Protein 6GY8 (pdb70)

Foldseek 3Di:
DLQFLVLVLLQLVLLVVLCVQDQDLVSQCVQLQHQQDPDPLPHSVNSNVLSNLSNVLSVLVVVLVVLLLVLLVVLLVLLVQLQVLLVVQLVLLVVDDVVLLFPAWQLVQQAAFRPQRWGAAPVRDIDGGNVVRLVRNLVRLVVSLVSLVVSLLSLVQSLCCAPWDQHPVRDGHHHSLVSLVVLLVVLVDDCLVVLLVVLVVLLVVLVVLLVVLVVPPCPPVVVVNVVSVVVSVVSVVVNVVSVSSNVSSVVVSVVSVVSNVSSVSNNVSSVSVSVLSVLLSVLSVQLSVLSVVDDRRHRNVVNSVSSCSNSVSSVVNSVSSVVVNVSVVVSVVVSVD/DALQFLVLVLLQVVLLVLLQVQDQDLVSQCVQLQHQQDPFPPPHSVNSSVLSNLSNVLSVLVVVLVVLLLVLLVVLLVLLVQLVVLLVVVLVQLVPDDPVQLFPPWQLVQQAAFTPQRWGAAPVRDIDGGNVVRLVRNLVRLVVSLVSLVVSLLSLVQSLCCQCWAQHPVRDGHHHSLVSLVVLLVSLVDDCLVVVLVVLVVLLVVLVVVLVVLVVPCVNVVSVVVSVVSVVVSVVSVVVSVVSVSSNVSSVVSSVSSVVSNVSSVSNSVSSVSVSVLSVVLSVLSVQLSVLSVPDDRGHRNVVNSVSSCSNSVSSVVNSVSSVVVNVSVVVSVVVSVVD

Organism: Xenorhabdus nematophila (strain ATCC 19061 / DSM 3370 / CCUG 14189 / LMG 1036 / NCIMB 9965 / AN6) (NCBI:txid406817)

Secondary structure (DSSP, 8-state):
--S-HHHHHHHHHHHHHHHTS--SHHHHHHHHT-S--S-STT-HHHHHHHHHHHHHHHHHHHHHHHHHHHHHHHHHHHHHHHHHHHHHHHHHHHHS-HHHHHH-BGGGTTTSBSTT--EE-TTS-EE-BHHHHHHHHHHHHHHHHHHHHHHHHHHHHHHHHHHEEE-TTS-EEE-HHHHHHHHHHHHHS-SHHHHHHHHHHHHHHHHHHHHHHHHHT--HHHHHHHHHHHHHHHHHHHHHHHHHHHHHHHHHHHHHHHHHHHHHHHHHHHHHHHHHHHHHHHHHHHHHHHHTT--TTSBHHHHHHHHHHHHHHHHHHHHHHHHHHHHHHHHHHHHH-/--SS-HHHHHHHHHHHHHHHTS--SHHHHHHHHT-S--SSTT-SHHHHHHHHHHHHHHHHHHHHHHHHHHHHHHHHHHHHHHHHHHHHHHHHHHHHS-HHHHHH-BTHHHHTSB-SS--EE-TTS-EE-BHHHHHHHHHHHHHHHHHHHHHHHHHHHHHHHHHH-EE-TTS-EE--HHHHHHHHHHHHHS-SHHHHHHHHHHHHHHHHHHHHHHHHH--HHHHHHHHHHHHHHHHHHHHHHHHHHHHHHHHHHHHHHHHHHHHHHHHHHHHHHHHHHHHHHHHHHHHHHHHHHTT--TTSBHHHHHHHHHHHHHHHHHHHHHHHHHHHHHHHHHHHHHT-

Radius of gyration: 40.69 Å; Cα contacts (8 Å, |Δi|>4): 780; chains: 2; bounding box: 134×82×92 Å

Solvent-accessible surface area: 36421 Å² total; per-residue (Å²): 53,83,1,65,81,31,15,1,32,53,0,36,68,1,16,93,89,4,75,115,20,32,86,74,91,131,18,0,50,146,83,3,40,14,109,92,6,106,33,95,15,0,63,10,66,105,1,14,77,6,1,91,70,0,26,62,7,2,84,44,3,73,36,14,18,63,114,1,50,124,10,0,76,51,0,29,90,17,0,94,58,1,14,112,6,0,53,85,0,13,55,38,0,58,153,38,77,110,106,77,40,78,150,44,97,1,17,70,16,17,116,110,68,12,50,150,10,58,2,50,29,65,84,186,103,118,14,70,67,0,17,83,0,11,93,14,0,74,142,14,0,97,83,4,25,91,38,0,78,141,10,40,46,17,0,20,30,5,32,37,86,0,60,20,31,112,22,72,110,34,72,146,20,112,1,12,20,47,41,0,46,54,29,60,122,58,7,82,98,49,94,10,64,74,47,18,145,74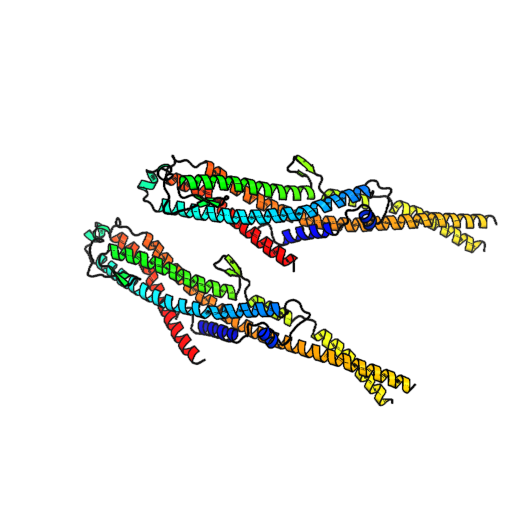,19,76,68,97,7,91,96,46,55,148,58,18,88,88,60,96,160,90,154,144,148,172,24,148,134,74,37,76,119,4,72,86,52,23,154,82,27,86,56,84,8,143,93,74,36,64,41,42,72,25,4,105,80,6,11,123,45,0,36,42,18,53,79,22,0,66,63,0,23,94,0,0,55,42,0,13,119,14,0,60,49,1,24,72,37,0,40,58,0,70,76,75,8,80,85,32,70,76,73,45,103,0,55,50,0,8,95,16,0,92,76,0,0,86,15,0,83,82,0,41,35,26,0,38,81,2,29,64,21,2,79,61,0,45,47,87,63,176,199,114,15,80,2,68,84,31,18,0,33,54,0,33,74,1,15,72,92,2,69,114,19,37,87,76,91,133,15,0,53,147,78,3,42,17,106,92,6,110,35,115,12,0,61,17,65,110,0,16,78,5,3,98,70,1,19,62,7,2,95,47,4,76,35,15,19,67,118,0,46,106,9,1,69,42,0,33,89,17,0,94,61,0,15,103,7,0,49,86,0,15,54,33,0,64,156,35,77,105,108,68,54,77,137,44,94,3,15,70,16,14,114,112,76,28,55,147,4,68,2,52,26,64,91,186,104,126,10,71,68,0,18,82,2,13,88,18,0,80,140,12,1,97,75,3,20,85,39,0,79,143,8,47,43,20,0,15,29,5,26,35,86,0,63,19,30,106,20,75,109,37,75,99,20,117,1,12,18,54,41,0,46,54,28,58,126,40,8,82,106,46,91,12,63,76,47,18,146,76,30,74,69,117,7,90,96,41,56,148,64,17,90,97,75,99,176,103,215,190,82,88,146,45,120,125,79,27,65,121,7,71,86,51,21,153,81,30,87,55,84,8,142,92,75,38,64,35,46,72,22,5,102,80,4,12,122,41,0,38,43,17,54,82,15,0,63,57,0,18,97,1,0,63,53,0,18,120,12,0,65,51,0,18,78,38,0,45,56,0,78,76,77,6,84,90,28,73,77,74,42,97,0,62,59,0,9,97,17,0,94,80,0,1,87,17,0,87,84,0,41,34,24,0,39,66,1,27,111,19,3,77,68,0,41,64,84,40,166,177,158

Nearest PDB structures (foldseek):
  6gy8-assembly1_A  TM=1.003E+00  e=2.494E-45  Xenorhabdus nematophila ATCC 19061
  6gy8-assembly2_B  TM=9.906E-01  e=3.408E-43  Xenorhabdus nematophila ATCC 19061
  6gy6-assembly1_A  TM=9.284E-01  e=2.337E-39  Xenorhabdus nematophila ATCC 19061
  6ek7-assembly1_A  TM=8.912E-01  e=1.379E-24  Yersinia enterocolitica
  6el1-assembly1_E  TM=8.356E-01  e=3.171E-21  Yersinia enterocolitica

Structure (mmCIF, N/CA/C/O backbone):
data_6GY8
#
_entry.id   6GY8
#
_cell.length_a   67.270
_cell.length_b   90.830
_cell.length_c   153.040
_cell.angle_alpha   90.00
_cell.angle_beta   90.00
_cell.angle_gamma   90.00
#
_symmetry.space_group_name_H-M   'P 21 21 21'
#
loop_
_entity.id
_entity.type
_entity.pdbx_description
1 polymer XaxA
2 water water
#
loop_
_atom_site.group_PDB
_atom_site.id
_atom_site.type_symbol
_atom_site.label_atom_id
_atom_site.label_alt_id
_atom_site.label_comp_id
_atom_site.label_asym_id
_atom_site.label_entity_id
_atom_site.label_seq_id
_atom_site.pdbx_PDB_ins_code
_atom_site.Cartn_x
_atom_site.Cartn_y
_atom_site.Cartn_z
_atom_site.occupancy
_atom_site.B_iso_or_equiv
_atom_site.auth_seq_id
_atom_site.auth_comp_id
_atom_site.auth_asym_id
_atom_site.auth_atom_id
_atom_site.pdbx_PDB_model_num
ATOM 1 N N . GLY A 1 41 ? -5.368 94.917 89.875 1.00 72.75 41 GLY A N 1
ATOM 2 C CA . GLY A 1 41 ? -5.594 96.104 89.070 1.00 76.98 41 GLY A CA 1
ATOM 3 C C . GLY A 1 41 ? -6.339 97.202 89.805 1.00 88.53 41 GLY A C 1
ATOM 4 O O . GLY A 1 41 ? -6.798 97.002 90.930 1.00 95.11 41 GLY A O 1
ATOM 5 N N . ILE A 1 42 ? -6.457 98.370 89.167 1.00 89.04 42 ILE A N 1
ATOM 6 C CA . ILE A 1 42 ? -7.161 99.490 89.784 1.00 89.40 42 ILE A CA 1
ATOM 7 C C . ILE A 1 42 ? -8.666 99.238 89.831 1.00 82.88 42 ILE A C 1
ATOM 8 O O . ILE A 1 42 ? -9.366 99.817 90.670 1.00 88.39 42 ILE A O 1
ATOM 13 N N . PHE A 1 43 ? -9.181 98.366 88.966 1.00 76.36 43 PHE A N 1
ATOM 14 C CA . PHE A 1 43 ? -10.583 97.961 88.998 1.00 72.07 43 PHE A CA 1
ATOM 15 C C . PHE A 1 43 ? -10.707 96.774 89.944 1.00 61.74 43 PHE A C 1
ATOM 16 O O . PHE A 1 43 ? -10.258 95.668 89.629 1.00 72.87 43 PHE A O 1
ATOM 24 N N . THR A 1 44 ? -11.320 97.006 91.099 1.00 63.32 44 THR A N 1
ATOM 25 C CA . THR A 1 44 ? -11.405 96.020 92.166 1.00 73.63 44 THR A CA 1
ATOM 26 C C . THR A 1 44 ? -12.721 95.255 92.108 1.00 66.84 44 THR A C 1
ATOM 27 O O . THR A 1 44 ? -13.630 95.577 91.339 1.00 64.34 44 THR A O 1
ATOM 31 N N . LYS A 1 45 ? -12.810 94.218 92.946 1.00 62.50 45 LYS A N 1
ATOM 32 C CA . LYS A 1 45 ? -14.047 93.452 93.031 1.00 67.84 45 LYS A CA 1
ATOM 33 C C . LYS A 1 45 ? -15.176 94.300 93.599 1.00 64.22 45 LYS A C 1
ATOM 34 O O . LYS A 1 45 ? -16.334 94.142 93.192 1.00 67.51 45 LYS A O 1
ATOM 40 N N . GLY A 1 46 ? -14.856 95.215 94.520 1.00 57.88 46 GLY A N 1
ATOM 41 C CA . GLY A 1 46 ? -15.869 96.108 95.055 1.00 67.51 46 GLY A CA 1
ATOM 42 C C . GLY A 1 46 ? -16.468 97.010 93.997 1.00 68.23 46 GLY A C 1
ATOM 43 O O . GLY A 1 46 ? -17.643 97.377 94.078 1.00 69.01 46 GLY A O 1
ATOM 44 N N . ASP A 1 47 ? -15.679 97.368 92.984 1.00 60.23 47 ASP A 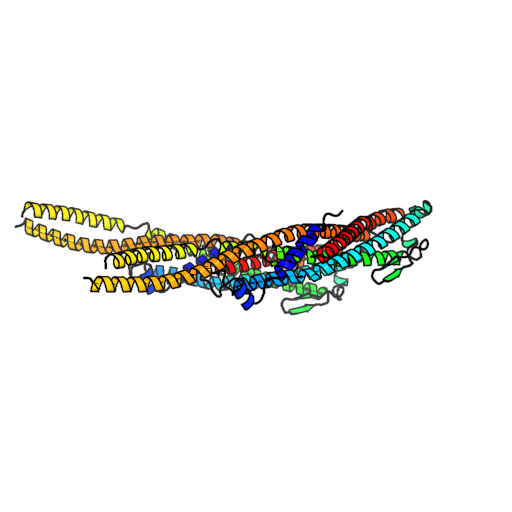N 1
ATOM 45 C CA . ASP A 1 47 ? -16.195 98.183 91.891 1.00 55.88 47 ASP A CA 1
ATOM 46 C C . ASP A 1 47 ? -17.272 97.437 91.110 1.00 59.33 47 ASP A C 1
ATOM 47 O O . ASP A 1 47 ? -18.376 97.959 90.890 1.00 64.84 47 ASP A O 1
ATOM 52 N N . LEU A 1 48 ? -16.969 96.209 90.681 1.00 58.78 48 LEU A N 1
ATOM 53 C CA . LEU A 1 48 ? -17.973 95.409 89.991 1.00 57.52 48 LEU A CA 1
ATOM 54 C C . LEU A 1 48 ? -19.174 95.141 90.884 1.00 53.95 48 LEU A C 1
ATOM 55 O O . LEU A 1 48 ? -20.309 95.092 90.398 1.00 61.73 48 LEU A O 1
ATOM 60 N N . ILE A 1 49 ? -18.948 94.983 92.190 1.00 58.92 49 ILE A N 1
ATOM 61 C CA . ILE A 1 49 ? -20.061 94.775 93.109 1.00 59.49 49 ILE A CA 1
ATOM 62 C C . ILE A 1 49 ? -20.966 96.000 93.138 1.00 61.07 49 ILE A C 1
ATOM 63 O O . ILE A 1 49 ? -22.195 95.879 93.112 1.00 57.71 49 ILE A O 1
ATOM 68 N N . ASN A 1 50 ? -20.377 97.197 93.179 1.00 58.68 50 ASN A N 1
ATOM 69 C CA . ASN A 1 50 ? -21.180 98.417 93.150 1.00 62.19 50 ASN A CA 1
ATOM 70 C C . ASN A 1 50 ? -21.963 98.537 91.848 1.00 66.70 50 ASN A C 1
ATOM 71 O O . ASN A 1 50 ? -23.139 98.927 91.856 1.00 67.00 50 ASN A O 1
ATOM 76 N N . ILE A 1 51 ? -21.334 98.202 90.718 1.00 56.72 51 ILE A N 1
ATOM 77 C CA . ILE A 1 51 ? -22.042 98.268 89.439 1.00 50.29 51 ILE A CA 1
ATOM 78 C C . ILE A 1 51 ? -23.220 97.300 89.430 1.00 64.24 51 ILE A C 1
ATOM 79 O O . ILE A 1 51 ? -24.334 97.651 89.021 1.00 61.81 51 ILE A O 1
ATOM 84 N N . LYS A 1 52 ? -22.991 96.063 89.882 1.00 60.47 52 LYS A N 1
ATOM 85 C CA . LYS A 1 52 ? -24.059 95.068 89.877 1.00 58.85 52 LYS A CA 1
ATOM 86 C C . LYS A 1 52 ? -25.163 95.423 90.866 1.00 64.47 52 LYS A C 1
ATOM 87 O O . LYS A 1 52 ? -26.337 95.146 90.602 1.00 63.01 52 LYS A O 1
ATOM 93 N N . LEU A 1 53 ? -24.814 96.040 91.998 1.00 63.51 53 LEU A N 1
ATOM 94 C CA . LEU A 1 53 ? -25.835 96.489 92.937 1.00 65.88 53 LEU A CA 1
ATOM 95 C C . LEU A 1 53 ? -26.675 97.604 92.335 1.00 70.12 53 LEU A C 1
ATOM 96 O O . LEU A 1 53 ? -27.901 97.623 92.502 1.00 67.82 53 LEU A O 1
ATOM 101 N N . TYR A 1 54 ? -26.036 98.541 91.631 1.00 67.18 54 TYR A N 1
ATOM 102 C CA . TYR A 1 54 ? -26.797 99.565 90.925 1.00 63.97 54 TYR A CA 1
ATOM 103 C C . TYR A 1 54 ? -27.738 98.938 89.904 1.00 59.82 54 TYR A C 1
ATOM 104 O O . TYR A 1 54 ? -28.902 99.340 89.795 1.00 71.32 54 TYR A O 1
ATOM 113 N N . VAL A 1 55 ? -27.251 97.949 89.149 1.00 63.48 55 VAL A N 1
ATOM 114 C CA . VAL A 1 55 ? -28.087 97.290 88.145 1.00 63.47 55 VAL A CA 1
ATOM 115 C C . VAL A 1 55 ? -29.275 96.591 88.801 1.00 68.56 55 VAL A C 1
ATOM 116 O O . VAL A 1 55 ? -30.413 96.688 88.323 1.00 74.66 55 VAL A O 1
ATOM 120 N N . LYS A 1 56 ? -29.034 95.881 89.905 1.00 66.56 56 LYS A N 1
ATOM 121 C CA . LYS A 1 56 ? -30.114 95.168 90.582 1.00 68.91 56 LYS A CA 1
ATOM 122 C C . LYS A 1 56 ? -31.152 96.141 91.131 1.00 75.33 56 LYS A C 1
ATOM 123 O O . LYS A 1 56 ? -32.361 95.952 90.944 1.00 71.04 56 LYS A O 1
ATOM 129 N N . HIS A 1 57 ? -30.693 97.197 91.811 1.00 69.29 57 HIS A N 1
ATOM 130 C CA . HIS A 1 57 ? -31.617 98.182 92.363 1.00 63.70 57 HIS A CA 1
ATOM 131 C C . HIS A 1 57 ? -32.382 98.906 91.265 1.00 71.39 57 HIS A C 1
ATOM 132 O O . HIS A 1 57 ? -33.538 99.295 91.471 1.00 84.00 57 HIS A O 1
ATOM 139 N N . SER A 1 58 ? -31.772 99.078 90.090 1.00 66.62 58 SER A N 1
ATOM 140 C CA . SER A 1 58 ? -32.481 99.714 88.987 1.00 64.94 58 SER A CA 1
ATOM 141 C C . SER A 1 58 ? -33.492 98.770 88.357 1.00 64.32 58 SER A C 1
ATOM 142 O O . SER A 1 58 ? -34.523 99.222 87.846 1.00 66.83 58 SER A O 1
ATOM 145 N N . LEU A 1 59 ? -33.223 97.465 88.392 1.00 67.02 59 LEU A N 1
ATOM 146 C CA . LEU A 1 59 ? -34.196 96.501 87.897 1.00 68.98 59 LEU A CA 1
ATOM 147 C C . LEU A 1 59 ? -35.356 96.328 88.866 1.00 63.93 59 LEU A C 1
ATOM 148 O O . LEU A 1 59 ? -36.462 95.972 88.445 1.00 62.06 59 LEU A O 1
ATOM 153 N N . GLU A 1 60 ? -35.127 96.578 90.157 1.00 63.40 60 GLU A N 1
ATOM 154 C CA . GLU A 1 60 ? -36.220 96.546 91.123 1.00 65.52 60 GLU A CA 1
ATOM 155 C C . GLU A 1 60 ? -37.209 97.693 90.926 1.00 69.79 60 GLU A C 1
ATOM 156 O O . GLU A 1 60 ? -38.332 97.619 91.436 1.00 75.04 60 GLU A O 1
ATOM 162 N N . LEU A 1 61 ? -36.820 98.749 90.200 1.00 68.76 61 LEU A N 1
ATOM 163 C CA . LEU A 1 61 ? -37.687 99.883 89.916 1.00 71.93 61 LEU A CA 1
ATOM 164 C C . LEU A 1 61 ? -38.703 99.530 88.829 1.00 69.51 61 LEU A C 1
ATOM 165 O O . LEU A 1 61 ? -38.416 98.723 87.941 1.00 67.46 61 LEU A O 1
ATOM 170 N N . PRO A 1 62 ? -39.892 100.128 88.871 1.00 64.75 62 PRO A N 1
ATOM 171 C CA . PRO A 1 62 ? -40.884 99.875 87.824 1.00 65.10 62 PRO A CA 1
ATOM 172 C C . PRO A 1 62 ? -40.639 100.729 86.590 1.00 64.14 62 PRO A C 1
ATOM 173 O O . PRO A 1 62 ? -40.001 101.783 86.639 1.00 65.76 62 PRO A O 1
ATOM 177 N N . PHE A 1 63 ? -41.185 100.257 85.469 1.00 62.43 63 PHE A N 1
ATOM 178 C CA . PHE A 1 63 ? -40.972 100.897 84.179 1.00 68.49 63 PHE A CA 1
ATOM 179 C C . PHE A 1 63 ? -42.251 101.082 83.376 1.00 70.43 63 PHE A C 1
ATOM 180 O O . PHE A 1 63 ? -42.187 101.597 82.254 1.00 78.50 63 PHE A O 1
ATOM 188 N N . THR A 1 64 ? -43.398 100.669 83.902 1.00 74.14 64 THR A N 1
ATOM 189 C CA . THR A 1 64 ? -44.686 100.887 83.264 1.00 81.61 64 THR A CA 1
ATOM 190 C C . THR A 1 64 ? -45.382 102.090 83.890 1.00 79.07 64 THR A C 1
ATOM 191 O O . THR A 1 64 ? -45.118 102.460 85.036 1.00 77.57 64 THR A O 1
ATOM 195 N N . LEU A 1 65 ? -46.285 102.700 83.118 1.00 75.18 65 LEU A N 1
ATOM 196 C CA . LEU A 1 65 ? -46.959 103.907 83.589 1.00 74.42 65 LEU A CA 1
ATOM 197 C C . LEU A 1 65 ? -47.746 103.644 84.868 1.00 78.56 65 LEU A C 1
ATOM 198 O O . LEU A 1 65 ? -47.695 104.441 85.812 1.00 69.11 65 LEU A O 1
ATOM 203 N N . GLU A 1 66 ? -48.469 102.523 84.924 1.00 79.45 66 GLU A N 1
ATOM 204 C CA . GLU A 1 66 ? -49.215 102.192 86.133 1.00 81.33 66 GLU A CA 1
ATOM 205 C C . GLU A 1 66 ? -48.276 101.870 87.289 1.00 84.25 66 GLU A C 1
ATOM 206 O O . GLU A 1 66 ? -48.503 102.313 88.423 1.00 77.79 66 GLU A O 1
ATOM 212 N N . GLY A 1 67 ? -47.213 101.108 87.021 1.00 71.56 67 GLY A N 1
ATOM 213 C CA . GLY A 1 67 ? -46.239 100.832 88.064 1.00 70.99 67 GLY A CA 1
ATOM 214 C C . GLY A 1 67 ? -45.547 102.086 88.558 1.00 69.54 67 GLY A C 1
ATOM 215 O O . GLY A 1 67 ? -45.306 102.243 89.757 1.00 64.05 67 GLY A O 1
ATOM 216 N N . VAL A 1 68 ? -45.232 103.007 87.643 1.00 65.21 68 VAL A N 1
ATOM 217 C CA . VAL A 1 68 ? -44.625 104.274 88.042 1.00 75.24 68 VAL A CA 1
ATOM 218 C C . VAL A 1 68 ? -45.590 105.085 88.901 1.00 69.98 68 VAL A C 1
ATOM 219 O O . VAL A 1 68 ? -45.196 105.665 89.919 1.00 56.15 68 VAL A O 1
ATOM 223 N N . LYS A 1 69 ? -46.863 105.158 88.497 1.00 64.57 69 LYS A N 1
ATOM 224 C CA . LYS A 1 69 ? -47.846 105.892 89.291 1.00 70.27 69 LYS A CA 1
ATOM 225 C C . LYS A 1 69 ? -48.004 105.277 90.675 1.00 67.57 69 LYS A C 1
ATOM 226 O O . LYS A 1 69 ? -48.202 105.992 91.664 1.00 65.43 69 LYS A O 1
ATOM 232 N N . GLU A 1 70 ? -47.907 103.950 90.769 1.00 74.46 70 GLU A N 1
ATOM 233 C CA . GLU A 1 70 ? -48.009 103.308 92.075 1.00 77.29 70 GLU A CA 1
ATOM 234 C C . GLU A 1 70 ? -46.767 103.578 92.916 1.00 72.27 70 GLU A C 1
ATOM 235 O O . GLU A 1 70 ? -46.861 103.756 94.137 1.00 76.46 70 GLU A O 1
ATOM 241 N N . TYR A 1 71 ? -45.596 103.608 92.279 1.00 72.57 71 TYR A N 1
ATOM 242 C CA . TYR A 1 71 ? -44.348 103.829 93.002 1.00 70.22 71 TYR A CA 1
ATOM 243 C C . TYR A 1 71 ? -44.242 105.263 93.515 1.00 70.82 71 TYR A C 1
ATOM 244 O O . TYR A 1 71 ? -43.887 105.492 94.677 1.00 70.34 71 TYR A O 1
ATOM 253 N N . ILE A 1 72 ? -44.541 106.245 92.660 1.00 55.61 72 ILE A N 1
ATOM 254 C CA . ILE A 1 72 ? -44.399 107.643 93.061 1.00 70.92 72 ILE A CA 1
ATOM 255 C C . ILE A 1 72 ? -45.454 108.031 94.089 1.00 78.79 72 ILE A C 1
ATOM 256 O O . ILE A 1 72 ? -45.238 108.950 94.890 1.00 59.98 72 ILE A O 1
ATOM 261 N N . GLY A 1 73 ? -46.607 107.367 94.080 1.00 76.09 73 GLY A N 1
ATOM 262 C CA . GLY A 1 73 ? -47.631 107.619 95.070 1.00 76.36 73 GLY A CA 1
ATOM 263 C C . GLY A 1 73 ? -48.726 108.580 94.663 1.00 66.87 73 GLY A C 1
ATOM 264 O O . GLY A 1 73 ? -49.450 109.066 95.539 1.00 62.07 73 GLY A O 1
ATOM 265 N N . TYR A 1 74 ? -48.856 108.890 93.375 1.00 62.51 74 TYR A N 1
ATOM 266 C CA . TYR A 1 74 ? -49.898 109.796 92.916 1.00 60.87 74 TYR A CA 1
ATOM 267 C C . TYR A 1 74 ? -50.154 109.561 91.436 1.00 62.86 74 TYR A C 1
ATOM 268 O O . TYR A 1 74 ? -49.273 109.102 90.704 1.00 66.42 74 TYR A O 1
ATOM 277 N N . ASN A 1 75 ? -51.370 109.897 91.004 1.00 69.33 75 ASN A N 1
ATOM 278 C CA . ASN A 1 75 ? -51.751 109.797 89.602 1.00 68.07 75 ASN A CA 1
ATOM 279 C C . ASN A 1 75 ? -51.577 111.106 88.849 1.00 67.48 75 ASN A C 1
ATOM 280 O O . ASN A 1 75 ? -51.539 111.093 87.614 1.00 60.20 75 ASN A O 1
ATOM 285 N N . ASP A 1 76 ? -51.479 112.226 89.562 1.00 63.69 76 ASP A N 1
ATOM 286 C CA . ASP A 1 76 ? -51.305 113.529 88.943 1.00 58.40 76 ASP A CA 1
ATOM 287 C C . ASP A 1 76 ? -50.750 114.492 89.983 1.00 64.83 76 ASP A C 1
ATOM 288 O O . ASP A 1 76 ? -50.915 114.289 91.189 1.00 59.29 76 ASP A O 1
ATOM 293 N N . ILE A 1 77 ? -50.072 115.529 89.497 1.00 58.46 77 ILE A N 1
ATOM 294 C CA . ILE A 1 77 ? -49.519 116.577 90.343 1.00 71.86 77 ILE A CA 1
ATOM 295 C C . ILE A 1 77 ? -49.489 117.863 89.529 1.00 65.88 77 ILE A C 1
ATOM 296 O O . ILE A 1 77 ? -49.380 117.835 88.301 1.00 55.04 77 ILE A O 1
ATOM 301 N N . ASP A 1 78 ? -49.601 118.998 90.221 1.00 72.16 78 ASP A N 1
ATOM 302 C CA . ASP A 1 78 ? -49.573 120.290 89.545 1.00 78.53 78 ASP A CA 1
ATOM 303 C C . ASP A 1 78 ? -48.188 120.656 89.019 1.00 77.08 78 ASP A C 1
ATOM 304 O O . ASP A 1 78 ? -48.072 121.624 88.261 1.00 79.27 78 ASP A O 1
ATOM 309 N N . ILE A 1 79 ? -47.147 119.921 89.402 1.00 71.08 79 ILE A N 1
ATOM 310 C CA . ILE A 1 79 ? -45.781 120.191 88.963 1.00 67.72 79 ILE A CA 1
ATOM 311 C C . ILE A 1 79 ? -45.547 119.448 87.653 1.00 71.11 79 ILE A C 1
ATOM 312 O O . ILE A 1 79 ? -45.686 118.222 87.590 1.00 69.63 79 ILE A O 1
ATOM 317 N N . ASP A 1 80 ? -45.201 120.189 86.598 1.00 67.77 80 ASP A N 1
ATOM 318 C CA . ASP A 1 80 ? -44.998 119.551 85.299 1.00 71.32 80 ASP A CA 1
ATOM 319 C C . ASP A 1 80 ? -43.759 118.667 85.270 1.00 72.25 80 ASP A C 1
ATOM 320 O O . ASP A 1 80 ? -43.730 117.671 84.539 1.00 75.02 80 ASP A O 1
ATOM 325 N N . GLY A 1 81 ? -42.723 119.014 86.030 1.00 67.39 81 GLY A N 1
ATOM 326 C CA . GLY A 1 81 ? -41.536 118.180 86.053 1.00 60.84 81 GLY A CA 1
ATOM 327 C C . GLY A 1 81 ? -41.775 116.826 86.694 1.00 62.22 81 GLY A C 1
ATOM 328 O O . GLY A 1 81 ? -41.106 115.845 86.354 1.00 55.99 81 GLY A O 1
ATOM 329 N N . LEU A 1 82 ? -42.727 116.751 87.624 1.00 58.01 82 LEU A N 1
ATOM 330 C CA . LEU A 1 82 ? -43.056 115.519 88.324 1.00 51.23 82 LEU A CA 1
ATOM 331 C C . LEU A 1 82 ? -44.263 114.794 87.727 1.00 64.00 82 LEU A C 1
ATOM 332 O O . LEU A 1 82 ? -44.818 113.898 88.373 1.00 68.02 82 LEU A O 1
ATOM 337 N N . LYS A 1 83 ? -44.676 115.154 86.512 1.00 60.98 83 LYS A N 1
ATOM 338 C CA . LYS A 1 83 ? -45.789 114.458 85.877 1.00 69.76 83 LYS A CA 1
ATOM 339 C C . LYS A 1 83 ? -45.464 112.973 85.708 1.00 63.82 83 LYS A C 1
ATOM 340 O O . LYS A 1 83 ? -44.309 112.605 85.471 1.00 63.53 83 LYS A O 1
ATOM 346 N N . PRO A 1 84 ? -46.470 112.098 85.813 1.00 67.93 84 PRO A N 1
ATOM 347 C CA . PRO A 1 84 ? -46.196 110.652 85.724 1.00 56.90 84 PRO A CA 1
ATOM 348 C C . PRO A 1 84 ? -45.599 110.213 84.398 1.00 60.72 84 PRO A C 1
ATOM 349 O O . PRO A 1 84 ? -44.854 109.226 84.368 1.00 67.26 84 PRO A O 1
ATOM 353 N N . ALA A 1 85 ? -45.884 110.919 83.304 1.00 51.45 85 ALA A N 1
ATOM 354 C CA . ALA A 1 85 ? -45.325 110.531 82.012 1.00 55.94 85 ALA A CA 1
ATOM 355 C C . ALA A 1 85 ? -43.812 110.716 81.993 1.00 60.34 85 ALA A C 1
ATOM 356 O O . ALA A 1 85 ? -43.073 109.823 81.562 1.00 71.49 85 ALA A O 1
ATOM 358 N N . LYS A 1 86 ? -43.333 111.874 82.458 1.00 59.25 86 LYS A N 1
ATOM 359 C CA . LYS A 1 86 ? -41.894 112.121 82.494 1.00 67.85 86 LYS A CA 1
ATOM 360 C C . LYS A 1 86 ? -41.191 111.167 83.454 1.00 65.24 86 LYS A C 1
ATOM 361 O O . LYS A 1 86 ? -40.100 110.663 83.157 1.00 64.91 86 LYS A O 1
ATOM 367 N N . MET A 1 87 ? -41.803 110.910 84.611 1.00 60.42 87 MET A N 1
ATOM 368 C CA . MET A 1 87 ? -41.221 109.969 85.560 1.00 60.78 87 MET A CA 1
ATOM 369 C C . MET A 1 87 ? -41.135 108.572 84.962 1.00 64.57 87 MET A C 1
ATOM 370 O O . MET A 1 87 ? -40.122 107.879 85.124 1.00 66.62 87 MET A O 1
ATOM 375 N N . ALA A 1 88 ? -42.181 108.152 84.245 1.00 57.40 88 ALA A N 1
ATOM 376 C CA . ALA A 1 88 ? -42.165 106.848 83.595 1.00 55.95 88 ALA A CA 1
ATOM 377 C C . ALA A 1 88 ? -41.092 106.781 82.517 1.00 65.13 88 ALA A C 1
ATOM 378 O O . ALA A 1 88 ? -40.416 105.757 82.370 1.00 64.96 88 ALA A O 1
ATOM 380 N N . THR A 1 89 ? -40.923 107.860 81.748 1.00 54.55 89 THR A N 1
ATOM 381 C CA . THR A 1 89 ? -39.861 107.884 80.744 1.00 60.22 89 THR A CA 1
ATOM 382 C C . THR A 1 89 ? -38.487 107.742 81.392 1.00 63.78 89 THR A C 1
ATOM 383 O O . THR A 1 89 ? -37.642 106.969 80.919 1.00 72.93 89 THR A O 1
ATOM 387 N N . LEU A 1 90 ? -38.255 108.467 82.489 1.00 46.77 90 LEU A N 1
ATOM 388 C CA . LEU A 1 90 ? -36.969 108.378 83.176 1.00 69.54 90 LEU A CA 1
ATOM 389 C C . LEU A 1 90 ? -36.729 106.971 83.721 1.00 56.84 90 LEU A C 1
ATOM 390 O O . LEU A 1 90 ? -35.628 106.417 83.579 1.00 61.34 90 LEU A O 1
ATOM 395 N N . PHE A 1 91 ? -37.755 106.372 84.332 1.00 56.36 91 PHE A N 1
ATOM 396 C CA . PHE A 1 91 ? -37.623 105.016 84.859 1.00 64.31 91 PHE A CA 1
ATOM 397 C C . PHE A 1 91 ? -37.365 104.004 83.747 1.00 59.35 91 PHE A C 1
ATOM 398 O O . PHE A 1 91 ? -36.554 103.086 83.910 1.00 70.96 91 PHE A O 1
ATOM 406 N N . LYS A 1 92 ? -38.041 104.158 82.607 1.00 59.98 92 LYS A N 1
ATOM 407 C CA . LYS A 1 92 ? -37.819 103.261 81.477 1.00 64.08 92 LYS A CA 1
ATOM 408 C C . LYS A 1 92 ? -36.393 103.384 80.950 1.00 63.59 92 LYS A C 1
ATOM 409 O O . LYS A 1 92 ? -35.771 102.380 80.576 1.00 64.39 92 LYS A O 1
ATOM 415 N N . GLU A 1 93 ? -35.862 104.610 80.901 1.00 63.21 93 GLU A N 1
ATOM 416 C CA . GLU A 1 93 ? -34.475 104.788 80.479 1.00 65.76 93 GLU A CA 1
ATOM 417 C C . GLU A 1 93 ? -33.517 104.086 81.436 1.00 61.62 93 GLU A C 1
ATOM 418 O O . GLU A 1 93 ? -32.574 103.406 81.003 1.00 62.01 93 GLU A O 1
ATOM 424 N N . ILE A 1 94 ? -33.751 104.234 82.744 1.00 57.67 94 ILE A N 1
ATOM 425 C CA . ILE A 1 94 ? -32.904 103.559 83.728 1.00 58.65 94 ILE A CA 1
ATOM 426 C C . ILE A 1 94 ? -32.985 102.047 83.544 1.00 66.88 94 ILE A C 1
ATOM 427 O O . ILE A 1 94 ? -31.973 101.334 83.623 1.00 62.84 94 ILE A O 1
ATOM 432 N N . HIS A 1 95 ? -34.193 101.541 83.282 1.00 63.15 95 HIS A N 1
ATOM 433 C CA . HIS A 1 95 ? -34.398 100.108 83.102 1.00 61.25 95 HIS A CA 1
ATOM 434 C C . HIS A 1 95 ? -33.627 99.588 81.893 1.00 61.20 95 HIS A C 1
ATOM 435 O O . HIS A 1 95 ? -32.966 98.544 81.967 1.00 67.55 95 HIS A O 1
ATOM 442 N N . ASP A 1 96 ? -33.685 100.317 80.777 1.00 57.35 96 ASP A N 1
ATOM 443 C CA . ASP A 1 96 ? -32.957 99.895 79.584 1.00 63.81 96 ASP A CA 1
ATOM 444 C C . ASP A 1 96 ? -31.448 99.924 79.816 1.00 68.02 96 ASP A C 1
ATOM 445 O O . ASP A 1 96 ? -30.720 99.037 79.349 1.00 61.89 96 ASP A O 1
ATOM 450 N N . HIS A 1 97 ? -30.964 100.930 80.551 1.00 57.97 97 HIS A N 1
ATOM 451 C CA . HIS A 1 97 ? -29.542 100.986 80.887 1.00 59.43 97 HIS A CA 1
ATOM 452 C C . HIS A 1 97 ? -29.126 99.764 81.705 1.00 59.46 97 HIS A C 1
ATOM 453 O O . HIS A 1 97 ? -28.083 99.132 81.440 1.00 64.23 97 HIS A O 1
ATOM 460 N N . ALA A 1 98 ? -29.955 99.399 82.687 1.00 56.62 98 ALA A N 1
ATOM 461 C CA . ALA A 1 98 ? -29.662 98.231 83.508 1.00 56.89 98 ALA A CA 1
ATOM 462 C C . ALA A 1 98 ? -29.662 96.960 82.669 1.00 64.71 98 ALA A C 1
ATOM 463 O O . ALA A 1 98 ? -28.850 96.057 82.902 1.00 69.37 98 ALA A O 1
ATOM 465 N N . LEU A 1 99 ? -30.559 96.874 81.680 1.00 62.87 99 LEU A N 1
ATOM 466 C CA . LEU A 1 99 ? -30.538 95.714 80.789 1.00 66.53 99 LEU A CA 1
ATOM 467 C C . LEU A 1 99 ? -29.253 95.670 79.971 1.00 63.05 99 LEU A C 1
ATOM 468 O O . LEU A 1 99 ? -28.706 94.590 79.723 1.00 76.28 99 LEU A O 1
ATOM 473 N N . SER A 1 100 ? -28.768 96.832 79.527 1.00 57.60 100 SER A N 1
ATOM 474 C CA . SER A 1 100 ? -27.561 96.863 78.707 1.00 56.91 100 SER A CA 1
ATOM 475 C C . SER A 1 100 ? -26.316 96.445 79.484 1.00 63.28 100 SER A C 1
ATOM 476 O O . SER A 1 100 ? -25.329 95.992 78.869 1.00 61.94 100 SER A O 1
ATOM 479 N N . TRP A 1 101 ? -26.339 96.588 80.815 1.00 57.34 101 TRP A N 1
ATOM 480 C CA . TRP A 1 101 ? -25.133 96.253 81.574 1.00 61.66 101 TRP A CA 1
ATOM 481 C C . TRP A 1 101 ? -24.709 94.798 81.378 1.00 61.13 101 TRP A C 1
ATOM 482 O O . TRP A 1 101 ? -23.512 94.491 81.393 1.00 59.84 101 TRP A O 1
ATOM 493 N N . SER A 1 102 ? -25.669 93.880 81.238 1.00 70.39 102 SER A N 1
ATOM 494 C CA . SER A 1 102 ? -25.318 92.466 81.109 1.00 56.89 102 SER A CA 1
ATOM 495 C C . SER A 1 102 ? -24.491 92.219 79.854 1.00 58.73 102 SER A C 1
ATOM 496 O O . SER A 1 102 ? -23.470 91.516 79.889 1.00 50.43 102 SER A O 1
ATOM 499 N N . GLY A 1 103 ? -24.930 92.779 78.726 1.00 61.47 103 GLY A N 1
ATOM 500 C CA . GLY A 1 103 ? -24.156 92.652 77.506 1.00 60.11 103 GLY A CA 1
ATOM 501 C C . GLY A 1 103 ? -22.793 93.303 77.625 1.00 67.91 103 GLY A C 1
ATOM 502 O O . GLY A 1 103 ? -21.796 92.780 77.114 1.00 68.66 103 GLY A O 1
ATOM 503 N N . VAL A 1 104 ? -22.723 94.445 78.318 1.00 65.11 104 VAL A N 1
ATOM 504 C CA . VAL A 1 104 ? -21.424 95.096 78.494 1.00 59.30 104 VAL A CA 1
ATOM 505 C C . VAL A 1 104 ? -20.477 94.198 79.285 1.00 56.14 104 VAL A C 1
ATOM 506 O O . VAL A 1 104 ? -19.310 94.012 78.911 1.00 54.09 104 VAL A O 1
ATOM 510 N N . GLU A 1 105 ? -20.972 93.612 80.377 1.00 60.17 105 GLU A N 1
ATOM 511 C CA . GLU A 1 105 ? -20.150 92.733 81.204 1.00 61.92 105 GLU A CA 1
ATOM 512 C C . GLU A 1 105 ? -19.674 91.517 80.419 1.00 56.20 105 GLU A C 1
ATOM 513 O O . GLU A 1 105 ? -18.504 91.121 80.519 1.00 67.14 105 GLU A O 1
ATOM 519 N N . SER A 1 106 ? -20.570 90.909 79.637 1.00 57.66 106 SER A N 1
ATOM 520 C CA . SER A 1 106 ? -20.174 89.765 78.822 1.00 65.92 106 SER A CA 1
ATOM 521 C C . SER A 1 106 ? -19.088 90.144 77.821 1.00 60.99 106 SER A C 1
ATOM 522 O O . SER A 1 106 ? -18.114 89.402 77.645 1.00 58.11 106 SER A O 1
ATOM 525 N N . LYS A 1 107 ? -19.240 91.292 77.151 1.00 48.47 107 LYS A N 1
ATOM 526 C CA . LYS A 1 107 ? -18.222 91.717 76.193 1.00 45.14 107 LYS A CA 1
ATOM 527 C C . LYS A 1 107 ? -16.880 91.925 76.880 1.00 57.95 107 LYS A C 1
ATOM 528 O O . LYS A 1 107 ? -15.833 91.522 76.354 1.00 47.25 107 LYS A O 1
ATOM 534 N N . VAL A 1 108 ? -16.896 92.544 78.063 1.00 55.12 108 VAL A N 1
ATOM 535 C CA . VAL A 1 108 ? -15.655 92.780 78.797 1.00 49.02 108 VAL A CA 1
ATOM 536 C C . VAL A 1 108 ? -14.974 91.459 79.125 1.00 58.58 108 VAL A C 1
ATOM 537 O O . VAL A 1 108 ? -13.769 91.287 78.904 1.00 56.11 108 VAL A O 1
ATOM 541 N N . GLN A 1 109 ? -15.744 90.496 79.638 1.00 62.68 109 GLN A N 1
ATOM 542 C CA . GLN A 1 109 ? -15.172 89.210 80.032 1.00 58.21 109 GLN A CA 1
ATOM 543 C C . GLN A 1 109 ? -14.615 88.454 78.826 1.00 53.95 109 GLN A C 1
ATOM 544 O O . GLN A 1 109 ? -13.496 87.918 78.867 1.00 53.91 109 GLN A O 1
ATOM 550 N N . GLN A 1 110 ? -15.386 88.408 77.737 1.00 53.86 110 GLN A N 1
ATOM 551 C CA . GLN A 1 110 ? -14.959 87.673 76.552 1.00 51.85 110 GLN A CA 1
ATOM 552 C C . GLN A 1 110 ? -13.704 88.288 75.941 1.00 58.61 110 GLN A C 1
ATOM 553 O O . GLN A 1 110 ? -12.755 87.571 75.591 1.00 54.92 110 GLN A O 1
ATOM 559 N N . GLN A 1 111 ? -13.665 89.618 75.826 1.00 57.13 111 GLN A N 1
ATOM 560 C CA . GLN A 1 111 ? -12.490 90.253 75.245 1.00 51.19 111 GLN A CA 1
ATOM 561 C C . GLN A 1 111 ? -11.287 90.176 76.172 1.00 53.84 111 GLN A C 1
ATOM 562 O O . GLN A 1 111 ? -10.152 90.125 75.695 1.00 54.43 111 GLN A O 1
ATOM 568 N N . SER A 1 112 ? -11.502 90.132 77.489 1.00 47.54 112 SER A N 1
ATOM 569 C CA . SER A 1 112 ? -10.377 89.933 78.395 1.00 50.74 112 SER A CA 1
ATOM 570 C C . SER A 1 112 ? -9.769 88.543 78.216 1.00 62.15 112 SER A C 1
ATOM 571 O O . SER A 1 112 ? -8.538 88.396 78.178 1.00 53.77 112 SER A O 1
ATOM 574 N N . ILE A 1 113 ? -10.616 87.515 78.085 1.00 55.01 113 ILE A N 1
ATOM 575 C CA . ILE A 1 113 ? -10.110 86.172 77.788 1.00 44.99 113 ILE A CA 1
ATOM 576 C C . ILE A 1 113 ? -9.329 86.174 76.476 1.00 54.66 113 ILE A C 1
ATOM 577 O O . ILE A 1 113 ? -8.227 85.606 76.376 1.00 48.53 113 ILE A O 1
ATOM 582 N N . ASP A 1 114 ? -9.902 86.801 75.443 1.00 50.79 114 ASP A N 1
ATOM 583 C CA . ASP A 1 114 ? -9.247 86.829 74.138 1.00 46.30 114 ASP A CA 1
ATOM 584 C C . ASP A 1 114 ? -7.907 87.555 74.203 1.00 45.23 114 ASP A C 1
ATOM 585 O O . ASP A 1 114 ? -6.935 87.133 73.567 1.00 49.16 114 ASP A O 1
ATOM 590 N N . LEU A 1 115 ? -7.839 88.654 74.958 1.00 52.60 115 LEU A N 1
ATOM 591 C CA . LEU A 1 115 ? -6.588 89.393 75.080 1.00 55.79 115 LEU A CA 1
ATOM 592 C C . LEU A 1 115 ? -5.541 88.587 75.831 1.00 58.04 115 LEU A C 1
ATOM 593 O O . LEU A 1 115 ? -4.361 88.623 75.475 1.00 49.36 115 LEU A O 1
ATOM 598 N N . GLU A 1 116 ? -5.944 87.860 76.876 1.00 63.12 116 GLU A N 1
ATOM 599 C CA . GLU A 1 116 ? -4.976 87.020 77.577 1.00 52.00 116 GLU A CA 1
ATOM 600 C C . GLU A 1 116 ? -4.408 85.948 76.654 1.00 54.69 116 GLU A C 1
ATOM 601 O O . GLU A 1 116 ? -3.190 85.726 76.623 1.00 52.27 116 GLU A O 1
ATOM 607 N N . ASN A 1 117 ? -5.271 85.283 75.879 1.00 56.03 117 ASN A N 1
ATOM 608 C CA . ASN A 1 117 ? -4.780 84.250 74.968 1.00 49.97 117 ASN A CA 1
ATOM 609 C C . ASN A 1 117 ? -3.874 84.844 73.891 1.00 44.33 117 ASN A C 1
ATOM 610 O O . ASN A 1 117 ? -2.785 84.320 73.619 1.00 48.19 117 ASN A O 1
ATOM 615 N N . ALA A 1 118 ? -4.312 85.938 73.262 1.00 52.32 118 ALA A N 1
ATOM 616 C CA . ALA A 1 118 ? -3.515 86.562 72.211 1.00 51.82 118 ALA A CA 1
ATOM 617 C C . ALA A 1 118 ? -2.185 87.068 72.753 1.00 55.71 118 ALA A C 1
ATOM 618 O O . ALA A 1 118 ? -1.151 86.965 72.080 1.00 56.45 118 ALA A O 1
ATOM 620 N N . GLY A 1 119 ? -2.187 87.607 73.973 1.00 52.04 119 GLY A N 1
ATOM 621 C CA . GLY A 1 119 ? -0.951 88.086 74.559 1.00 50.56 119 GLY A CA 1
ATOM 622 C C . GLY A 1 119 ? 0.008 86.959 74.878 1.00 54.66 119 GLY A C 1
ATOM 623 O O . GLY A 1 119 ? 1.209 87.074 74.630 1.00 46.23 119 GLY A O 1
ATOM 624 N N . LYS A 1 120 ? -0.506 85.849 75.420 1.00 54.81 120 LYS A N 1
ATOM 625 C CA . LYS A 1 120 ? 0.354 84.694 75.660 1.00 44.82 120 LYS A CA 1
ATOM 626 C C . LYS A 1 120 ? 0.965 84.197 74.357 1.00 45.58 120 LYS A C 1
ATOM 627 O O . LYS A 1 120 ? 2.177 83.958 74.275 1.00 50.06 120 LYS A O 1
ATOM 633 N N . GLN A 1 121 ? 0.141 84.067 73.315 1.00 42.02 121 GLN A N 1
ATOM 634 C CA . GLN A 1 121 ? 0.641 83.619 72.019 1.00 46.17 121 GLN A CA 1
ATOM 635 C C . GLN A 1 121 ? 1.746 84.536 71.505 1.00 55.91 121 GLN A C 1
ATOM 636 O O . GLN A 1 121 ? 2.840 84.075 71.147 1.00 62.40 121 GLN A O 1
ATOM 642 N N . ILE A 1 122 ? 1.476 85.846 71.472 1.00 61.47 122 ILE A N 1
ATOM 643 C CA . ILE A 1 122 ? 2.436 86.801 70.925 1.00 56.90 122 ILE A CA 1
ATOM 644 C C . ILE A 1 122 ? 3.721 86.803 71.743 1.00 54.86 122 ILE A C 1
ATOM 645 O O . ILE A 1 122 ? 4.824 86.767 71.190 1.00 57.82 122 ILE A O 1
ATOM 650 N N . THR A 1 123 ? 3.597 86.837 73.073 1.00 57.33 123 THR A N 1
ATOM 651 C CA . THR A 1 123 ? 4.772 86.883 73.939 1.00 60.08 123 THR A CA 1
ATOM 652 C C . THR A 1 123 ? 5.642 85.643 73.770 1.00 70.95 123 THR A C 1
ATOM 653 O O . THR A 1 123 ? 6.861 85.751 73.592 1.00 56.40 123 THR A O 1
ATOM 657 N N . LEU A 1 124 ? 5.036 84.453 73.829 1.00 65.06 124 LEU A N 1
ATOM 658 C CA . LEU A 1 124 ? 5.814 83.221 73.729 1.00 56.55 124 LEU A CA 1
ATOM 659 C C . LEU A 1 124 ? 6.487 83.103 72.366 1.00 62.82 124 LEU A C 1
ATOM 660 O O . LEU A 1 124 ? 7.682 82.783 72.276 1.00 56.36 124 LEU A O 1
ATOM 665 N N . THR A 1 125 ? 5.740 83.371 71.288 1.00 58.29 125 THR A N 1
ATOM 666 C CA . THR A 1 125 ? 6.327 83.259 69.958 1.00 56.34 125 THR A CA 1
ATOM 667 C C . THR A 1 125 ? 7.444 84.279 69.763 1.00 57.19 125 THR A C 1
ATOM 668 O O . THR A 1 125 ? 8.512 83.949 69.230 1.00 55.27 125 THR A O 1
ATOM 672 N N . GLY A 1 126 ? 7.224 85.521 70.202 1.00 58.50 126 GLY A N 1
ATOM 673 C CA . GLY A 1 126 ? 8.244 86.538 70.042 1.00 63.22 126 GLY A CA 1
ATOM 674 C C . GLY A 1 126 ? 9.491 86.244 70.848 1.00 56.86 126 GLY A C 1
ATOM 675 O O . GLY A 1 126 ? 10.609 86.448 70.368 1.00 60.67 126 GLY A O 1
ATOM 676 N N . ASP A 1 127 ? 9.324 85.752 72.079 1.00 58.99 127 ASP A N 1
ATOM 677 C CA . ASP A 1 127 ? 10.482 85.390 72.887 1.00 58.75 127 ASP A CA 1
ATOM 678 C C . ASP A 1 127 ? 11.261 84.244 72.254 1.00 61.59 127 ASP A C 1
ATOM 679 O O . ASP A 1 127 ? 12.497 84.261 72.241 1.00 60.61 127 ASP A O 1
ATOM 684 N N . GLU A 1 128 ? 10.558 83.244 71.712 1.00 60.90 128 GLU A N 1
ATOM 685 C CA . GLU A 1 128 ? 11.247 82.156 71.025 1.00 58.59 128 GLU A CA 1
ATOM 686 C C . GLU A 1 128 ? 12.038 82.673 69.829 1.00 67.33 128 GLU A C 1
ATOM 687 O O . GLU A 1 128 ? 13.211 82.320 69.642 1.00 69.49 128 GLU A O 1
ATOM 693 N N . ILE A 1 129 ? 11.409 83.520 69.010 1.00 60.14 129 ILE A N 1
ATOM 694 C CA . ILE A 1 129 ? 12.083 84.066 67.833 1.00 62.11 129 ILE A CA 1
ATOM 695 C C . ILE A 1 129 ? 13.320 84.853 68.249 1.00 72.75 129 ILE A C 1
ATOM 696 O O . ILE A 1 129 ? 14.400 84.710 67.660 1.00 78.49 129 ILE A O 1
ATOM 701 N N . ILE A 1 130 ? 13.180 85.695 69.275 1.00 65.51 130 ILE A N 1
ATOM 702 C CA . ILE A 1 130 ? 14.289 86.538 69.704 1.00 66.61 130 ILE A CA 1
ATOM 703 C C . ILE A 1 130 ? 15.428 85.692 70.255 1.00 71.21 130 ILE A C 1
ATOM 704 O O . ILE A 1 130 ? 16.600 85.954 69.969 1.00 64.19 130 ILE A O 1
ATOM 709 N N . SER A 1 131 ? 15.113 84.655 71.037 1.00 66.69 131 SER A N 1
ATOM 710 C CA . SER A 1 131 ? 16.170 83.804 71.575 1.00 64.73 131 SER A CA 1
ATOM 711 C C . SER A 1 131 ? 16.893 83.048 70.466 1.00 70.90 131 SER A C 1
ATOM 712 O O . SER A 1 131 ? 18.128 82.938 70.484 1.00 81.05 131 SER A O 1
ATOM 715 N N . VAL A 1 132 ? 16.149 82.541 69.479 1.00 70.16 132 VAL A N 1
ATOM 716 C CA . VAL A 1 132 ? 16.787 81.815 68.385 1.00 69.13 132 VAL A CA 1
ATOM 717 C C . VAL A 1 132 ? 17.686 82.748 67.582 1.00 73.66 132 VAL A C 1
ATOM 718 O O . VAL A 1 132 ? 18.798 82.374 67.189 1.00 77.27 132 VAL A O 1
ATOM 722 N N . ILE A 1 133 ? 17.228 83.978 67.333 1.00 75.13 133 ILE A N 1
ATOM 723 C CA . ILE A 1 133 ? 18.057 84.928 66.597 1.00 70.70 133 ILE A CA 1
ATOM 724 C C . ILE A 1 133 ? 19.249 85.372 67.440 1.00 82.84 133 ILE A C 1
ATOM 725 O O . ILE A 1 133 ? 20.308 85.716 66.903 1.00 91.22 133 ILE A O 1
ATOM 730 N N . ASP A 1 134 ? 19.112 85.357 68.764 1.00 82.37 134 ASP A N 1
ATOM 731 C CA . ASP A 1 134 ? 20.221 85.725 69.632 1.00 84.67 134 ASP A CA 1
ATOM 732 C C . ASP A 1 134 ? 21.246 84.610 69.772 1.00 89.80 134 ASP A C 1
ATOM 733 O O . ASP A 1 134 ? 22.389 84.884 70.154 1.00 90.30 134 ASP A O 1
ATOM 738 N N . GLN A 1 135 ? 20.874 83.365 69.463 1.00 85.40 135 GLN A N 1
ATOM 739 C CA . GLN A 1 135 ? 21.829 82.275 69.628 1.00 92.12 135 GLN A CA 1
ATOM 740 C C . GLN A 1 135 ? 22.844 82.213 68.491 1.00 94.46 135 GLN A C 1
ATOM 741 O O . GLN A 1 135 ? 23.957 81.716 68.694 1.00 107.20 135 GLN A O 1
ATOM 747 N N . MET A 1 136 ? 22.497 82.709 67.306 1.00 88.21 136 MET A N 1
ATOM 748 C CA . MET A 1 136 ? 23.439 82.679 66.199 1.00 103.34 136 MET A CA 1
ATOM 749 C C . MET A 1 136 ? 24.532 83.732 66.399 1.00 105.73 136 MET A C 1
ATOM 750 O O . MET A 1 136 ? 24.319 84.735 67.087 1.00 93.94 136 MET A O 1
ATOM 755 N N . PRO A 1 137 ? 25.716 83.519 65.817 1.00 109.11 137 PRO A N 1
ATOM 756 C CA . PRO A 1 137 ? 26.852 84.410 66.092 1.00 108.04 137 PRO A CA 1
ATOM 757 C C . PRO A 1 137 ? 26.591 85.847 65.664 1.00 107.89 137 PRO A C 1
ATOM 758 O O . PRO A 1 137 ? 25.702 86.142 64.863 1.00 109.12 137 PRO A O 1
ATOM 762 N N . ILE A 1 138 ? 27.406 86.750 66.214 1.00 99.92 138 ILE A N 1
ATOM 763 C CA . ILE A 1 138 ? 27.216 88.178 65.984 1.00 87.36 138 ILE A CA 1
ATOM 764 C C . ILE A 1 138 ? 27.513 88.545 64.534 1.00 98.23 138 ILE A C 1
ATOM 765 O O . ILE A 1 138 ? 26.927 89.493 63.996 1.00 104.95 138 ILE A O 1
ATOM 770 N N . ILE A 1 139 ? 28.411 87.811 63.872 1.00 105.67 139 ILE A N 1
ATOM 771 C CA . ILE A 1 139 ? 28.772 88.160 62.501 1.00 110.28 139 ILE A CA 1
ATOM 772 C C . ILE A 1 139 ? 27.582 87.967 61.568 1.00 103.88 139 ILE A C 1
ATOM 773 O O . ILE A 1 139 ? 27.289 88.828 60.729 1.00 101.25 139 ILE A O 1
ATOM 778 N N . GLU A 1 140 ? 26.866 86.849 61.707 1.00 108.50 140 GLU A N 1
ATOM 779 C CA . GLU A 1 140 ? 25.636 86.670 60.944 1.00 111.65 140 GLU A CA 1
ATOM 780 C C . GLU A 1 140 ? 24.550 87.623 61.422 1.00 108.28 140 GLU A C 1
ATOM 781 O O . GLU A 1 140 ? 23.705 88.049 60.627 1.00 106.84 140 GLU A O 1
ATOM 787 N N . ARG A 1 141 ? 24.563 87.972 62.710 1.00 106.80 141 ARG A N 1
ATOM 788 C CA . ARG A 1 141 ? 23.580 88.909 63.241 1.00 102.21 141 ARG A CA 1
ATOM 789 C C . ARG A 1 141 ? 23.742 90.292 62.622 1.00 99.91 141 ARG A C 1
ATOM 790 O O . ARG A 1 141 ? 22.767 91.044 62.514 1.00 102.90 141 ARG A O 1
ATOM 798 N N . VAL A 1 142 ? 24.958 90.639 62.211 1.00 103.95 142 VAL A N 1
ATOM 799 C CA . VAL A 1 142 ? 25.236 91.952 61.639 1.00 99.31 142 VAL A CA 1
ATOM 800 C C . VAL A 1 142 ? 25.137 91.926 60.118 1.00 96.67 142 VAL A C 1
ATOM 801 O O . VAL A 1 142 ? 24.605 92.858 59.510 1.00 94.62 142 VAL A O 1
ATOM 805 N N . LYS A 1 143 ? 25.633 90.868 59.475 1.00 98.04 143 LYS A N 1
ATOM 806 C CA . LYS A 1 143 ? 25.679 90.863 58.017 1.00 105.91 143 LYS A CA 1
ATOM 807 C C . LYS A 1 143 ? 24.337 90.468 57.411 1.00 100.59 143 LYS A C 1
ATOM 808 O O . LYS A 1 143 ? 23.920 91.044 56.399 1.00 94.72 143 LYS A O 1
ATOM 814 N N . ASN A 1 144 ? 23.645 89.504 58.010 1.00 92.58 144 ASN A N 1
ATOM 815 C CA . ASN A 1 144 ? 22.369 89.054 57.475 1.00 92.81 144 ASN A CA 1
ATOM 816 C C . ASN A 1 144 ? 21.256 90.039 57.810 1.00 104.83 144 ASN A C 1
ATOM 817 O O . ASN A 1 144 ? 21.305 90.752 58.816 1.00 96.27 144 ASN A O 1
ATOM 822 N N . LYS A 1 145 ? 20.247 90.074 56.948 1.00 103.84 145 LYS A N 1
ATOM 823 C CA . LYS A 1 145 ? 19.073 90.915 57.125 1.00 98.71 145 LYS A CA 1
ATOM 824 C C . LYS A 1 145 ? 17.854 90.050 57.421 1.00 85.18 145 LYS A C 1
ATOM 825 O O . LYS A 1 145 ? 17.898 88.819 57.330 1.00 86.97 145 LYS A O 1
ATOM 831 N N . LEU A 1 146 ? 16.756 90.714 57.794 1.00 87.75 146 LEU A N 1
ATOM 832 C CA . LEU A 1 146 ? 15.529 89.989 58.114 1.00 88.17 146 LEU A CA 1
ATOM 833 C C . LEU A 1 146 ? 15.025 89.196 56.916 1.00 79.23 146 LEU A C 1
ATOM 834 O O . LEU A 1 146 ? 14.568 88.057 57.065 1.00 76.10 146 LEU A O 1
ATOM 839 N N . GLY A 1 147 ? 15.100 89.783 55.718 1.00 86.85 147 GLY A N 1
ATOM 840 C CA . GLY A 1 147 ? 14.636 89.114 54.514 1.00 94.59 147 GLY A CA 1
ATOM 841 C C . GLY A 1 147 ? 15.301 87.779 54.248 1.00 90.44 147 GLY A C 1
ATOM 842 O O . GLY A 1 147 ? 14.731 86.942 53.539 1.00 90.38 147 GLY A O 1
ATOM 843 N N . ASP A 1 148 ? 16.496 87.560 54.800 1.00 82.65 148 ASP A N 1
ATOM 844 C CA . ASP A 1 148 ? 17.200 86.297 54.625 1.00 88.13 148 ASP A CA 1
ATOM 845 C C . ASP A 1 148 ? 16.584 85.159 55.430 1.00 89.74 148 ASP A C 1
ATOM 846 O O . ASP A 1 148 ? 17.019 84.012 55.281 1.00 86.55 148 ASP A O 1
ATOM 851 N N . LEU A 1 149 ? 15.588 85.443 56.272 1.00 85.74 149 LEU A N 1
ATOM 852 C CA . LEU A 1 149 ? 14.951 84.432 57.101 1.00 81.49 149 LEU A CA 1
ATOM 853 C C . LEU A 1 149 ? 13.450 84.314 56.883 1.00 78.84 149 LEU A C 1
ATOM 854 O O . LEU A 1 149 ? 12.845 83.365 57.395 1.00 73.63 149 LEU A O 1
ATOM 859 N N . THR A 1 150 ? 12.837 85.233 56.133 1.00 85.82 150 THR A N 1
ATOM 860 C CA . THR A 1 150 ? 11.382 85.255 56.018 1.00 88.29 150 THR A CA 1
ATOM 861 C C . THR A 1 150 ? 10.845 84.061 55.238 1.00 80.53 150 THR A C 1
ATOM 862 O O . THR A 1 150 ? 9.720 83.615 55.490 1.00 79.81 150 THR A O 1
ATOM 866 N N . ASP A 1 151 ? 11.626 83.529 54.300 1.00 81.70 151 ASP A N 1
ATOM 867 C CA . ASP A 1 151 ? 11.152 82.475 53.411 1.00 87.23 151 ASP A CA 1
ATOM 868 C C . ASP A 1 151 ? 11.262 81.079 54.012 1.00 87.19 151 ASP A C 1
ATOM 869 O O . ASP A 1 151 ? 10.879 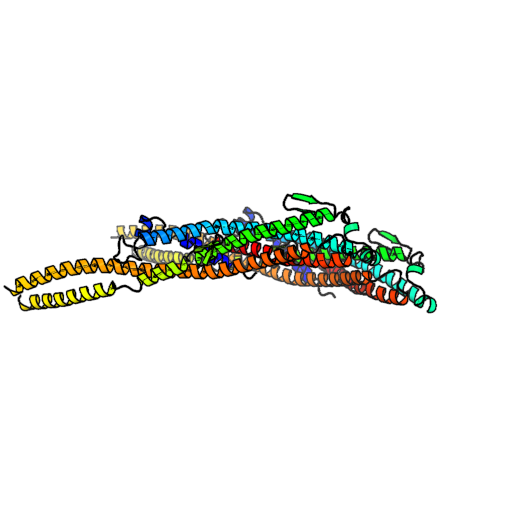80.110 53.348 1.00 91.51 151 ASP A O 1
ATOM 874 N N . LYS A 1 152 ? 11.759 80.945 55.240 1.00 89.82 152 LYS A N 1
ATOM 875 C CA . LYS A 1 152 ? 11.954 79.639 55.853 1.00 81.02 152 LYS A CA 1
ATOM 876 C C . LYS A 1 152 ? 11.526 79.692 57.312 1.00 76.08 152 LYS A C 1
ATOM 877 O O . LYS A 1 152 ? 11.459 80.762 57.922 1.00 78.07 152 LYS A O 1
ATOM 883 N N . GLN A 1 153 ? 11.227 78.518 57.866 1.00 63.22 153 GLN A N 1
ATOM 884 C CA . GLN A 1 153 ? 10.831 78.443 59.264 1.00 65.28 153 GLN A CA 1
ATOM 885 C C . GLN A 1 153 ? 12.039 78.641 60.171 1.00 66.71 153 GLN A C 1
ATOM 886 O O . GLN A 1 153 ? 13.140 78.162 59.885 1.00 85.69 153 GLN A O 1
ATOM 892 N N . LEU A 1 154 ? 11.826 79.355 61.273 1.00 70.05 154 LEU A N 1
ATOM 893 C CA . LEU A 1 154 ? 12.874 79.620 62.256 1.00 66.08 154 LEU A CA 1
ATOM 894 C C . LEU A 1 154 ? 12.856 78.533 63.322 1.00 71.89 154 LEU A C 1
ATOM 895 O O . LEU A 1 154 ? 12.146 78.636 64.321 1.00 70.73 154 LEU A O 1
ATOM 900 N N . ALA A 1 155 ? 13.652 77.483 63.109 1.00 77.53 155 ALA A N 1
ATOM 901 C CA . ALA A 1 155 ? 13.820 76.390 64.065 1.00 76.23 155 ALA A CA 1
ATOM 902 C C . ALA A 1 155 ? 12.514 75.888 64.673 1.00 75.67 155 ALA A C 1
ATOM 903 O O . ALA A 1 155 ? 12.304 76.019 65.883 1.00 92.99 155 ALA A O 1
ATOM 905 N N . GLU A 1 156 ? 11.647 75.307 63.841 1.00 68.24 156 GLU A N 1
ATOM 906 C CA . GLU A 1 156 ? 10.375 74.694 64.257 1.00 85.30 156 GLU A CA 1
ATOM 907 C C . GLU A 1 156 ? 9.562 75.589 65.201 1.00 86.91 156 GLU A C 1
ATOM 908 O O . GLU A 1 156 ? 8.910 75.118 66.136 1.00 76.55 156 GLU A O 1
ATOM 914 N N . ILE A 1 157 ? 9.576 76.894 64.944 1.00 71.11 157 ILE A N 1
ATOM 915 C CA . ILE A 1 157 ? 8.737 77.845 65.668 1.00 63.63 157 ILE A CA 1
ATOM 916 C C . ILE A 1 157 ? 7.480 78.075 64.842 1.00 59.36 157 ILE A C 1
ATOM 917 O O . ILE A 1 157 ? 7.560 78.292 63.627 1.00 62.97 157 ILE A O 1
ATOM 922 N N . THR A 1 158 ? 6.319 78.009 65.490 1.00 63.00 158 THR A N 1
ATOM 923 C CA . THR A 1 158 ? 5.042 78.131 64.804 1.00 58.12 158 THR A CA 1
ATOM 924 C C . THR A 1 158 ? 4.156 79.152 65.510 1.00 59.52 158 THR A C 1
ATOM 925 O O . THR A 1 158 ? 4.309 79.411 66.709 1.00 49.22 158 THR A O 1
ATOM 929 N N . TYR A 1 159 ? 3.259 79.770 64.738 1.00 61.50 159 TYR A N 1
ATOM 930 C CA . TYR A 1 159 ? 2.335 80.778 65.245 1.00 56.33 159 TYR A CA 1
ATOM 931 C C . TYR A 1 159 ? 0.940 80.506 64.698 1.00 58.65 159 TYR A C 1
ATOM 932 O O . TYR A 1 159 ? 0.781 80.257 63.499 1.00 65.97 159 TYR A O 1
ATOM 941 N N . THR A 1 160 ? -0.064 80.562 65.573 1.00 45.76 160 THR A N 1
ATOM 942 C CA . THR A 1 160 ? -1.462 80.363 65.203 1.00 61.21 160 THR A CA 1
ATOM 943 C C . THR A 1 160 ? -2.237 81.661 65.398 1.00 58.87 160 THR A C 1
ATOM 944 O O . THR A 1 160 ? -2.202 82.249 66.484 1.00 49.21 160 THR A O 1
ATOM 948 N N . ASN A 1 161 ? -2.947 82.096 64.358 1.00 50.46 161 ASN A N 1
ATOM 949 C CA . ASN A 1 161 ? -3.611 83.390 64.385 1.00 56.78 161 ASN A CA 1
ATOM 950 C C . ASN A 1 161 ? -4.996 83.277 65.019 1.00 59.35 161 ASN A C 1
ATOM 951 O O . ASN A 1 161 ? -5.393 82.225 65.529 1.00 58.69 161 ASN A O 1
ATOM 956 N N . ASP A 1 162 ? -5.753 84.376 64.967 1.00 63.07 162 ASP A N 1
ATOM 957 C CA . ASP A 1 162 ? -7.087 84.417 65.552 1.00 58.34 162 ASP A CA 1
ATOM 958 C C . ASP A 1 162 ? -8.089 83.562 64.785 1.00 54.21 162 ASP A C 1
ATOM 959 O O . ASP A 1 162 ? -9.091 83.136 65.367 1.00 55.46 162 ASP A O 1
ATOM 964 N N . ASP A 1 163 ? -7.850 83.307 63.497 1.00 57.07 163 ASP A N 1
ATOM 965 C CA . ASP A 1 163 ? -8.708 82.448 62.690 1.00 61.40 163 ASP A CA 1
ATOM 966 C C . ASP A 1 163 ? -8.312 80.973 62.768 1.00 62.46 163 ASP A C 1
ATOM 967 O O . ASP A 1 163 ? -8.675 80.198 61.873 1.00 60.11 163 ASP A O 1
ATOM 972 N N . LYS A 1 164 ? -7.579 80.573 63.810 1.00 44.77 164 LYS A N 1
ATOM 973 C CA . LYS A 1 164 ? -7.118 79.196 64.011 1.00 60.28 164 LYS A CA 1
ATOM 974 C C . LYS A 1 164 ? -6.209 78.706 62.884 1.00 54.10 164 LYS A C 1
ATOM 975 O O . LYS A 1 164 ? -6.002 77.500 62.736 1.00 62.72 164 LYS A O 1
ATOM 981 N N . GLU A 1 165 ? -5.663 79.609 62.074 1.00 54.06 165 GLU A N 1
ATOM 982 C CA . GLU A 1 165 ? -4.754 79.226 61.003 1.00 51.75 165 GLU A CA 1
ATOM 983 C C . GLU A 1 165 ? -3.316 79.259 61.509 1.00 56.27 165 GLU A C 1
ATOM 984 O O . GLU A 1 165 ? -2.944 80.129 62.301 1.00 59.10 165 GLU A O 1
ATOM 990 N N . ILE A 1 166 ? -2.507 78.308 61.045 1.00 59.75 166 ILE A N 1
ATOM 991 C CA . ILE A 1 166 ? -1.139 78.130 61.518 1.00 55.66 166 ILE A CA 1
ATOM 992 C C . ILE A 1 166 ? -0.167 78.648 60.466 1.00 63.00 166 ILE A C 1
ATOM 993 O O . ILE A 1 166 ? -0.396 78.496 59.260 1.00 68.13 166 ILE A O 1
ATOM 998 N N . ALA A 1 167 ? 0.904 79.292 60.930 1.00 59.32 167 ALA A N 1
ATOM 999 C CA . ALA A 1 167 ? 1.978 79.798 60.086 1.00 54.22 167 ALA A CA 1
ATOM 1000 C C . ALA A 1 167 ? 3.316 79.244 60.565 1.00 57.74 167 ALA A C 1
ATOM 1001 O O . ALA A 1 167 ? 3.580 79.197 61.772 1.00 49.61 167 ALA A O 1
ATOM 1003 N N . VAL A 1 168 ? 4.156 78.815 59.624 1.00 59.93 168 VAL A N 1
ATOM 1004 C CA . VAL A 1 168 ? 5.446 78.220 59.944 1.00 69.21 168 VAL A CA 1
ATOM 1005 C C . VAL A 1 168 ? 6.607 79.097 59.483 1.00 69.68 168 VAL A C 1
ATOM 1006 O O . VAL A 1 168 ? 7.612 79.212 60.187 1.00 65.41 168 VAL A O 1
ATOM 1010 N N . GLU A 1 169 ? 6.486 79.725 58.318 1.00 69.30 169 GLU A N 1
ATOM 1011 C CA . GLU A 1 169 ? 7.551 80.592 57.836 1.00 63.30 169 GLU A CA 1
ATOM 1012 C C . GLU A 1 169 ? 7.570 81.896 58.623 1.00 79.20 169 GLU A C 1
ATOM 1013 O O . GLU A 1 169 ? 6.530 82.415 59.035 1.00 80.42 169 GLU A O 1
ATOM 1019 N N . LEU A 1 170 ? 8.778 82.432 58.820 1.00 74.53 170 LEU A N 1
ATOM 1020 C CA . LEU A 1 170 ? 8.938 83.596 59.687 1.00 74.66 170 LEU A CA 1
ATOM 1021 C C . LEU A 1 170 ? 8.175 84.802 59.153 1.00 76.74 170 LEU A C 1
ATOM 1022 O O . LEU A 1 170 ? 7.514 85.511 59.919 1.00 76.68 170 LEU A O 1
ATOM 1027 N N . GLY A 1 171 ? 8.257 85.056 57.845 1.00 74.35 171 GLY A N 1
ATOM 1028 C CA . GLY A 1 171 ? 7.538 86.186 57.276 1.00 75.53 171 GLY A CA 1
ATOM 1029 C C . GLY A 1 171 ? 6.033 86.045 57.400 1.00 79.19 171 GLY A C 1
ATOM 1030 O O . GLY A 1 171 ? 5.334 87.004 57.746 1.00 83.84 171 GLY A O 1
ATOM 1031 N N . ASN A 1 172 ? 5.514 84.845 57.125 1.00 73.26 172 ASN A N 1
ATOM 1032 C CA . ASN A 1 172 ? 4.090 84.600 57.312 1.00 70.29 172 ASN A CA 1
ATOM 1033 C C . ASN A 1 172 ? 3.702 84.755 58.774 1.00 75.19 172 ASN A C 1
ATOM 1034 O O . ASN A 1 172 ? 2.627 85.278 59.086 1.00 70.30 172 ASN A O 1
ATOM 1039 N N . ILE A 1 173 ? 4.574 84.317 59.685 1.00 67.70 173 ILE A N 1
ATOM 1040 C CA . ILE A 1 173 ? 4.310 84.481 61.111 1.00 60.52 173 ILE A CA 1
ATOM 1041 C C . ILE A 1 173 ? 4.205 85.958 61.466 1.00 69.06 173 ILE A C 1
ATOM 1042 O O . ILE A 1 173 ? 3.289 86.372 62.184 1.00 66.33 173 ILE A O 1
ATOM 1047 N N . LEU A 1 174 ? 5.129 86.778 60.956 1.00 67.39 174 LEU A N 1
ATOM 1048 C CA . LEU A 1 174 ? 5.104 88.202 61.272 1.00 70.63 174 LEU A CA 1
ATOM 1049 C C . LEU A 1 174 ? 3.869 88.884 60.697 1.00 67.20 174 LEU A C 1
ATOM 1050 O O . LEU A 1 174 ? 3.238 89.704 61.374 1.00 67.20 174 LEU A O 1
ATOM 1055 N N . GLU A 1 175 ? 3.492 88.547 59.460 1.00 69.16 175 GLU A N 1
ATOM 1056 C CA . GLU A 1 175 ? 2.301 89.158 58.872 1.00 70.36 175 GLU A CA 1
ATOM 1057 C C . GLU A 1 175 ? 1.033 88.725 59.604 1.00 64.07 175 GLU A C 1
ATOM 1058 O O . GLU A 1 175 ? 0.139 89.547 59.856 1.00 73.25 175 GLU A O 1
ATOM 1064 N N . SER A 1 176 ? 0.942 87.441 59.961 1.00 64.41 176 SER A N 1
ATOM 1065 C CA . SER A 1 176 ? -0.207 86.946 60.711 1.00 59.09 176 SER A CA 1
ATOM 1066 C C . SER A 1 176 ? -0.287 87.589 62.090 1.00 62.47 176 SER A C 1
ATOM 1067 O O . SER A 1 176 ? -1.380 87.914 62.572 1.00 64.44 176 SER A O 1
ATOM 1070 N N . MET A 1 177 ? 0.863 87.801 62.730 1.00 57.78 177 MET A N 1
ATOM 1071 C CA . MET A 1 177 ? 0.889 88.471 64.023 1.00 62.22 177 MET A CA 1
ATOM 1072 C C . MET A 1 177 ? 0.454 89.926 63.892 1.00 52.43 177 MET A C 1
ATOM 1073 O O . MET A 1 177 ? -0.272 90.442 64.749 1.00 57.22 177 MET A O 1
ATOM 1078 N N . LYS A 1 178 ? 0.895 90.600 62.827 1.00 58.13 178 LYS A N 1
ATOM 1079 C CA . LYS A 1 178 ? 0.469 91.972 62.561 1.00 61.43 178 LYS A CA 1
ATOM 1080 C C . LYS A 1 178 ? -1.047 92.056 62.410 1.00 55.31 178 LYS A C 1
ATOM 1081 O O . LYS A 1 178 ? -1.701 92.931 62.998 1.00 53.72 178 LYS A O 1
ATOM 1087 N N . LYS A 1 179 ? -1.625 91.142 61.624 1.00 52.78 179 LYS A N 1
ATOM 1088 C CA . LYS A 1 179 ? -3.072 91.152 61.433 1.00 52.08 179 LYS A CA 1
ATOM 1089 C C . LYS A 1 179 ? -3.801 90.852 62.737 1.00 55.74 179 LYS A C 1
ATOM 1090 O O . LYS A 1 179 ? -4.841 91.459 63.028 1.00 64.83 179 LYS A O 1
ATOM 1096 N N . ASP A 1 180 ? -3.271 89.922 63.534 1.00 53.27 180 ASP A N 1
ATOM 1097 C CA . ASP A 1 180 ? -3.875 89.622 64.828 1.00 50.74 180 ASP A CA 1
ATOM 1098 C C . ASP A 1 180 ? -3.845 90.833 65.749 1.00 49.42 180 ASP A C 1
ATOM 1099 O O . ASP A 1 180 ? -4.818 91.101 66.461 1.00 48.67 180 ASP A O 1
ATOM 1104 N N . ILE A 1 181 ? -2.731 91.564 65.764 1.00 49.38 181 ILE A N 1
ATOM 1105 C CA . ILE A 1 181 ? -2.626 92.739 66.624 1.00 51.37 181 ILE A CA 1
ATOM 1106 C C . ILE A 1 181 ? -3.619 93.808 66.185 1.00 53.93 181 ILE A C 1
ATOM 1107 O O . ILE A 1 181 ? -4.264 94.458 67.018 1.00 53.35 181 ILE A O 1
ATOM 1112 N N . LYS A 1 182 ? -3.774 93.995 64.871 1.00 52.02 182 LYS A N 1
ATOM 1113 C CA . LYS A 1 182 ? -4.767 94.950 64.384 1.00 50.63 182 LYS A CA 1
ATOM 1114 C C . LYS A 1 182 ? -6.184 94.534 64.780 1.00 53.61 182 LYS A C 1
ATOM 1115 O O . LYS A 1 182 ? -6.982 95.366 65.238 1.00 60.32 182 LYS A O 1
ATOM 1121 N N . ARG A 1 183 ? -6.504 93.270 64.663 1.00 53.45 183 ARG A N 1
ATOM 1122 C CA . ARG A 1 183 ? -7.825 92.836 65.009 1.00 54.66 183 ARG A CA 1
ATOM 1123 C C . ARG A 1 183 ? -8.078 92.951 66.482 1.00 59.09 183 ARG A C 1
ATOM 1124 O O . ARG A 1 183 ? -9.148 93.300 66.881 1.00 60.56 183 ARG A O 1
ATOM 1132 N N . GLN A 1 184 ? -7.103 92.642 67.298 1.00 45.64 184 GLN A N 1
ATOM 1133 C CA . GLN A 1 184 ? -7.277 92.801 68.736 1.00 50.68 184 GLN A CA 1
ATOM 1134 C C . GLN A 1 184 ? -7.404 94.266 69.126 1.00 54.18 184 GLN A C 1
ATOM 1135 O O . GLN A 1 184 ? -8.137 94.587 70.067 1.00 51.62 184 GLN A O 1
ATOM 1141 N N . GLN A 1 185 ? -6.707 95.167 68.426 1.00 44.12 185 GLN A N 1
ATOM 1142 C CA . GLN A 1 185 ? -6.932 96.591 68.650 1.00 47.06 185 GLN A CA 1
ATOM 1143 C C . GLN A 1 185 ? -8.375 96.968 68.346 1.00 47.52 185 GLN A C 1
ATOM 1144 O O . GLN A 1 185 ? -9.012 97.684 69.126 1.00 50.23 185 GLN A O 1
ATOM 1150 N N . GLU A 1 186 ? -8.912 96.482 67.223 1.00 51.21 186 GLU A N 1
ATOM 1151 C CA . GLU A 1 186 ? -10.305 96.778 66.886 1.00 54.51 186 GLU A CA 1
ATOM 1152 C C . GLU A 1 186 ? -11.265 96.253 67.952 1.00 56.74 186 GLU A C 1
ATOM 1153 O O . GLU A 1 186 ? -12.198 96.957 68.363 1.00 50.46 186 GLU A O 1
ATOM 1159 N N . ASN A 1 187 ? -11.054 95.015 68.410 1.00 50.35 187 ASN A N 1
ATOM 1160 C CA . ASN A 1 187 ? -11.961 94.420 69.392 1.00 50.04 187 ASN A CA 1
ATOM 1161 C C . ASN A 1 187 ? -11.874 95.123 70.740 1.00 51.97 187 ASN A C 1
ATOM 1162 O O . ASN A 1 187 ? -12.901 95.364 71.395 1.00 58.31 187 ASN A O 1
ATOM 1167 N N . THR A 1 188 ? -10.659 95.457 71.174 1.00 47.47 188 THR A N 1
ATOM 1168 C CA . THR A 1 188 ? -10.506 96.215 72.406 1.00 53.56 188 THR A CA 1
ATOM 1169 C C . THR A 1 188 ? -11.154 97.587 72.277 1.00 42.93 188 THR A C 1
ATOM 1170 O O . THR A 1 188 ? -11.764 98.082 73.229 1.00 56.27 188 THR A O 1
ATOM 1174 N N . GLN A 1 189 ? -11.059 98.204 71.096 1.00 56.32 189 GLN A N 1
ATOM 1175 C CA . GLN A 1 189 ? -11.720 99.487 70.882 1.00 55.37 189 GLN A CA 1
ATOM 1176 C C . GLN A 1 189 ? -13.233 99.351 70.993 1.00 59.64 189 GLN A C 1
ATOM 1177 O O . GLN A 1 189 ? -13.896 100.211 71.579 1.00 53.22 189 GLN A O 1
ATOM 1183 N N . LYS A 1 190 ? -13.794 98.275 70.438 1.00 54.31 190 LYS A N 1
ATOM 1184 C CA . LYS A 1 190 ? -15.237 98.063 70.539 1.00 51.45 190 LYS A CA 1
ATOM 1185 C C . LYS A 1 190 ? -15.666 97.891 71.992 1.00 51.14 190 LYS A C 1
ATOM 1186 O O . LYS A 1 190 ? -16.693 98.439 72.417 1.00 58.12 190 LYS A O 1
ATOM 1192 N N . VAL A 1 191 ? -14.890 97.137 72.772 1.00 48.86 191 VAL A N 1
ATOM 1193 C CA . VAL A 1 191 ? -15.246 96.945 74.177 1.00 51.22 191 VAL A CA 1
ATOM 1194 C C . VAL A 1 191 ? -15.118 98.257 74.952 1.00 55.64 191 VAL A C 1
ATOM 1195 O O . VAL A 1 191 ? -15.947 98.565 75.822 1.00 55.88 191 VAL A O 1
ATOM 1199 N N . LYS A 1 192 ? -14.076 99.044 74.661 1.00 45.98 192 LYS A N 1
ATOM 1200 C CA . LYS A 1 192 ? -13.935 100.346 75.304 1.00 61.98 192 LYS A CA 1
ATOM 1201 C C . LYS A 1 192 ? -15.095 101.262 74.942 1.00 57.86 192 LYS A C 1
ATOM 1202 O O . LYS A 1 192 ? -15.588 102.012 75.788 1.00 57.51 192 LYS A O 1
ATOM 1208 N N . THR A 1 193 ? -15.542 101.210 73.687 1.00 53.79 193 THR A N 1
ATOM 1209 C CA . THR A 1 193 ? -16.694 101.996 73.266 1.00 48.72 193 THR A CA 1
ATOM 1210 C C . THR A 1 193 ? -17.946 101.577 74.025 1.00 68.65 193 THR A C 1
ATOM 1211 O O . THR A 1 193 ? -18.731 102.429 74.457 1.00 56.28 193 THR A O 1
ATOM 1215 N N . ALA A 1 194 ? -18.143 100.269 74.207 1.00 49.46 194 ALA A N 1
ATOM 1216 C CA . ALA A 1 194 ? -19.308 99.791 74.951 1.00 57.27 194 ALA A CA 1
ATOM 1217 C C . ALA A 1 194 ? -19.282 100.288 76.394 1.00 54.30 194 ALA A C 1
ATOM 1218 O O . ALA A 1 194 ? -20.283 100.810 76.909 1.00 62.67 194 ALA A O 1
ATOM 1220 N N . VAL A 1 195 ? -18.135 100.140 77.059 1.00 44.95 195 VAL A N 1
ATOM 1221 C CA . VAL A 1 195 ? -18.022 100.581 78.448 1.00 45.52 195 VAL A CA 1
ATOM 1222 C C . VAL A 1 195 ? -18.211 102.091 78.552 1.00 59.32 195 VAL A C 1
ATOM 1223 O O . VAL A 1 195 ? -18.875 102.593 79.473 1.00 58.43 195 VAL A O 1
ATOM 1227 N N . SER A 1 196 ? -17.631 102.840 77.610 1.00 56.40 196 SER A N 1
ATOM 1228 C CA . SER A 1 196 ? -17.742 104.291 77.638 1.00 57.33 196 SER A CA 1
ATOM 1229 C C . SER A 1 196 ? -19.176 104.737 77.405 1.00 55.94 196 SER A C 1
ATOM 1230 O O . SER A 1 196 ? -19.649 105.664 78.064 1.00 58.68 196 SER A O 1
ATOM 1233 N N . ASP A 1 197 ? -19.882 104.090 76.477 1.00 49.75 197 ASP A N 1
ATOM 1234 C CA . ASP A 1 197 ? -21.274 104.446 76.235 1.00 49.33 197 ASP A CA 1
ATOM 1235 C C . ASP A 1 197 ? -22.125 104.164 77.464 1.00 60.92 197 ASP A C 1
ATOM 1236 O O . ASP A 1 197 ? -23.011 104.956 77.808 1.00 61.25 197 ASP A O 1
ATOM 1241 N N . PHE A 1 198 ? -21.850 103.058 78.158 1.00 53.56 198 PHE A N 1
ATOM 1242 C CA . PHE A 1 198 ? -22.566 102.777 79.400 1.00 58.41 198 PHE A CA 1
ATOM 1243 C C . PHE A 1 198 ? -22.330 103.879 80.434 1.00 51.62 198 PHE A C 1
ATOM 1244 O O . PHE A 1 198 ? -23.280 104.447 80.999 1.00 51.22 198 PHE A O 1
ATOM 1252 N N . LYS A 1 199 ? -21.059 104.220 80.667 1.00 53.60 199 LYS A N 1
ATOM 1253 C CA . LYS A 1 199 ? -20.735 105.226 81.675 1.00 56.18 199 LYS A CA 1
ATOM 1254 C C . LYS A 1 199 ? -21.287 106.599 81.298 1.00 63.27 199 LYS A C 1
ATOM 1255 O O . LYS A 1 199 ? -21.722 107.363 82.168 1.00 63.89 199 LYS A O 1
ATOM 1261 N N . LEU A 1 200 ? -21.282 106.927 80.004 1.00 52.80 200 LEU A N 1
ATOM 1262 C CA . LEU A 1 200 ? -21.752 108.232 79.556 1.00 52.68 200 LEU A CA 1
ATOM 1263 C C . LEU A 1 200 ? -23.269 108.329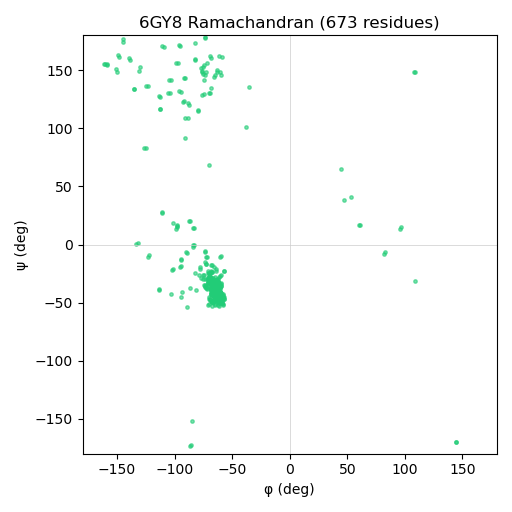 79.624 1.00 63.10 200 LEU A C 1
ATOM 1264 O O . LEU A 1 200 ? -23.812 109.392 79.944 1.00 52.35 200 LEU A O 1
ATOM 1269 N N . LYS A 1 201 ? -23.974 107.232 79.333 1.00 52.60 201 LYS A N 1
ATOM 1270 C CA . LYS A 1 201 ? -25.410 107.220 79.571 1.00 52.04 201 LYS A CA 1
ATOM 1271 C C . LYS A 1 201 ? -25.709 107.412 81.048 1.00 56.21 201 LYS A C 1
ATOM 1272 O O . LYS A 1 201 ? -26.712 108.043 81.403 1.00 55.57 201 LYS A O 1
ATOM 1278 N N . LEU A 1 202 ? -24.834 106.908 81.922 1.00 54.86 202 LEU A N 1
ATOM 1279 C CA . LEU A 1 202 ? -25.051 107.113 83.352 1.00 50.13 202 LEU A CA 1
ATOM 1280 C C . LEU A 1 202 ? -24.819 108.568 83.759 1.00 58.73 202 LEU A C 1
ATOM 1281 O O . LEU A 1 202 ? -25.685 109.188 84.388 1.00 57.76 202 LEU A O 1
ATOM 1286 N N . ILE A 1 203 ? -23.665 109.137 83.403 1.00 43.42 203 ILE A N 1
ATOM 1287 C CA . ILE A 1 203 ? -23.280 110.446 83.928 1.00 57.12 203 ILE A CA 1
ATOM 1288 C C . ILE A 1 203 ? -23.508 111.595 82.944 1.00 56.91 203 ILE A C 1
ATOM 1289 O O . ILE A 1 203 ? -23.587 112.755 83.377 1.00 52.47 203 ILE A O 1
ATOM 1294 N N . GLY A 1 204 ? -23.601 111.321 81.656 1.00 57.18 204 GLY A N 1
ATOM 1295 C CA . GLY A 1 204 ? -23.808 112.393 80.705 1.00 49.48 204 GLY A CA 1
ATOM 1296 C C . GLY A 1 204 ? -22.563 112.667 79.878 1.00 54.50 204 GLY A C 1
ATOM 1297 O O . GLY A 1 204 ? -21.424 112.530 80.346 1.00 56.92 204 GLY A O 1
ATOM 1298 N N . GLY A 1 205 ? -22.781 113.088 78.643 1.00 53.85 205 GLY A N 1
ATOM 1299 C CA . GLY A 1 205 ? -21.714 113.384 77.717 1.00 54.46 205 GLY A CA 1
ATOM 1300 C C . GLY A 1 205 ? -22.118 113.001 76.313 1.00 58.28 205 GLY A C 1
ATOM 1301 O O . GLY A 1 205 ? -23.271 112.670 76.043 1.00 60.59 205 GLY A O 1
ATOM 1302 N N . GLU A 1 206 ? -21.146 113.030 75.407 1.00 52.76 206 GLU A N 1
ATOM 1303 C CA . GLU A 1 206 ? -21.381 112.662 74.017 1.00 62.10 206 GLU A CA 1
ATOM 1304 C C . GLU A 1 206 ? -21.100 111.175 73.837 1.00 70.22 206 GLU A C 1
ATOM 1305 O O . GLU A 1 206 ? -20.001 110.702 74.144 1.00 56.66 206 GLU A O 1
ATOM 1311 N N . LEU A 1 207 ? -22.099 110.441 73.351 1.00 63.54 207 LEU A N 1
ATOM 1312 C CA . LEU A 1 207 ? -21.951 109.012 73.137 1.00 62.11 207 LEU A CA 1
ATOM 1313 C C . LEU A 1 207 ? -21.062 108.755 71.920 1.00 72.79 207 LEU A C 1
ATOM 1314 O O . LEU A 1 207 ? -20.607 109.678 71.235 1.00 62.22 207 LEU A O 1
ATOM 1319 N N . SER A 1 208 ? -20.820 107.471 71.644 1.00 67.31 208 SER A N 1
ATOM 1320 C CA . SER A 1 208 ? -19.928 107.106 70.549 1.00 65.21 208 SER A CA 1
ATOM 1321 C C . SER A 1 208 ? -20.518 107.458 69.190 1.00 71.52 208 SER A C 1
ATOM 1322 O O . SER A 1 208 ? -19.768 107.746 68.251 1.00 60.94 208 SER A O 1
ATOM 1325 N N . ASP A 1 209 ? -21.844 107.430 69.059 1.00 65.06 209 ASP A N 1
ATOM 1326 C CA . ASP A 1 209 ? -22.500 107.778 67.804 1.00 74.37 209 ASP A CA 1
ATOM 1327 C C . ASP A 1 209 ? -22.701 109.281 67.635 1.00 78.88 209 ASP A C 1
ATOM 1328 O O . ASP A 1 209 ? -23.470 109.690 66.758 1.00 89.71 209 ASP A O 1
ATOM 1333 N N . GLY A 1 210 ? -22.043 110.107 68.449 1.00 74.18 210 GLY A N 1
ATOM 1334 C CA . GLY A 1 210 ? -22.200 111.543 68.371 1.00 77.24 210 GLY A CA 1
ATOM 1335 C C . GLY A 1 210 ? -23.412 112.096 69.090 1.00 73.90 210 GLY A C 1
ATOM 1336 O O . GLY A 1 210 ? -23.553 113.323 69.177 1.00 77.30 210 GLY A O 1
ATOM 1337 N N . THR A 1 211 ? -24.283 111.238 69.614 1.00 73.17 211 THR A N 1
ATOM 1338 C CA . THR A 1 211 ? -25.493 111.692 70.285 1.00 79.49 211 THR A CA 1
ATOM 1339 C C . THR A 1 211 ? -25.165 112.264 71.658 1.00 77.94 211 THR A C 1
ATOM 1340 O O . THR A 1 211 ? -24.462 111.637 72.454 1.00 77.34 211 THR A O 1
ATOM 1344 N N . ILE A 1 212 ? -25.670 113.463 71.929 1.00 85.98 212 ILE A N 1
ATOM 1345 C CA . ILE A 1 212 ? -25.524 114.072 73.247 1.00 83.59 212 ILE A CA 1
ATOM 1346 C C . ILE A 1 212 ? -26.561 113.457 74.176 1.00 86.20 212 ILE A C 1
ATOM 1347 O O . ILE A 1 212 ? -27.769 113.615 73.968 1.00 89.17 212 ILE A O 1
ATOM 1352 N N . ALA A 1 213 ? -26.095 112.743 75.195 1.00 71.85 213 ALA A N 1
ATOM 1353 C CA . ALA A 1 213 ? -26.965 112.046 76.132 1.00 76.29 213 ALA A CA 1
ATOM 1354 C C . ALA A 1 213 ? -26.847 112.694 77.505 1.00 73.26 213 ALA A C 1
ATOM 1355 O O . ALA A 1 213 ? -25.768 112.684 78.108 1.00 74.58 213 ALA A O 1
ATOM 1357 N N . GLN A 1 214 ? -27.948 113.265 77.989 1.00 77.51 214 GLN A N 1
ATOM 1358 C CA . GLN A 1 214 ? -27.993 113.750 79.361 1.00 73.79 214 GLN A CA 1
ATOM 1359 C C . GLN A 1 214 ? -27.995 112.561 80.313 1.00 83.75 214 GLN A C 1
ATOM 1360 O O . GLN A 1 214 ? -28.778 111.620 80.145 1.00 84.57 214 GLN A O 1
ATOM 1366 N N . GLY A 1 215 ? -27.109 112.601 81.304 1.00 73.11 215 GLY A N 1
ATOM 1367 C CA . GLY A 1 215 ? -26.968 111.470 82.202 1.00 63.39 215 GLY A CA 1
ATOM 1368 C C . GLY A 1 215 ? -28.227 111.207 83.004 1.00 59.58 215 GLY A C 1
ATOM 1369 O O . GLY A 1 215 ? -29.000 112.114 83.315 1.00 66.03 215 GLY A O 1
ATOM 1370 N N . LEU A 1 216 ? -28.435 109.932 83.340 1.00 60.10 216 LEU A N 1
ATOM 1371 C CA . LEU A 1 216 ? -29.562 109.585 84.197 1.00 54.33 216 LEU A CA 1
ATOM 1372 C C . LEU A 1 216 ? -29.362 110.121 85.607 1.00 55.61 216 LEU A C 1
ATOM 1373 O O . LEU A 1 216 ? -30.335 110.472 86.285 1.00 53.16 216 LEU A O 1
ATOM 1378 N N . GLN A 1 217 ? -28.106 110.226 86.048 1.00 50.78 217 GLN A N 1
ATOM 1379 C CA . GLN A 1 217 ? -27.836 110.718 87.398 1.00 49.46 217 GLN A CA 1
ATOM 1380 C C . GLN A 1 217 ? -28.169 112.197 87.549 1.00 53.71 217 GLN A C 1
ATOM 1381 O O . GLN A 1 217 ? -28.845 112.560 88.536 1.00 52.31 217 GLN A O 1
ATOM 1387 N N . PRO A 1 218 ? -27.756 113.103 86.652 1.00 56.23 218 PRO A N 1
ATOM 1388 C CA . PRO A 1 218 ? -28.216 114.496 86.773 1.00 58.88 218 PRO A CA 1
ATOM 1389 C C . PRO A 1 218 ? -29.719 114.654 86.616 1.00 51.34 218 PRO A C 1
ATOM 1390 O O . PRO A 1 218 ? -30.294 115.567 87.216 1.00 58.09 218 PRO A O 1
ATOM 1394 N N . GLN A 1 219 ? -30.379 113.789 85.840 1.00 56.01 219 GLN A N 1
ATOM 1395 C CA . GLN A 1 219 ? -31.838 113.841 85.760 1.00 51.74 219 GLN A CA 1
ATOM 1396 C C . GLN A 1 219 ? -32.480 113.447 87.084 1.00 49.85 219 GLN A C 1
ATOM 1397 O O . GLN A 1 219 ? -33.468 114.060 87.510 1.00 64.42 219 GLN A O 1
ATOM 1403 N N . ILE A 1 220 ? -31.933 112.427 87.749 1.00 52.92 220 ILE A N 1
ATOM 1404 C CA . ILE A 1 220 ? -32.397 112.079 89.089 1.00 54.90 220 ILE A CA 1
ATOM 1405 C C . ILE A 1 220 ? -32.219 113.265 90.030 1.00 58.05 220 ILE A C 1
ATOM 1406 O O . ILE A 1 220 ? -33.108 113.585 90.830 1.00 61.72 220 ILE A O 1
ATOM 1411 N N . SER A 1 221 ? -31.068 113.940 89.939 1.00 50.18 221 SER A N 1
ATOM 1412 C CA . SER A 1 221 ? -30.820 115.110 90.781 1.00 55.16 221 SER A CA 1
ATOM 1413 C C . SER A 1 221 ? -31.827 116.226 90.505 1.00 56.25 221 SER A C 1
ATOM 1414 O O . SER A 1 221 ? -32.326 116.871 91.437 1.00 58.78 221 SER A O 1
ATOM 1417 N N . SER A 1 222 ? -32.132 116.470 89.227 1.00 58.19 222 SER A N 1
ATOM 1418 C CA . SER A 1 222 ? -33.093 117.509 88.867 1.00 46.01 222 SER A CA 1
ATOM 1419 C C . SER A 1 222 ? -34.482 117.186 89.401 1.00 56.14 222 SER A C 1
ATOM 1420 O O . SER A 1 222 ? -35.172 118.062 89.939 1.00 54.59 222 SER A O 1
ATOM 1423 N N . LYS A 1 223 ? -34.907 115.927 89.262 1.00 52.63 223 LYS A N 1
ATOM 1424 C CA . LYS A 1 223 ? -36.213 115.537 89.776 1.00 44.73 223 LYS A CA 1
ATOM 1425 C C . LYS A 1 223 ? -36.265 115.681 91.290 1.00 56.99 223 LYS A C 1
ATOM 1426 O O . LYS A 1 223 ? -37.264 116.159 91.844 1.00 52.46 223 LYS A O 1
ATOM 1432 N N . LYS A 1 224 ? -35.189 115.288 91.977 1.00 50.17 224 LYS A N 1
ATOM 1433 C CA . LYS A 1 224 ? -35.167 115.426 93.428 1.00 51.77 224 LYS A CA 1
ATOM 1434 C C . LYS A 1 224 ? -35.237 116.887 93.844 1.00 51.24 224 LYS A C 1
ATOM 1435 O O . LYS A 1 224 ? -35.918 117.228 94.819 1.00 58.82 224 LYS A O 1
ATOM 1441 N N . LYS A 1 225 ? -34.557 117.770 93.107 1.00 57.37 225 LYS A N 1
ATOM 1442 C CA . LYS A 1 225 ? -34.644 119.193 93.425 1.00 54.96 225 LYS A CA 1
ATOM 1443 C C . LYS A 1 225 ? -36.058 119.717 93.204 1.00 56.70 225 LYS A C 1
ATOM 1444 O O . LYS A 1 225 ? -36.554 120.530 93.993 1.00 57.01 225 LYS A O 1
ATOM 1450 N N . LEU A 1 226 ? -36.729 119.247 92.148 1.00 49.91 226 LEU A N 1
ATOM 1451 C CA . LEU A 1 226 ? -38.126 119.625 91.943 1.00 53.51 226 LEU A CA 1
ATOM 1452 C C . LEU A 1 226 ? -38.995 119.148 93.098 1.00 53.34 226 LEU A C 1
ATOM 1453 O O . LEU A 1 226 ? -39.956 119.823 93.487 1.00 58.42 226 LEU A O 1
ATOM 1458 N N . MET A 1 227 ? -38.673 117.979 93.653 1.00 61.73 227 MET A N 1
ATOM 1459 C CA . MET A 1 227 ? -39.427 117.469 94.792 1.00 59.12 227 MET A CA 1
ATOM 1460 C C . MET A 1 227 ? -39.149 118.273 96.055 1.00 50.02 227 MET A C 1
ATOM 1461 O O . MET A 1 227 ? -40.017 118.371 96.929 1.00 59.40 227 MET A O 1
ATOM 1466 N N . ASP A 1 228 ? -37.951 118.844 96.172 1.00 53.60 228 ASP A N 1
ATOM 1467 C CA . ASP A 1 228 ? -37.529 119.515 97.395 1.00 55.39 228 ASP A CA 1
ATOM 1468 C C . ASP A 1 228 ? -37.782 121.019 97.395 1.00 67.05 228 ASP A C 1
ATOM 1469 O O . ASP A 1 228 ? -37.668 121.647 98.453 1.00 64.43 228 ASP A O 1
ATOM 1474 N N . ASP A 1 229 ? -38.095 121.620 96.243 1.00 59.89 229 ASP A N 1
ATOM 1475 C CA . ASP A 1 229 ? -38.314 123.065 96.141 1.00 63.13 229 ASP A CA 1
ATOM 1476 C C . ASP A 1 229 ? -39.676 123.304 95.489 1.00 67.33 229 ASP A C 1
ATOM 1477 O O . ASP A 1 229 ? -39.769 123.543 94.283 1.00 69.61 229 ASP A O 1
ATOM 1482 N N . ASN A 1 230 ? -40.734 123.248 96.296 1.00 60.22 230 ASN A N 1
ATOM 1483 C CA . ASN A 1 230 ? -42.089 123.500 95.828 1.00 59.07 230 ASN A CA 1
ATOM 1484 C C . ASN A 1 230 ? -42.862 124.201 96.938 1.00 64.81 230 ASN A C 1
ATOM 1485 O O . ASN A 1 230 ? -42.350 124.415 98.041 1.00 72.85 230 ASN A O 1
ATOM 1490 N N . ASN A 1 231 ? -44.110 124.563 96.643 1.00 71.51 231 ASN A N 1
ATOM 1491 C CA . ASN A 1 231 ? -44.954 125.299 97.576 1.00 82.22 231 ASN A CA 1
ATOM 1492 C C . ASN A 1 231 ? -46.116 124.461 98.107 1.00 72.35 231 ASN A C 1
ATOM 1493 O O . ASN A 1 231 ? -47.162 125.006 98.466 1.00 78.67 231 ASN A O 1
ATOM 1498 N N . LEU A 1 232 ? -45.950 123.137 98.166 1.00 72.53 232 LEU A N 1
ATOM 1499 C CA . LEU A 1 232 ? -46.998 122.285 98.723 1.00 68.20 232 LEU A CA 1
ATOM 1500 C C . LEU A 1 232 ? -47.150 122.518 100.222 1.00 73.32 232 LEU A C 1
ATOM 1501 O O . LEU A 1 232 ? -48.267 122.704 100.727 1.00 72.53 232 LEU A O 1
ATOM 1506 N N . SER A 1 233 ? -46.030 122.508 100.951 1.00 70.08 233 SER A N 1
ATOM 1507 C CA . SER A 1 233 ? -46.077 122.749 102.388 1.00 67.21 233 SER A CA 1
ATOM 1508 C C . SER A 1 233 ? -46.607 124.141 102.703 1.00 71.65 233 SER A C 1
ATOM 1509 O O . SER A 1 233 ? -47.262 124.335 103.730 1.00 77.48 233 SER A O 1
ATOM 1512 N N . THR A 1 234 ? -46.351 125.114 101.826 1.00 79.09 234 THR A N 1
ATOM 1513 C CA . THR A 1 234 ? -46.861 126.465 102.043 1.00 74.24 234 THR A CA 1
ATOM 1514 C C . THR A 1 234 ? -48.383 126.501 101.972 1.00 70.67 234 THR A C 1
ATOM 1515 O O . THR A 1 234 ? -49.042 127.086 102.842 1.00 62.71 234 THR A O 1
ATOM 1519 N N . THR A 1 235 ? -48.961 125.891 100.933 1.00 63.77 235 THR A N 1
ATOM 1520 C CA . THR A 1 235 ? -50.416 125.838 100.833 1.00 75.48 235 THR A CA 1
ATOM 1521 C C . THR A 1 235 ? -51.011 125.063 102.000 1.00 73.95 235 THR A C 1
ATOM 1522 O O . THR A 1 235 ? -52.055 125.448 102.546 1.00 81.24 235 THR A O 1
ATOM 1526 N N . ILE A 1 236 ? -50.353 123.973 102.403 1.00 66.04 236 ILE A N 1
ATOM 1527 C CA . ILE A 1 236 ? -50.832 123.200 103.546 1.00 65.40 236 ILE A CA 1
ATOM 1528 C C . ILE A 1 236 ? -50.850 124.064 104.800 1.00 67.67 236 ILE A C 1
ATOM 1529 O O . ILE A 1 236 ? -51.834 124.078 105.549 1.00 71.52 236 ILE A O 1
ATOM 1534 N N . LYS A 1 237 ? -49.769 124.811 105.039 1.00 62.68 237 LYS A N 1
ATOM 1535 C CA . LYS A 1 237 ? -49.699 125.649 106.232 1.00 68.91 237 LYS A CA 1
ATOM 1536 C C . LYS A 1 237 ? -50.742 126.760 106.200 1.00 72.53 237 LYS A C 1
ATOM 1537 O O . LYS A 1 237 ? -51.369 127.056 107.223 1.00 66.58 237 LYS A O 1
ATOM 1543 N N . ASP A 1 238 ? -50.952 127.379 105.036 1.00 73.62 238 ASP A N 1
ATOM 1544 C CA . ASP A 1 238 ? -51.936 128.456 104.936 1.00 75.45 238 ASP A CA 1
ATOM 1545 C C . ASP A 1 238 ? -53.345 127.938 105.205 1.00 73.86 238 ASP A C 1
ATOM 1546 O O . ASP A 1 238 ? -54.110 128.538 105.977 1.00 67.48 238 ASP A O 1
ATOM 1551 N N . LEU A 1 239 ? -53.707 126.818 104.570 1.00 76.57 239 LEU A N 1
ATOM 1552 C CA . LEU A 1 239 ? -55.022 126.230 104.801 1.00 73.92 239 LEU A CA 1
ATOM 1553 C C . LEU A 1 239 ? -55.186 125.798 106.252 1.00 74.35 239 LEU A C 1
ATOM 1554 O O . LEU A 1 239 ? -56.259 125.976 106.841 1.00 78.78 239 LEU A O 1
ATOM 1559 N N . GLN A 1 240 ? -54.129 125.247 106.855 1.00 75.79 240 GLN A N 1
ATOM 1560 C CA . GLN A 1 240 ? -54.218 124.822 108.247 1.00 79.69 240 GLN A CA 1
ATOM 1561 C C . GLN A 1 240 ? -54.372 126.014 109.182 1.00 77.38 240 GLN A C 1
ATOM 1562 O O . GLN A 1 240 ? -55.073 125.924 110.192 1.00 81.17 240 GLN A O 1
ATOM 1568 N N . SER A 1 241 ? -53.725 127.137 108.865 1.00 76.00 241 SER A N 1
ATOM 1569 C CA . SER A 1 241 ? -53.884 128.339 109.679 1.00 74.22 241 SER A CA 1
ATOM 1570 C C . SER A 1 241 ? -55.306 128.880 109.589 1.00 80.57 241 SER A C 1
ATOM 1571 O O . SER A 1 241 ? -55.896 129.274 110.607 1.00 71.63 241 SER A O 1
ATOM 1574 N N . LYS A 1 242 ? -55.868 128.919 108.377 1.00 70.95 242 LYS A N 1
ATOM 1575 C CA . LYS A 1 242 ? -57.273 129.293 108.230 1.00 69.06 242 LYS A CA 1
ATOM 1576 C C . LYS A 1 242 ? -58.171 128.370 109.048 1.00 81.11 242 LYS A C 1
ATOM 1577 O O . LYS A 1 242 ? -59.085 128.829 109.749 1.00 80.24 242 LYS A O 1
ATOM 1583 N N . ILE A 1 243 ? -57.922 127.059 108.967 1.00 76.71 243 ILE A N 1
ATOM 1584 C CA . ILE A 1 243 ? -58.743 126.091 109.690 1.00 78.40 243 ILE A CA 1
ATOM 1585 C C . ILE A 1 243 ? -58.615 126.295 111.193 1.00 79.26 243 ILE A C 1
ATOM 1586 O O . ILE A 1 243 ? -59.598 126.187 111.930 1.00 79.49 243 ILE A O 1
ATOM 1591 N N . ASP A 1 244 ? -57.406 126.593 111.673 1.00 70.35 244 ASP A N 1
ATOM 1592 C CA . ASP A 1 244 ? -57.208 126.787 113.105 1.00 80.90 244 ASP A CA 1
ATOM 1593 C C . ASP A 1 244 ? -57.921 128.041 113.593 1.00 82.43 244 ASP A C 1
ATOM 1594 O O . ASP A 1 244 ? -58.529 128.037 114.671 1.00 82.30 244 ASP A O 1
ATOM 1599 N N . GLU A 1 245 ? -57.865 129.125 112.815 1.00 84.08 245 GLU A N 1
ATOM 1600 C CA . GLU A 1 245 ? -58.592 130.330 113.202 1.00 83.86 245 GLU A CA 1
ATOM 1601 C C . GLU A 1 245 ? -60.096 130.074 113.239 1.00 86.68 245 GLU A C 1
ATOM 1602 O O . GLU A 1 245 ? -60.782 130.463 114.197 1.00 79.91 245 GLU A O 1
ATOM 1608 N N . LYS A 1 246 ? -60.624 129.397 112.215 1.00 79.10 246 LYS A N 1
ATOM 1609 C CA . LYS A 1 246 ? -62.053 129.103 112.196 1.00 77.35 246 LYS A CA 1
ATOM 1610 C C . LYS A 1 246 ? -62.449 128.140 113.312 1.00 85.79 246 LYS A C 1
ATOM 1611 O O . LYS A 1 246 ? -63.553 128.248 113.854 1.00 90.69 246 LYS A O 1
ATOM 1617 N N . ASN A 1 247 ? -61.568 127.205 113.678 1.00 80.75 247 ASN A N 1
ATOM 1618 C CA . ASN A 1 247 ? -61.858 126.301 114.785 1.00 80.05 247 ASN A CA 1
ATOM 1619 C C . ASN A 1 247 ? -61.865 127.044 116.114 1.00 86.20 247 ASN A C 1
ATOM 1620 O O . ASN A 1 247 ? -62.679 126.743 116.992 1.00 92.74 247 ASN A O 1
ATOM 1625 N N . LYS A 1 248 ? -60.957 128.008 116.284 1.00 79.24 248 LYS A N 1
ATOM 1626 C CA . LYS A 1 248 ? -60.992 128.844 117.481 1.00 83.36 248 LYS A CA 1
ATOM 1627 C C . LYS A 1 248 ? -62.297 129.625 117.556 1.00 85.20 248 LYS A C 1
ATOM 1628 O O . LYS A 1 248 ? -62.908 129.737 118.629 1.00 87.07 248 LYS A O 1
ATOM 1634 N N . GLU A 1 249 ? -62.743 130.165 116.419 1.00 87.81 249 GLU A N 1
ATOM 1635 C CA . GLU A 1 249 ? -64.023 130.867 116.390 1.00 93.81 249 GLU A CA 1
ATOM 1636 C C . GLU A 1 249 ? -65.178 129.931 116.738 1.00 91.83 249 GLU A C 1
ATOM 1637 O O . GLU A 1 249 ? -66.081 130.304 117.496 1.00 98.57 249 GLU A O 1
ATOM 1643 N N . ILE A 1 250 ? -65.158 128.708 116.202 1.00 84.93 250 ILE A N 1
ATOM 1644 C CA . ILE A 1 250 ? -66.221 127.744 116.483 1.00 86.62 250 ILE A CA 1
ATOM 1645 C C . ILE A 1 250 ? -66.234 127.373 117.960 1.00 87.45 250 ILE A C 1
ATOM 1646 O O . ILE A 1 250 ? -67.300 127.287 118.587 1.00 96.72 250 ILE A O 1
ATOM 1651 N N . ASP A 1 251 ? -65.054 127.149 118.540 1.00 82.12 251 ASP A N 1
ATOM 1652 C CA . ASP A 1 251 ? -64.976 126.814 119.956 1.00 95.22 251 ASP A CA 1
ATOM 1653 C C . ASP A 1 251 ? -65.522 127.947 120.818 1.00 100.09 251 ASP A C 1
ATOM 1654 O O . ASP A 1 251 ? -66.311 127.714 121.745 1.00 93.70 251 ASP A O 1
ATOM 1659 N N . GLN A 1 252 ? -65.121 129.188 120.520 1.00 98.81 252 GLN A N 1
ATOM 1660 C CA . GLN A 1 252 ? -65.608 130.320 121.306 1.00 97.39 252 GLN A CA 1
ATOM 1661 C C . GLN A 1 252 ? -67.116 130.494 121.162 1.00 101.05 252 GLN A C 1
ATOM 1662 O O . GLN A 1 252 ? -67.811 130.793 122.142 1.00 104.59 252 GLN A O 1
ATOM 1668 N N . PHE A 1 253 ? -67.640 130.346 119.942 1.00 97.94 253 PHE A N 1
ATOM 1669 C CA . PHE A 1 253 ? -69.078 130.490 119.733 1.00 93.01 253 PHE A CA 1
ATOM 1670 C C . PHE A 1 253 ? -69.856 129.418 120.483 1.00 97.85 253 PHE A C 1
ATOM 1671 O O . PHE A 1 253 ? -70.909 129.699 121.066 1.00 113.58 253 PHE A O 1
ATOM 1679 N N . GLN A 1 254 ? -69.369 128.176 120.460 1.00 99.72 254 GLN A N 1
ATOM 1680 C CA . GLN A 1 254 ? -70.053 127.107 121.183 1.00 90.69 254 GLN A CA 1
ATOM 1681 C C . GLN A 1 254 ? -69.980 127.314 122.690 1.00 96.60 254 GLN A C 1
ATOM 1682 O O . GLN A 1 254 ? -70.907 126.942 123.418 1.00 106.45 254 GLN A O 1
ATOM 1688 N N . LYS A 1 255 ? -68.878 127.839 123.164 1.00 95.73 255 LYS A N 1
ATOM 1689 C CA . LYS A 1 255 ? -68.738 128.028 124.574 1.00 93.81 255 LYS A CA 1
ATOM 1690 C C . LYS A 1 255 ? -69.571 129.170 125.043 1.00 107.35 255 LYS A C 1
ATOM 1691 O O . LYS A 1 255 ? -70.101 129.152 126.130 1.00 107.80 255 LYS A O 1
ATOM 1697 N N . ASP A 1 256 ? -69.688 130.187 124.212 1.00 112.52 256 ASP A N 1
ATOM 1698 C CA . ASP A 1 256 ? -70.426 131.371 124.596 1.00 115.41 256 ASP A CA 1
ATOM 1699 C C . ASP A 1 256 ? -71.882 131.316 124.258 1.00 129.20 256 ASP A C 1
ATOM 1700 O O . ASP A 1 256 ? -72.714 131.529 125.103 1.00 142.95 256 ASP A O 1
ATOM 1705 N N . TYR A 1 257 ? -72.329 131.063 123.043 1.00 136.91 257 TYR A N 1
ATOM 1706 C CA . TYR A 1 257 ? -73.802 131.104 122.974 1.00 153.34 257 TYR A CA 1
ATOM 1707 C C . TYR A 1 257 ? -74.583 130.007 123.720 1.00 158.65 257 TYR A C 1
ATOM 1708 O O . TYR A 1 257 ? -75.416 130.325 124.567 1.00 159.21 257 TYR A O 1
ATOM 1717 N N . ASN A 1 258 ? -74.287 128.738 123.485 1.00 149.64 258 ASN A N 1
ATOM 1718 C CA . ASN A 1 258 ? -74.827 127.725 124.377 1.00 156.58 258 ASN A CA 1
ATOM 1719 C C . ASN A 1 258 ? -73.744 127.294 125.360 1.00 161.52 258 ASN A C 1
ATOM 1720 O O . ASN A 1 258 ? -73.413 128.025 126.293 1.00 162.97 258 ASN A O 1
ATOM 1725 N N . GLU A 1 287 ? -79.199 133.996 117.509 1.00 116.67 287 GLU A N 1
ATOM 1726 C CA . GLU A 1 287 ? -79.648 133.318 116.299 1.00 130.50 287 GLU A CA 1
ATOM 1727 C C . GLU A 1 287 ? -78.733 133.604 115.114 1.00 136.55 287 GLU A C 1
ATOM 1728 O O . GLU A 1 287 ? -78.403 132.702 114.344 1.00 134.95 287 GLU A O 1
ATOM 1734 N N . LYS A 1 288 ? -78.330 134.869 114.970 1.00 139.24 288 LYS A N 1
ATOM 1735 C CA . LYS A 1 288 ? -77.418 135.238 113.891 1.00 134.55 288 LYS A CA 1
ATOM 1736 C C . LYS A 1 288 ? -76.072 134.542 114.049 1.00 132.61 288 LYS A C 1
ATOM 1737 O O . LYS A 1 288 ? -75.477 134.088 113.063 1.00 133.89 288 LYS A O 1
ATOM 1743 N N . ALA A 1 289 ? -75.577 134.449 115.285 1.00 130.68 289 ALA A N 1
ATOM 1744 C CA . ALA A 1 289 ? -74.317 133.760 115.543 1.00 122.80 289 ALA A CA 1
ATOM 1745 C C . ALA A 1 289 ? -74.401 132.273 115.214 1.00 127.03 289 ALA A C 1
ATOM 1746 O O . ALA A 1 289 ? -73.398 131.674 114.808 1.00 129.47 289 ALA A O 1
ATOM 1748 N N . ARG A 1 290 ? -75.573 131.659 115.398 1.00 126.66 290 ARG A N 1
ATOM 1749 C CA . ARG A 1 290 ? -75.738 130.241 115.081 1.00 123.15 290 ARG A CA 1
ATOM 1750 C C . ARG A 1 290 ? -75.496 129.969 113.600 1.00 126.56 290 ARG A C 1
ATOM 1751 O O . ARG A 1 290 ? -74.797 129.012 113.234 1.00 128.55 290 ARG A O 1
ATOM 1759 N N . LYS A 1 291 ? -76.070 130.805 112.730 1.00 123.07 291 LYS A N 1
ATOM 1760 C CA . LYS A 1 291 ? -75.857 130.641 111.297 1.00 123.15 291 LYS A CA 1
ATOM 1761 C C . LYS A 1 291 ? -74.388 130.818 110.943 1.00 118.48 291 LYS A C 1
ATOM 1762 O O . LYS A 1 291 ? -73.847 130.080 110.112 1.00 115.94 291 LYS A O 1
ATOM 1768 N N . GLN A 1 292 ? -73.726 131.791 111.572 1.00 114.69 292 GLN A N 1
ATOM 1769 C CA . GLN A 1 292 ? -72.295 131.981 111.364 1.00 120.06 292 GLN A CA 1
ATOM 1770 C C . GLN A 1 292 ? -71.497 130.772 111.850 1.00 118.88 292 GLN A C 1
ATOM 1771 O O . GLN A 1 292 ? -70.509 130.380 111.219 1.00 113.70 292 GLN A O 1
ATOM 1777 N N . LYS A 1 293 ? -71.906 130.169 112.971 1.00 119.39 293 LYS A N 1
ATOM 1778 C CA . LYS A 1 293 ? -71.214 128.981 113.469 1.00 115.00 293 LYS A CA 1
ATOM 1779 C C . LYS A 1 293 ? -71.337 127.814 112.493 1.00 107.89 293 LYS A C 1
ATOM 1780 O O . LYS A 1 293 ? -70.352 127.117 112.217 1.00 103.63 293 LYS A O 1
ATOM 1786 N N . ASN A 1 294 ? -72.536 127.590 111.946 1.00 103.47 294 ASN A N 1
ATOM 1787 C CA . ASN A 1 294 ? -72.707 126.504 110.981 1.00 104.17 294 ASN A CA 1
ATOM 1788 C C . ASN A 1 294 ? -71.971 126.795 109.673 1.00 100.11 294 ASN A C 1
ATOM 1789 O O . ASN A 1 294 ? -71.427 125.879 109.036 1.00 99.94 294 ASN A O 1
ATOM 1794 N N . LYS A 1 295 ? -71.960 128.062 109.250 1.00 102.56 295 LYS A N 1
ATOM 1795 C CA . LYS A 1 295 ? -71.169 128.463 108.091 1.00 108.85 295 LYS A CA 1
ATOM 1796 C C . LYS A 1 295 ? -69.691 128.153 108.304 1.00 93.62 295 LYS A C 1
ATOM 1797 O O . LYS A 1 295 ? -69.021 127.622 107.407 1.00 91.85 295 LYS A O 1
ATOM 1803 N N . LEU A 1 296 ? -69.171 128.477 109.491 1.00 88.25 296 LEU A N 1
ATOM 1804 C CA . LEU A 1 296 ? -67.784 128.160 109.810 1.00 89.69 296 LEU A CA 1
ATOM 1805 C C . LEU A 1 296 ? -67.549 126.657 109.804 1.00 88.60 296 LEU A C 1
ATOM 1806 O O . LEU A 1 296 ? -66.489 126.191 109.375 1.00 83.36 296 LEU A O 1
ATOM 1811 N N . ILE A 1 297 ? -68.525 125.882 110.284 1.00 82.71 297 ILE A N 1
ATOM 1812 C CA . ILE A 1 297 ? -68.389 124.426 110.286 1.00 79.33 297 ILE A CA 1
ATOM 1813 C C . ILE A 1 297 ? -68.244 123.903 108.860 1.00 84.53 297 ILE A C 1
ATOM 1814 O O . ILE A 1 297 ? -67.371 123.075 108.565 1.00 86.35 297 ILE A O 1
ATOM 1819 N N . ASP A 1 298 ? -69.098 124.383 107.952 1.00 92.60 298 ASP A N 1
ATOM 1820 C CA . ASP A 1 298 ? -69.020 123.932 106.562 1.00 97.60 298 ASP A CA 1
ATOM 1821 C C . ASP A 1 298 ? -67.703 124.351 105.913 1.00 90.10 298 ASP A C 1
ATOM 1822 O O . ASP A 1 298 ? -67.075 123.564 105.183 1.00 92.91 298 ASP A O 1
ATOM 1827 N N . GLU A 1 299 ? -67.271 125.590 106.165 1.00 83.91 299 GLU A N 1
ATOM 1828 C CA . GLU A 1 299 ? -65.997 126.050 105.624 1.00 93.60 299 GLU A CA 1
ATOM 1829 C C . GLU A 1 299 ? -64.841 125.199 106.134 1.00 84.37 299 GLU A C 1
ATOM 1830 O O . GLU A 1 299 ? -63.944 124.832 105.364 1.00 85.16 299 GLU A O 1
ATOM 1836 N N . VAL A 1 300 ? -64.851 124.872 107.429 1.00 85.00 300 VAL A N 1
ATOM 1837 C CA . VAL A 1 300 ? -63.802 124.036 108.002 1.00 85.80 300 VAL A CA 1
ATOM 1838 C C . VAL A 1 300 ? -63.817 122.655 107.366 1.00 79.67 300 VAL A C 1
ATOM 1839 O O . VAL A 1 300 ? -62.763 122.078 107.089 1.00 76.47 300 VAL A O 1
ATOM 1843 N N . LYS A 1 301 ? -65.007 122.103 107.120 1.00 77.20 301 LYS A N 1
ATOM 1844 C CA . LYS A 1 301 ? -65.088 120.792 106.480 1.00 85.90 301 LYS A CA 1
ATOM 1845 C C . LYS A 1 301 ? -64.444 120.811 105.096 1.00 83.99 301 LYS A C 1
ATOM 1846 O O . LYS A 1 301 ? -63.635 119.933 104.757 1.00 90.85 301 LYS A O 1
ATOM 1852 N N . ASP A 1 302 ? -64.787 121.813 104.281 1.00 78.92 302 ASP A N 1
ATOM 1853 C CA . ASP A 1 302 ? -64.215 121.897 102.935 1.00 87.77 302 ASP A CA 1
ATOM 1854 C C . ASP A 1 302 ? -62.699 122.077 102.985 1.00 84.45 302 ASP A C 1
ATOM 1855 O O . ASP A 1 302 ? -61.944 121.379 102.285 1.00 81.43 302 ASP A O 1
ATOM 1860 N N . LEU A 1 303 ? -62.235 123.013 103.816 1.00 75.87 303 LEU A N 1
ATOM 1861 C CA . LEU A 1 303 ? -60.803 123.261 103.916 1.00 75.54 303 LEU A CA 1
ATOM 1862 C C . LEU A 1 303 ? -60.063 122.048 104.463 1.00 76.55 303 LEU A C 1
ATOM 1863 O O . LEU A 1 303 ? -58.920 121.794 104.073 1.00 76.68 303 LEU A O 1
ATOM 1868 N N . GLN A 1 304 ? -60.706 121.264 105.332 1.00 78.36 304 GLN A N 1
ATOM 1869 C CA . GLN A 1 304 ? -60.061 120.080 105.883 1.00 72.31 304 GLN A CA 1
ATOM 1870 C C . GLN A 1 304 ? -59.954 118.973 104.845 1.00 73.47 304 GLN A C 1
ATOM 1871 O O . GLN A 1 304 ? -58.962 118.237 104.820 1.00 79.40 304 GLN A O 1
ATOM 1877 N N . SER A 1 305 ? -60.966 118.827 103.987 1.00 70.41 305 SER A N 1
ATOM 1878 C CA . SER A 1 305 ? -60.836 117.878 102.882 1.00 71.63 305 SER A CA 1
ATOM 1879 C C . SER A 1 305 ? -59.670 118.263 101.975 1.00 70.50 305 SER A C 1
ATOM 1880 O O . SER A 1 305 ? -58.850 117.412 101.586 1.00 78.59 305 SER A O 1
ATOM 1883 N N . GLN A 1 306 ? -59.576 119.554 101.637 1.00 74.75 306 GLN A N 1
ATOM 1884 C CA . GLN A 1 306 ? -58.447 120.013 100.830 1.00 79.28 306 GLN A CA 1
ATOM 1885 C C . GLN A 1 306 ? -57.119 119.738 101.530 1.00 75.53 306 GLN A C 1
ATOM 1886 O O . GLN A 1 306 ? -56.144 119.316 100.892 1.00 67.65 306 GLN A O 1
ATOM 1892 N N . VAL A 1 307 ? -57.067 119.968 102.846 1.00 67.19 307 VAL A N 1
ATOM 1893 C CA . VAL A 1 307 ? -55.842 119.748 103.609 1.00 63.99 307 VAL A CA 1
ATOM 1894 C C . VAL A 1 307 ? -55.455 118.276 103.597 1.00 72.55 307 VAL A C 1
ATOM 1895 O O . VAL A 1 307 ? -54.277 117.936 103.467 1.00 71.26 307 VAL A O 1
ATOM 1899 N N . LYS A 1 308 ? -56.433 117.381 103.743 1.00 70.60 308 LYS A N 1
ATOM 1900 C CA . LYS A 1 308 ? -56.133 115.952 103.714 1.00 77.36 308 LYS A CA 1
ATOM 1901 C C . LYS A 1 308 ? -55.537 115.547 102.371 1.00 73.05 308 LYS A C 1
ATOM 1902 O O . LYS A 1 308 ? -54.516 114.842 102.314 1.00 72.52 308 LYS A O 1
ATOM 1908 N N . ASP A 1 309 ? -56.161 115.993 101.275 1.00 72.11 309 ASP A N 1
ATOM 1909 C CA . ASP A 1 309 ? -55.631 115.673 99.949 1.00 74.14 309 ASP A CA 1
ATOM 1910 C C . ASP A 1 309 ? -54.201 116.187 99.783 1.00 76.36 309 ASP A C 1
ATOM 1911 O O . ASP A 1 309 ? -53.294 115.438 99.380 1.00 61.66 309 ASP A O 1
ATOM 1916 N N . LYS A 1 310 ? -53.978 117.467 100.099 1.00 61.64 310 LYS A N 1
ATOM 1917 C CA . LYS A 1 310 ? -52.654 118.043 99.902 1.00 69.54 310 LYS A CA 1
ATOM 1918 C C . LYS A 1 310 ? -51.622 117.417 100.831 1.00 68.88 310 LYS A C 1
ATOM 1919 O O . LYS A 1 310 ? -50.455 117.281 100.449 1.00 69.41 310 LYS A O 1
ATOM 1925 N N . SER A 1 311 ? -52.032 116.997 102.030 1.00 62.89 311 SER A N 1
ATOM 1926 C CA . SER A 1 311 ? -51.100 116.359 102.953 1.00 70.07 311 SER A CA 1
ATOM 1927 C C . SER A 1 311 ? -50.660 114.999 102.435 1.00 68.29 311 SER A C 1
ATOM 1928 O O . SER A 1 311 ? -49.470 114.661 102.497 1.00 62.67 311 SER A O 1
ATOM 1931 N N . ALA A 1 312 ? -51.604 114.205 101.921 1.00 60.24 312 ALA A N 1
ATOM 1932 C CA . ALA A 1 312 ? -51.230 112.935 101.304 1.00 62.72 312 ALA A CA 1
ATOM 1933 C C . ALA A 1 312 ? -50.260 113.154 100.149 1.00 61.59 312 ALA A C 1
ATOM 1934 O O . ALA A 1 312 ? -49.234 112.464 100.036 1.00 66.70 312 ALA A O 1
ATOM 1936 N N . LEU A 1 313 ? -50.560 114.132 99.287 1.00 64.39 313 LEU A N 1
ATOM 1937 C CA . LEU A 1 313 ? -49.689 114.385 98.141 1.00 54.86 313 LEU A CA 1
ATOM 1938 C C . LEU A 1 313 ? -48.290 114.804 98.585 1.00 60.65 313 LEU A C 1
ATOM 1939 O O . LEU A 1 313 ? -47.285 114.330 98.037 1.00 59.82 313 LEU A O 1
ATOM 1944 N N . GLN A 1 314 ? -48.206 115.683 99.587 1.00 64.58 314 GLN A N 1
ATOM 1945 C CA . GLN A 1 314 ? -46.912 116.164 100.057 1.00 60.62 314 GLN A CA 1
ATOM 1946 C C . GLN A 1 314 ? -46.104 115.046 100.702 1.00 60.30 314 GLN A C 1
ATOM 1947 O O . GLN A 1 314 ? -44.881 114.974 100.522 1.00 67.74 314 GLN A O 1
ATOM 1953 N N . THR A 1 315 ? -46.763 114.171 101.466 1.00 59.33 315 THR A N 1
ATOM 1954 C CA . THR A 1 315 ? -46.049 113.039 102.047 1.00 62.94 315 THR A CA 1
ATOM 1955 C C . THR A 1 315 ? -45.495 112.129 100.959 1.00 58.08 315 THR A C 1
ATOM 1956 O O . THR A 1 315 ? -44.348 111.665 101.047 1.00 53.40 315 THR A O 1
ATOM 1960 N N . SER A 1 316 ? -46.291 111.872 99.916 1.00 55.45 316 SER A N 1
ATOM 1961 C CA . SER A 1 316 ? -45.782 111.087 98.795 1.00 53.79 316 SER A CA 1
ATOM 1962 C C . SER A 1 316 ? -44.563 111.749 98.161 1.00 64.82 316 SER A C 1
ATOM 1963 O O . SER A 1 316 ? -43.572 111.074 97.858 1.00 61.61 316 SER A O 1
ATOM 1966 N N . VAL A 1 317 ? -44.616 113.068 97.954 1.00 63.10 317 VAL A N 1
ATOM 1967 C CA . VAL A 1 317 ? -43.496 113.767 97.318 1.00 63.44 317 VAL A CA 1
ATOM 1968 C C . VAL A 1 317 ? -42.239 113.676 98.178 1.00 62.07 317 VAL A C 1
ATOM 1969 O O . VAL A 1 317 ? -41.131 113.458 97.668 1.00 61.01 317 VAL A O 1
ATOM 1973 N N . GLN A 1 318 ? -42.389 113.827 99.495 1.00 52.13 318 GLN A N 1
ATOM 1974 C CA . GLN A 1 318 ? -41.237 113.758 100.392 1.00 56.55 318 GLN A CA 1
ATOM 1975 C C . GLN A 1 318 ? -40.614 112.360 100.391 1.00 62.81 318 GLN A C 1
ATOM 1976 O O . GLN A 1 318 ? -39.380 112.211 100.319 1.00 67.74 318 GLN A O 1
ATOM 1982 N N . ASN A 1 319 ? -41.452 111.320 100.449 1.00 55.69 319 ASN A N 1
ATOM 1983 C CA . ASN A 1 319 ? -40.926 109.959 100.397 1.00 59.51 319 ASN A CA 1
ATOM 1984 C C . ASN A 1 319 ? -40.252 109.678 99.058 1.00 63.00 319 ASN A C 1
ATOM 1985 O O . ASN A 1 319 ? -39.222 108.990 99.000 1.00 66.33 319 ASN A O 1
ATOM 1990 N N . LEU A 1 320 ? -40.815 110.209 97.970 1.00 59.84 320 LEU A N 1
ATOM 1991 C CA . LEU A 1 320 ? -40.197 110.035 96.661 1.00 56.89 320 LEU A CA 1
ATOM 1992 C C . LEU A 1 320 ? -38.838 110.714 96.614 1.00 63.58 320 LEU A C 1
ATOM 1993 O O . LEU A 1 320 ? -37.905 110.212 95.978 1.00 62.63 320 LEU A O 1
ATOM 1998 N N . SER A 1 321 ? -38.713 111.869 97.272 1.00 59.42 321 SER A N 1
ATOM 1999 C CA . SER A 1 321 ? -37.414 112.527 97.365 1.00 57.68 321 SER A CA 1
ATOM 2000 C C . SER A 1 321 ? -36.400 111.639 98.072 1.00 63.31 321 SER A C 1
ATOM 2001 O O . SER A 1 321 ? -35.241 111.541 97.645 1.00 61.05 321 SER A O 1
ATOM 2004 N N . LEU A 1 322 ? -36.816 110.983 99.158 1.00 68.31 322 LEU A N 1
ATOM 2005 C CA . LEU A 1 322 ? -35.911 110.052 99.837 1.00 63.26 322 LEU A CA 1
ATOM 2006 C C . LEU A 1 322 ? -35.487 108.913 98.907 1.00 56.69 322 LEU A C 1
ATOM 2007 O O . LEU A 1 322 ? -34.300 108.554 98.827 1.00 59.78 322 LEU A O 1
ATOM 2012 N N . SER A 1 323 ? -36.454 108.334 98.190 1.00 57.97 323 SER A N 1
ATOM 2013 C CA . SER A 1 323 ? -36.143 107.243 97.268 1.00 57.69 323 SER A CA 1
ATOM 2014 C C . SER A 1 323 ? -35.175 107.693 96.177 1.00 59.95 323 SER A C 1
ATOM 2015 O O . SER A 1 323 ? -34.255 106.953 95.799 1.00 66.15 323 SER A O 1
ATOM 2018 N N . PHE A 1 324 ? -35.366 108.907 95.660 1.00 61.30 324 PHE A N 1
ATOM 2019 C CA . PHE A 1 324 ? -34.468 109.428 94.637 1.00 56.93 324 PHE A CA 1
ATOM 2020 C C . PHE A 1 324 ? -33.079 109.699 95.194 1.00 57.95 324 PHE A C 1
ATOM 2021 O O . PHE A 1 324 ? -32.087 109.532 94.478 1.00 54.24 324 PHE A O 1
ATOM 2029 N N . ALA A 1 325 ? -32.986 110.112 96.459 1.00 53.47 325 ALA A N 1
ATOM 2030 C CA . ALA A 1 325 ? -31.675 110.224 97.092 1.00 41.50 325 ALA A CA 1
ATOM 2031 C C . ALA A 1 325 ? -30.966 108.875 97.112 1.00 61.84 325 ALA A C 1
ATOM 2032 O O . ALA A 1 325 ? -29.761 108.788 96.835 1.00 60.25 325 ALA A O 1
ATOM 2034 N N . GLY A 1 326 ? -31.701 107.810 97.435 1.00 57.92 326 GLY A N 1
ATOM 2035 C CA . GLY A 1 326 ? -31.099 106.481 97.405 1.00 47.91 326 GLY A CA 1
ATOM 2036 C C . GLY A 1 326 ? -30.635 106.073 96.016 1.00 55.77 326 GLY A C 1
ATOM 2037 O O . GLY A 1 326 ? -29.535 105.525 95.844 1.00 60.98 326 GLY A O 1
ATOM 2038 N N . ILE A 1 327 ? -31.475 106.319 95.006 1.00 58.82 327 ILE A N 1
ATOM 2039 C CA . ILE A 1 327 ? -31.088 106.033 93.624 1.00 53.61 327 ILE A CA 1
ATOM 2040 C C . ILE A 1 327 ? -29.821 106.792 93.259 1.00 56.49 327 ILE A C 1
ATOM 2041 O O . ILE A 1 327 ? -28.911 106.253 92.611 1.00 47.92 327 ILE A O 1
ATOM 2046 N N . HIS A 1 328 ? -29.748 108.061 93.662 1.00 53.94 328 HIS A N 1
ATOM 2047 C CA . HIS A 1 328 ? -28.578 108.868 93.353 1.00 51.30 328 HIS A CA 1
ATOM 2048 C C . HIS A 1 328 ? -27.332 108.303 94.011 1.00 58.96 328 HIS A C 1
ATOM 2049 O O . HIS A 1 328 ? -26.260 108.277 93.398 1.00 54.83 328 HIS A O 1
ATOM 2056 N N . THR A 1 329 ? -27.452 107.850 95.260 1.00 59.87 329 THR A N 1
ATOM 2057 C CA . THR A 1 329 ? -26.304 107.258 95.941 1.00 57.93 329 THR A CA 1
ATOM 2058 C C . THR A 1 329 ? -25.799 106.030 95.190 1.00 60.94 329 THR A C 1
ATOM 2059 O O . THR A 1 329 ? -24.588 105.868 94.978 1.00 59.03 329 THR A O 1
ATOM 2063 N N . SER A 1 330 ? -26.720 105.152 94.776 1.00 55.25 330 SER A N 1
ATOM 2064 C CA . SER A 1 330 ? -26.310 103.969 94.018 1.00 58.17 330 SER A CA 1
ATOM 2065 C C . SER A 1 330 ? -25.621 104.355 92.709 1.00 59.77 330 SER A C 1
ATOM 2066 O O . SER A 1 330 ? -24.606 103.751 92.326 1.00 59.72 330 SER A O 1
ATOM 2069 N N . MET A 1 331 ? -26.155 105.364 92.012 1.00 57.85 331 MET A N 1
ATOM 2070 C CA . MET A 1 331 ? -25.547 105.799 90.756 1.00 60.48 331 MET A CA 1
ATOM 2071 C C . MET A 1 331 ? -24.153 106.375 90.988 1.00 57.79 331 MET A C 1
ATOM 2072 O O . MET A 1 331 ? -23.224 106.113 90.211 1.00 60.48 331 MET A O 1
ATOM 2077 N N . VAL A 1 332 ? -23.990 107.146 92.064 1.00 54.60 332 VAL A N 1
ATOM 2078 C CA . VAL A 1 332 ? -22.688 107.719 92.394 1.00 60.61 332 VAL A CA 1
ATOM 2079 C C . VAL A 1 332 ? -21.677 106.613 92.652 1.00 62.69 332 VAL A C 1
ATOM 2080 O O . VAL A 1 332 ? -20.536 106.670 92.175 1.00 61.73 332 VAL A O 1
ATOM 2084 N N . ASP A 1 333 ? -22.081 105.585 93.403 1.00 56.92 333 ASP A N 1
ATOM 2085 C CA . ASP A 1 333 ? -21.171 104.475 93.678 1.00 54.94 333 ASP A CA 1
ATOM 2086 C C . ASP A 1 333 ? -20.779 103.744 92.398 1.00 53.05 333 ASP A C 1
ATOM 2087 O O . ASP A 1 333 ? -19.612 103.376 92.219 1.00 66.99 333 ASP A O 1
ATOM 2092 N N . ALA A 1 334 ? -21.738 103.519 91.497 1.00 61.47 334 ALA A N 1
ATOM 2093 C CA . ALA A 1 334 ? -21.415 102.849 90.238 1.00 58.93 334 ALA A CA 1
ATOM 2094 C C . ALA A 1 334 ? -20.496 103.688 89.347 1.00 70.02 334 ALA A C 1
ATOM 2095 O O . ALA A 1 334 ? -19.718 103.128 88.559 1.00 66.22 334 ALA A O 1
ATOM 2097 N N . GLU A 1 335 ? -20.590 105.020 89.438 1.00 76.08 335 GLU A N 1
ATOM 2098 C CA . GLU A 1 335 ? -19.812 105.894 88.557 1.00 69.94 335 GLU A CA 1
ATOM 2099 C C . GLU A 1 335 ? -18.306 105.706 88.737 1.00 62.76 335 GLU A C 1
ATOM 2100 O O . GLU A 1 335 ? -17.560 105.627 87.753 1.00 52.61 335 GLU A O 1
ATOM 2106 N N . GLU A 1 336 ? -17.838 105.652 89.987 1.00 62.11 336 GLU A N 1
ATOM 2107 C CA . GLU A 1 336 ? -16.413 105.454 90.242 1.00 62.82 336 GLU A CA 1
ATOM 2108 C C . GLU A 1 336 ? -15.921 104.131 89.668 1.00 75.45 336 GLU A C 1
ATOM 2109 O O . GLU A 1 336 ? -14.836 104.060 89.070 1.00 75.78 336 GLU A O 1
ATOM 2115 N N . ALA A 1 337 ? -16.701 103.067 89.859 1.00 73.03 337 ALA A N 1
ATOM 2116 C CA . ALA A 1 337 ? -16.336 101.764 89.322 1.00 73.39 337 ALA A CA 1
ATOM 2117 C C . ALA A 1 337 ? -16.230 101.802 87.805 1.00 67.58 337 ALA A C 1
ATOM 2118 O O . ALA A 1 337 ? -15.286 101.248 87.222 1.00 50.75 337 ALA A O 1
ATOM 2120 N N . LEU A 1 338 ? -17.194 102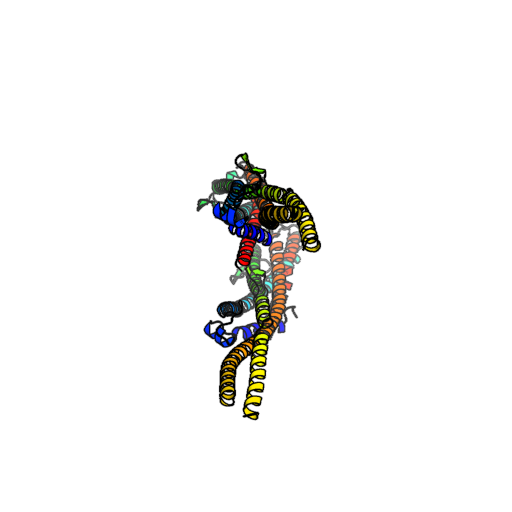.451 87.147 1.00 60.91 338 LEU A N 1
ATOM 2121 C CA . LEU A 1 338 ? -17.145 102.534 85.693 1.00 53.35 338 LEU A CA 1
ATOM 2122 C C . LEU A 1 338 ? -15.941 103.346 85.237 1.00 60.67 338 LEU A C 1
ATOM 2123 O O . LEU A 1 338 ? -15.316 103.020 84.224 1.00 67.35 338 LEU A O 1
ATOM 2128 N N . ASN A 1 339 ? -15.600 104.400 85.982 1.00 64.10 339 ASN A N 1
ATOM 2129 C CA . ASN A 1 339 ? -14.402 105.175 85.686 1.00 68.32 339 ASN A CA 1
ATOM 2130 C C . ASN A 1 339 ? -13.157 104.297 85.735 1.00 65.10 339 ASN A C 1
ATOM 2131 O O . ASN A 1 339 ? -12.314 104.341 84.831 1.00 64.77 339 ASN A O 1
ATOM 2136 N N . HIS A 1 340 ? -13.027 103.495 86.794 1.00 68.01 340 HIS A N 1
ATOM 2137 C CA . HIS A 1 340 ? -11.869 102.610 86.927 1.00 69.88 340 HIS A CA 1
ATOM 2138 C C . HIS A 1 340 ? -11.799 101.606 85.778 1.00 68.53 340 HIS A C 1
ATOM 2139 O O . HIS A 1 340 ? -10.729 101.384 85.191 1.00 68.23 340 HIS A O 1
ATOM 2146 N N . LEU A 1 341 ? -12.930 100.969 85.460 1.00 52.87 341 LEU A N 1
ATOM 2147 C CA . LEU A 1 341 ? -12.928 99.947 84.416 1.00 56.23 341 LEU A CA 1
ATOM 2148 C C . LEU A 1 341 ? -12.617 100.565 83.053 1.00 59.27 341 LEU A C 1
ATOM 2149 O O . LEU A 1 341 ? -11.850 99.995 82.259 1.00 52.72 341 LEU A O 1
ATOM 2154 N N . ASP A 1 342 ? -13.181 101.747 82.780 1.00 55.37 342 ASP A N 1
ATOM 2155 C CA . ASP A 1 342 ? -12.896 102.446 81.533 1.00 54.00 342 ASP A CA 1
ATOM 2156 C C . ASP A 1 342 ? -11.422 102.813 81.440 1.00 50.33 342 ASP A C 1
ATOM 2157 O O . ASP A 1 342 ? -10.812 102.693 80.371 1.00 53.91 342 ASP A O 1
ATOM 2162 N N . PHE A 1 343 ? -10.829 103.259 82.553 1.00 49.17 343 PHE A N 1
ATOM 2163 C CA . PHE A 1 343 ? -9.410 103.596 82.542 1.00 53.69 343 PHE A CA 1
ATOM 2164 C C . PHE A 1 343 ? -8.556 102.369 82.245 1.00 55.24 343 PHE A C 1
ATOM 2165 O O . PHE A 1 343 ? -7.604 102.445 81.459 1.00 54.38 343 PHE A O 1
ATOM 2173 N N . MET A 1 344 ? -8.882 101.227 82.860 1.00 51.41 344 MET A N 1
ATOM 2174 C CA . MET A 1 344 ? -8.097 100.019 82.601 1.00 57.87 344 MET A CA 1
ATOM 2175 C C . MET A 1 344 ? -8.185 99.605 81.137 1.00 55.15 344 MET A C 1
ATOM 2176 O O . MET A 1 344 ? -7.165 99.267 80.511 1.00 52.90 344 MET A O 1
ATOM 2181 N N . TRP A 1 345 ? -9.393 99.624 80.567 1.00 44.51 345 TRP A N 1
ATOM 2182 C CA . TRP A 1 345 ? -9.508 99.223 79.170 1.00 47.34 345 TRP A CA 1
ATOM 2183 C C . TRP A 1 345 ? -8.823 100.220 78.243 1.00 54.04 345 TRP A C 1
ATOM 2184 O O . TRP A 1 345 ? -8.238 99.819 77.230 1.00 53.11 345 TRP A O 1
ATOM 2195 N N . ASN A 1 346 ? -8.844 101.511 78.586 1.00 52.25 346 ASN A N 1
ATOM 2196 C CA . ASN A 1 346 ? -8.108 102.487 77.790 1.00 49.75 346 ASN A CA 1
ATOM 2197 C C . ASN A 1 346 ? -6.607 102.237 77.853 1.00 51.21 346 ASN A C 1
ATOM 2198 O O . ASN A 1 346 ? -5.908 102.364 76.842 1.00 48.47 346 ASN A O 1
ATOM 2203 N N . THR A 1 347 ? -6.094 101.883 79.033 1.00 47.80 347 THR A N 1
ATOM 2204 C CA . THR A 1 347 ? -4.672 101.573 79.157 1.00 50.29 347 THR A CA 1
ATOM 2205 C C . THR A 1 347 ? -4.295 100.392 78.271 1.00 56.24 347 THR A C 1
ATOM 2206 O O . THR A 1 347 ? -3.288 100.433 77.547 1.00 52.31 347 THR A O 1
ATOM 2210 N N . MET A 1 348 ? -5.099 99.326 78.313 1.00 49.98 348 MET A N 1
ATOM 2211 C CA . MET A 1 348 ? -4.799 98.166 77.476 1.00 53.01 348 MET A CA 1
ATOM 2212 C C . MET A 1 348 ? -4.877 98.516 75.992 1.00 52.32 348 MET A C 1
ATOM 2213 O O . MET A 1 348 ? -4.023 98.093 75.200 1.00 49.66 348 MET A O 1
ATOM 2218 N N . LEU A 1 349 ? -5.880 99.308 75.600 1.00 43.58 349 LEU A N 1
ATOM 2219 C CA . LEU A 1 349 ? -6.006 99.714 74.203 1.00 54.67 349 LEU A CA 1
ATOM 2220 C C . LEU A 1 349 ? -4.801 100.542 73.762 1.00 51.82 349 LEU A C 1
ATOM 2221 O O . LEU A 1 349 ? -4.306 100.387 72.638 1.00 50.73 349 LEU A O 1
ATOM 2226 N N . THR A 1 350 ? -4.312 101.424 74.640 1.00 47.55 350 THR A N 1
ATOM 2227 C CA . THR A 1 350 ? -3.129 102.217 74.323 1.00 47.80 350 THR A CA 1
ATOM 2228 C C . THR A 1 350 ? -1.906 101.331 74.135 1.00 55.22 350 THR A C 1
ATOM 2229 O O . THR A 1 350 ? -1.108 101.545 73.214 1.00 50.82 350 THR A O 1
ATOM 2233 N N . GLN A 1 351 ? -1.741 100.330 75.001 1.00 54.67 351 GLN A N 1
ATOM 2234 C CA . GLN A 1 351 ? -0.605 99.423 74.862 1.00 56.28 351 GLN A CA 1
ATOM 2235 C C . GLN A 1 351 ? -0.684 98.637 73.557 1.00 50.12 351 GLN A C 1
ATOM 2236 O O . GLN A 1 351 ? 0.332 98.441 72.873 1.00 49.32 351 GLN A O 1
ATOM 2242 N N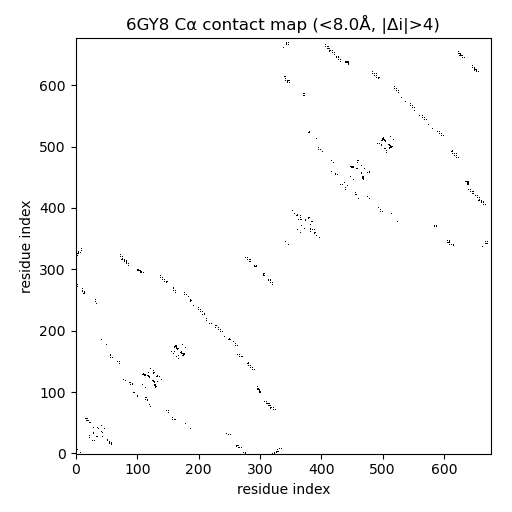 . ILE A 1 352 ? -1.888 98.208 73.175 1.00 54.06 352 ILE A N 1
ATOM 2243 C CA . ILE A 1 352 ? -2.037 97.473 71.921 1.00 52.76 352 ILE A CA 1
ATOM 2244 C C . ILE A 1 352 ? -1.733 98.379 70.731 1.00 56.75 352 ILE A C 1
ATOM 2245 O O . ILE A 1 352 ? -1.096 97.956 69.756 1.00 50.29 352 ILE A O 1
ATOM 2250 N N . THR A 1 353 ? -2.169 99.640 70.796 1.00 48.01 353 THR A N 1
ATOM 2251 C CA . THR A 1 353 ? -1.870 100.583 69.722 1.00 43.87 353 THR A CA 1
ATOM 2252 C C . THR A 1 353 ? -0.371 100.836 69.617 1.00 57.72 353 THR A C 1
ATOM 2253 O O . THR A 1 353 ? 0.171 100.961 68.511 1.00 44.93 353 THR A O 1
ATOM 2257 N N . THR A 1 354 ? 0.314 100.920 70.761 1.00 53.13 354 THR A N 1
ATOM 2258 C CA . THR A 1 354 ? 1.767 101.045 70.743 1.00 46.57 354 THR A CA 1
ATOM 2259 C C . THR A 1 354 ? 2.408 99.846 70.061 1.00 49.39 354 THR A C 1
ATOM 2260 O O . THR A 1 354 ? 3.327 100.002 69.246 1.00 52.83 354 THR A O 1
ATOM 2264 N N . SER A 1 355 ? 1.925 98.642 70.376 1.00 51.94 355 SER A N 1
ATOM 2265 C CA . SER A 1 355 ? 2.450 97.437 69.737 1.00 43.10 355 SER A CA 1
ATOM 2266 C C . SER A 1 355 ? 2.253 97.481 68.225 1.00 51.75 355 SER A C 1
ATOM 2267 O O . SER A 1 355 ? 3.170 97.164 67.458 1.00 53.86 355 SER A O 1
ATOM 2270 N N . ARG A 1 356 ? 1.056 97.873 67.780 1.00 49.75 356 ARG A N 1
ATOM 2271 C CA . ARG A 1 356 ? 0.778 97.938 66.345 1.00 54.17 356 ARG A CA 1
ATOM 2272 C C . ARG A 1 356 ? 1.660 98.972 65.648 1.00 55.91 356 ARG A C 1
ATOM 2273 O O . ARG A 1 356 ? 2.196 98.719 64.558 1.00 54.46 356 ARG A O 1
ATOM 2281 N N . ASP A 1 357 ? 1.814 100.149 66.258 1.00 52.88 357 ASP A N 1
ATOM 2282 C CA . ASP A 1 357 ? 2.641 101.185 65.650 1.00 57.46 357 ASP A CA 1
ATOM 2283 C C . ASP A 1 357 ? 4.105 100.758 65.590 1.00 62.56 357 ASP A C 1
ATOM 2284 O O . ASP A 1 357 ? 4.793 101.033 64.601 1.00 65.61 357 ASP A O 1
ATOM 2289 N N . LYS A 1 358 ? 4.593 100.058 66.621 1.00 59.51 358 LYS A N 1
ATOM 2290 C CA . LYS A 1 358 ? 5.966 99.561 66.575 1.00 52.93 358 LYS A CA 1
ATOM 2291 C C . LYS A 1 358 ? 6.116 98.477 65.515 1.00 62.16 358 LYS A C 1
ATOM 2292 O O . LYS A 1 358 ? 7.162 98.380 64.862 1.00 54.54 358 LYS A O 1
ATOM 2298 N N . PHE A 1 359 ? 5.083 97.648 65.335 1.00 57.96 359 PHE A N 1
ATOM 2299 C CA . PHE A 1 359 ? 5.126 96.640 64.282 1.00 60.73 359 PHE A CA 1
ATOM 2300 C C . PHE A 1 359 ? 5.186 97.292 62.909 1.00 60.54 359 PHE A C 1
ATOM 2301 O O . PHE A 1 359 ? 5.787 96.738 61.982 1.00 64.23 359 PHE A O 1
ATOM 2309 N N . ASP A 1 360 ? 4.582 98.473 62.765 1.00 71.34 360 ASP A N 1
ATOM 2310 C CA . ASP A 1 360 ? 4.682 99.204 61.503 1.00 61.22 360 ASP A CA 1
ATOM 2311 C C . ASP A 1 360 ? 6.120 99.562 61.126 1.00 71.36 360 ASP A C 1
ATOM 2312 O O . ASP A 1 360 ? 6.356 99.987 59.988 1.00 63.87 360 ASP A O 1
ATOM 2317 N N . ASP A 1 361 ? 7.083 99.394 62.036 1.00 69.61 361 ASP A N 1
ATOM 2318 C CA . ASP A 1 361 ? 8.479 99.728 61.786 1.00 62.09 361 ASP A CA 1
ATOM 2319 C C . ASP A 1 361 ? 9.319 98.516 61.391 1.00 75.18 361 ASP A C 1
ATOM 2320 O O . ASP A 1 361 ? 10.552 98.587 61.435 1.00 71.90 361 ASP A O 1
ATOM 2325 N N . ILE A 1 362 ? 8.686 97.415 60.995 1.00 80.26 362 ILE A N 1
ATOM 2326 C CA . ILE A 1 362 ? 9.385 96.175 60.679 1.00 70.88 362 ILE A CA 1
ATOM 2327 C C . ILE A 1 362 ? 9.434 96.018 59.168 1.00 71.51 362 ILE A C 1
ATOM 2328 O O . ILE A 1 362 ? 8.411 96.160 58.486 1.00 84.02 362 ILE A O 1
ATOM 2333 N N . ASN A 1 363 ? 10.625 95.738 58.644 1.00 81.55 363 ASN A N 1
ATOM 2334 C CA . ASN A 1 363 ? 10.796 95.490 57.222 1.00 79.61 363 ASN A CA 1
ATOM 2335 C C . ASN A 1 363 ? 11.930 94.496 57.027 1.00 81.44 363 ASN A C 1
ATOM 2336 O O . ASN A 1 363 ? 12.757 94.284 57.918 1.00 77.21 363 ASN A O 1
ATOM 2341 N N . ASP A 1 364 ? 11.958 93.888 55.839 1.00 81.92 364 ASP A N 1
ATOM 2342 C CA . ASP A 1 364 ? 12.930 92.840 55.550 1.00 82.17 364 ASP A CA 1
ATOM 2343 C C . ASP A 1 364 ? 14.352 93.374 55.427 1.00 83.75 364 ASP A C 1
ATOM 2344 O O . ASP A 1 364 ? 15.305 92.612 55.623 1.00 87.88 364 ASP A O 1
ATOM 2349 N N . ALA A 1 365 ? 14.519 94.658 55.100 1.00 79.13 365 ALA A N 1
ATOM 2350 C CA . ALA A 1 365 ? 15.852 95.219 54.904 1.00 75.12 365 ALA A CA 1
ATOM 2351 C C . ALA A 1 365 ? 16.606 95.426 56.214 1.00 74.36 365 ALA A C 1
ATOM 2352 O O . ALA A 1 365 ? 17.821 95.648 56.185 1.00 84.15 365 ALA A O 1
ATOM 2354 N N . LEU A 1 366 ? 15.916 95.388 57.352 1.00 80.93 366 LEU A N 1
ATOM 2355 C CA . LEU A 1 366 ? 16.564 95.638 58.632 1.00 82.73 366 LEU A CA 1
ATOM 2356 C C . LEU A 1 366 ? 17.590 94.557 58.950 1.00 84.76 366 LEU A C 1
ATOM 2357 O O . LEU A 1 366 ? 17.417 93.383 58.615 1.00 75.28 366 LEU A O 1
ATOM 2362 N N . LYS A 1 367 ? 18.670 94.969 59.609 1.00 89.91 367 LYS A N 1
ATOM 2363 C CA . LYS A 1 367 ? 19.635 94.016 60.135 1.00 81.61 367 LYS A CA 1
ATOM 2364 C C . LYS A 1 367 ? 19.013 93.214 61.274 1.00 79.45 367 LYS A C 1
ATOM 2365 O O . LYS A 1 367 ? 18.016 93.617 61.880 1.00 86.96 367 LYS A O 1
ATOM 2371 N N . LEU A 1 368 ? 19.618 92.061 61.568 1.00 79.18 368 LEU A N 1
ATOM 2372 C CA . LEU A 1 368 ? 19.053 91.188 62.592 1.00 80.73 368 LEU A CA 1
ATOM 2373 C C . LEU A 1 368 ? 19.099 91.833 63.972 1.00 81.81 368 LEU A C 1
ATOM 2374 O O . LEU A 1 368 ? 18.191 91.617 64.781 1.00 84.18 368 LEU A O 1
ATOM 2379 N N . THR A 1 369 ? 20.130 92.631 64.258 1.00 78.10 369 THR A N 1
ATOM 2380 C CA . THR A 1 369 ? 20.191 93.324 65.543 1.00 86.65 369 THR A CA 1
ATOM 2381 C C . THR A 1 369 ? 19.086 94.367 65.650 1.00 82.19 369 THR A C 1
ATOM 2382 O O . THR A 1 369 ? 18.350 94.419 66.648 1.00 92.33 369 THR A O 1
ATOM 2386 N N . SER A 1 370 ? 18.959 95.210 64.622 1.00 76.82 370 SER A N 1
ATOM 2387 C CA . SER A 1 370 ? 17.887 96.197 64.595 1.00 79.15 370 SER A CA 1
ATOM 2388 C C . SER A 1 370 ? 16.524 95.522 64.616 1.00 72.53 370 SER A C 1
ATOM 2389 O O . SER A 1 370 ? 15.591 96.009 65.267 1.00 73.33 370 SER A O 1
ATOM 2392 N N . PHE A 1 371 ? 16.394 94.385 63.926 1.00 76.54 371 PHE A N 1
ATOM 2393 C CA . PHE A 1 371 ? 15.124 93.669 63.932 1.00 73.12 371 PHE A CA 1
ATOM 2394 C C . PHE A 1 371 ? 14.794 93.143 65.320 1.00 74.45 371 PHE A C 1
ATOM 2395 O O . PHE A 1 371 ? 13.639 93.207 65.750 1.00 73.81 371 PHE A O 1
ATOM 2403 N N . VAL A 1 372 ? 15.789 92.615 66.035 1.00 73.78 372 VAL A N 1
ATOM 2404 C CA . VAL A 1 372 ? 15.553 92.133 67.394 1.00 79.64 372 VAL A CA 1
ATOM 2405 C C . VAL A 1 372 ? 15.115 93.279 68.298 1.00 70.12 372 VAL A C 1
ATOM 2406 O O . VAL A 1 372 ? 14.179 93.137 69.095 1.00 73.05 372 VAL A O 1
ATOM 2410 N N . ILE A 1 373 ? 15.776 94.435 68.183 1.00 67.28 373 ILE A N 1
ATOM 2411 C CA . ILE A 1 373 ? 15.403 95.586 69.009 1.00 72.52 373 ILE A CA 1
ATOM 2412 C C . ILE A 1 373 ? 13.967 96.016 68.712 1.00 61.29 373 ILE A C 1
ATOM 2413 O O . ILE A 1 373 ? 13.144 96.197 69.625 1.00 68.88 373 ILE A O 1
ATOM 2418 N N . ALA A 1 374 ? 13.644 96.170 67.424 1.00 57.89 374 ALA A N 1
ATOM 2419 C CA . ALA A 1 374 ? 12.306 96.604 67.036 1.00 71.05 374 ALA A CA 1
ATOM 2420 C C . ALA A 1 374 ? 11.245 95.597 67.464 1.00 67.74 374 ALA A C 1
ATOM 2421 O O . ALA A 1 374 ? 10.174 95.982 67.944 1.00 57.98 374 ALA A O 1
ATOM 2423 N N . PHE A 1 375 ? 11.533 94.300 67.328 1.00 64.94 375 PHE A N 1
ATOM 2424 C CA . PHE A 1 375 ? 10.551 93.285 67.686 1.00 66.34 375 PHE A CA 1
ATOM 2425 C C . PHE A 1 375 ? 10.358 93.195 69.194 1.00 61.94 375 PHE A C 1
ATOM 2426 O O . PHE A 1 375 ? 9.242 92.927 69.659 1.00 60.89 375 PHE A O 1
ATOM 2434 N N . LYS A 1 376 ? 11.420 93.421 69.972 1.00 60.64 376 LYS A N 1
ATOM 2435 C CA . LYS A 1 376 ? 11.252 93.540 71.415 1.00 65.37 376 LYS A CA 1
ATOM 2436 C C . LYS A 1 376 ? 10.309 94.687 71.743 1.00 63.17 376 LYS A C 1
ATOM 2437 O O . LYS A 1 376 ? 9.400 94.545 72.572 1.00 63.01 376 LYS A O 1
ATOM 2443 N N . GLN A 1 377 ? 10.514 95.839 71.096 1.00 68.36 377 GLN A N 1
ATOM 2444 C CA . GLN A 1 377 ? 9.599 96.960 71.299 1.00 68.47 377 GLN A CA 1
ATOM 2445 C C . GLN A 1 377 ? 8.173 96.596 70.897 1.00 65.39 377 GLN A C 1
ATOM 2446 O O . GLN A 1 377 ? 7.213 97.067 71.516 1.00 63.91 377 GLN A O 1
ATOM 2452 N N . VAL A 1 378 ? 8.020 95.760 69.869 1.00 64.79 378 VAL A N 1
ATOM 2453 C CA . VAL A 1 378 ? 6.690 95.369 69.408 1.00 57.18 378 VAL A CA 1
ATOM 2454 C C . VAL A 1 378 ? 5.987 94.515 70.456 1.00 62.79 378 VAL A C 1
ATOM 2455 O O . VAL A 1 378 ? 4.824 94.759 70.802 1.00 65.74 378 VAL A O 1
ATOM 2459 N N . ILE A 1 379 ? 6.673 93.487 70.967 1.00 54.29 379 ILE A N 1
ATOM 2460 C CA . ILE A 1 379 ? 6.002 92.514 71.827 1.00 57.97 379 ILE A CA 1
ATOM 2461 C C . ILE A 1 379 ? 6.026 92.894 73.302 1.00 64.51 379 ILE A C 1
ATOM 2462 O O . ILE A 1 379 ? 5.336 92.242 74.102 1.00 58.27 379 ILE A O 1
ATOM 2467 N N . GLU A 1 380 ? 6.750 93.951 73.683 1.00 61.11 380 GLU A N 1
ATOM 2468 C CA . GLU A 1 380 ? 6.788 94.346 75.092 1.00 61.85 380 GLU A CA 1
ATOM 2469 C C . GLU A 1 380 ? 5.417 94.697 75.656 1.00 59.54 380 GLU A C 1
ATOM 2470 O O . GLU A 1 380 ? 5.088 94.205 76.752 1.00 59.65 380 GLU A O 1
ATOM 2476 N N . PRO A 1 381 ? 4.585 95.521 75.011 1.00 49.27 381 PRO A N 1
ATOM 2477 C CA . PRO A 1 381 ? 3.314 95.906 75.652 1.00 56.11 381 PRO A CA 1
ATOM 2478 C C . PRO A 1 381 ? 2.366 94.740 75.881 1.00 51.18 381 PRO A C 1
ATOM 2479 O O . PRO A 1 381 ? 1.509 94.823 76.772 1.00 55.33 381 PRO A O 1
ATOM 2483 N N . TRP A 1 382 ? 2.503 93.647 75.127 1.00 50.15 382 TRP A N 1
ATOM 2484 C CA . TRP A 1 382 ? 1.597 92.518 75.297 1.00 50.53 382 TRP A CA 1
ATOM 2485 C C . TRP A 1 382 ? 1.794 91.811 76.629 1.00 57.91 382 TRP A C 1
ATOM 2486 O O . TRP A 1 382 ? 0.858 91.169 77.113 1.00 46.78 382 TRP A O 1
ATOM 2497 N N . ARG A 1 383 ? 2.976 91.925 77.241 1.00 49.57 383 ARG A N 1
ATOM 2498 C CA . ARG A 1 383 ? 3.160 91.383 78.584 1.00 55.84 383 ARG A CA 1
ATOM 2499 C C . ARG A 1 383 ? 2.229 92.072 79.574 1.00 55.11 383 ARG A C 1
ATOM 2500 O O . ARG A 1 383 ? 1.486 91.414 80.316 1.00 56.48 383 ARG A O 1
ATOM 2508 N N . ASP A 1 384 ? 2.253 93.408 79.592 1.00 55.08 384 ASP A N 1
ATOM 2509 C CA . ASP A 1 384 ? 1.347 94.149 80.462 1.00 54.21 384 ASP A CA 1
ATOM 2510 C C . ASP A 1 384 ? -0.103 93.912 80.069 1.00 48.99 384 ASP A C 1
ATOM 2511 O O . ASP A 1 384 ? -0.984 93.853 80.934 1.00 60.48 384 ASP A O 1
ATOM 2516 N N . VAL A 1 385 ? -0.373 93.774 78.768 1.00 41.94 385 VAL A N 1
ATOM 2517 C CA . VAL A 1 385 ? -1.746 93.544 78.322 1.00 53.42 385 VAL A CA 1
ATOM 2518 C C . VAL A 1 385 ? -2.277 92.226 78.879 1.00 55.65 385 VAL A C 1
ATOM 2519 O O . VAL A 1 385 ? -3.393 92.163 79.408 1.00 54.83 385 VAL A O 1
ATOM 2523 N N . GLN A 1 386 ? -1.486 91.154 78.776 1.00 46.01 386 GLN A N 1
ATOM 2524 C CA . GLN A 1 386 ? -1.956 89.865 79.273 1.00 54.26 386 GLN A CA 1
ATOM 2525 C C . GLN A 1 386 ? -2.009 89.839 80.794 1.00 54.52 386 GLN A C 1
ATOM 2526 O O . GLN A 1 386 ? -2.889 89.184 81.368 1.00 49.70 386 GLN A O 1
ATOM 2532 N N . GLY A 1 387 ? -1.109 90.566 81.464 1.00 47.08 387 GLY A N 1
ATOM 2533 C CA . GLY A 1 387 ? -1.217 90.691 82.909 1.00 45.08 387 GLY A CA 1
ATOM 2534 C C . GLY A 1 387 ? -2.507 91.370 83.334 1.00 56.97 387 GLY A C 1
ATOM 2535 O O . GLY A 1 387 ? -3.213 90.895 84.230 1.00 63.40 387 GLY A O 1
ATOM 2536 N N . SER A 1 388 ? -2.840 92.486 82.680 1.00 54.92 388 SER A N 1
ATOM 2537 C CA . SER A 1 388 ? -4.072 93.197 83.003 1.00 57.43 388 SER A CA 1
ATOM 2538 C C . SER A 1 388 ? -5.300 92.362 82.663 1.00 56.07 388 SER A C 1
ATOM 2539 O O . SER A 1 388 ? -6.292 92.383 83.401 1.00 50.28 388 SER A O 1
ATOM 2542 N N . ALA A 1 389 ? -5.252 91.617 81.556 1.00 53.75 389 ALA A N 1
ATOM 2543 C CA . ALA A 1 389 ? -6.380 90.764 81.198 1.00 61.10 389 ALA A CA 1
ATOM 2544 C C . ALA A 1 389 ? -6.590 89.672 82.239 1.00 61.04 389 ALA A C 1
ATOM 2545 O O . ALA A 1 389 ? -7.729 89.400 82.644 1.00 54.97 389 ALA A O 1
ATOM 2547 N N . ALA A 1 390 ? -5.501 89.048 82.698 1.00 62.15 390 ALA A N 1
ATOM 2548 C CA . ALA A 1 390 ? -5.621 88.035 83.740 1.00 58.82 390 ALA A CA 1
ATOM 2549 C C . ALA A 1 390 ? -6.144 88.642 85.035 1.00 61.29 390 ALA A C 1
ATOM 2550 O O . ALA A 1 390 ? -6.940 88.016 85.747 1.00 65.28 390 ALA A O 1
ATOM 2552 N N . GLN A 1 391 ? -5.709 89.865 85.358 1.00 63.16 391 GLN A N 1
ATOM 2553 C CA . GLN A 1 391 ? -6.235 90.536 86.543 1.00 62.22 391 GLN A CA 1
ATOM 2554 C C . GLN A 1 391 ? -7.734 90.773 86.422 1.00 60.74 391 GLN A C 1
ATOM 2555 O O . GLN A 1 391 ? -8.481 90.561 87.383 1.00 60.01 391 GLN A O 1
ATOM 2561 N N . LEU A 1 392 ? -8.189 91.226 85.252 1.00 57.66 392 LEU A N 1
ATOM 2562 C CA . LEU A 1 392 ? -9.617 91.442 85.043 1.00 52.55 392 LEU A CA 1
ATOM 2563 C C . LEU A 1 392 ? -10.393 90.141 85.192 1.00 59.69 392 LEU A C 1
ATOM 2564 O O . LEU A 1 392 ? -11.463 90.114 85.812 1.00 59.23 392 LEU A O 1
ATOM 2569 N N . ILE A 1 393 ? -9.868 89.050 84.631 1.00 61.93 393 ILE A N 1
ATOM 2570 C CA . ILE A 1 393 ? -10.542 87.757 84.741 1.00 59.57 393 ILE A CA 1
ATOM 2571 C C . ILE A 1 393 ? -10.649 87.338 86.203 1.00 61.75 393 ILE A C 1
ATOM 2572 O O . ILE A 1 393 ? -11.717 86.923 86.675 1.00 62.34 393 ILE A O 1
ATOM 2577 N N . GLN A 1 394 ? -9.545 87.459 86.946 1.00 56.94 394 GLN A N 1
ATOM 2578 C CA . GLN A 1 394 ? -9.540 87.059 88.350 1.00 57.11 394 GLN A CA 1
ATOM 2579 C C . GLN A 1 394 ? -10.496 87.910 89.177 1.00 70.63 394 GLN A C 1
ATOM 2580 O O . GLN A 1 394 ? -11.250 87.382 90.003 1.00 72.89 394 GLN A O 1
ATOM 2586 N N . THR A 1 395 ? -10.476 89.232 88.974 1.00 70.60 395 THR A N 1
ATOM 2587 C CA . THR A 1 395 ? -11.367 90.110 89.727 1.00 66.93 395 THR A CA 1
ATOM 2588 C C . THR A 1 395 ? -12.823 89.834 89.387 1.00 60.86 395 THR A C 1
ATOM 2589 O O . THR A 1 395 ? -13.683 89.863 90.271 1.00 69.79 395 THR A O 1
ATOM 2593 N N . PHE A 1 396 ? -13.122 89.550 88.116 1.00 55.07 396 PHE A N 1
ATOM 2594 C CA . PHE A 1 396 ? -14.496 89.232 87.744 1.00 57.98 396 PHE A CA 1
ATOM 2595 C C . PHE A 1 396 ? -14.956 87.934 88.394 1.00 69.21 396 PHE A C 1
ATOM 2596 O O . PHE A 1 396 ? -16.074 87.861 88.913 1.00 74.61 396 PHE A O 1
ATOM 2604 N N . ASP A 1 397 ? -14.109 86.901 88.377 1.00 74.27 397 ASP A N 1
ATOM 2605 C CA . ASP A 1 397 ? -14.460 85.646 89.040 1.00 67.91 397 ASP A CA 1
ATOM 2606 C C . ASP A 1 397 ? -14.709 85.861 90.528 1.00 71.32 397 ASP A C 1
ATOM 2607 O O . ASP A 1 397 ? -15.727 85.413 91.072 1.00 79.90 397 ASP A O 1
ATOM 2612 N N . GLU A 1 398 ? -13.790 86.558 91.202 1.00 66.48 398 GLU A N 1
ATOM 2613 C CA . GLU A 1 398 ? -13.937 86.782 92.637 1.00 76.47 398 GLU A CA 1
ATOM 2614 C C . GLU A 1 398 ? -15.187 87.598 92.950 1.00 75.40 398 GLU A C 1
ATOM 2615 O O . GLU A 1 398 ? -15.941 87.264 93.873 1.00 78.80 398 GLU A O 1
ATOM 2621 N N . ALA A 1 399 ? -15.434 88.663 92.182 1.00 86.59 399 ALA A N 1
ATOM 2622 C CA . ALA A 1 399 ? -16.575 89.530 92.449 1.00 76.69 399 ALA A CA 1
ATOM 2623 C C . ALA A 1 399 ? -17.892 88.822 92.165 1.00 73.47 399 ALA A C 1
ATOM 2624 O O . ALA A 1 399 ? -18.859 88.987 92.915 1.00 74.49 399 ALA A O 1
ATOM 2626 N N . LEU A 1 400 ? -17.952 88.022 91.097 1.00 74.30 400 LEU A N 1
ATOM 2627 C CA . LEU A 1 400 ? -19.179 87.291 90.804 1.00 81.17 400 LEU A CA 1
ATOM 2628 C C . LEU A 1 400 ? -19.443 86.221 91.855 1.00 85.46 400 LEU A C 1
ATOM 2629 O O . LEU A 1 400 ? -20.594 86.014 92.256 1.00 92.19 400 LEU A O 1
ATOM 2634 N N . ALA A 1 401 ? -18.392 85.541 92.327 1.00 93.84 401 ALA A N 1
ATOM 2635 C CA . ALA A 1 401 ? -18.575 84.575 93.405 1.00 94.28 401 ALA A CA 1
ATOM 2636 C C . ALA A 1 401 ? -19.059 85.258 94.679 1.00 99.61 401 ALA A C 1
ATOM 2637 O O . ALA A 1 401 ? -19.968 84.759 95.357 1.00 102.66 401 ALA A O 1
ATOM 2639 N N . GLU A 1 402 ? -18.490 86.423 95.001 1.00 94.84 402 GLU A N 1
ATOM 2640 C CA . GLU A 1 402 ? -18.904 87.141 96.201 1.00 97.76 402 GLU A CA 1
ATOM 2641 C C . GLU A 1 402 ? -20.328 87.665 96.075 1.00 93.74 402 GLU A C 1
ATOM 2642 O O . GLU A 1 402 ? -21.056 87.724 97.073 1.00 97.72 402 GLU A O 1
ATOM 2648 N N . TYR A 1 403 ? -20.743 88.050 94.867 1.00 92.15 403 TYR A N 1
ATOM 2649 C CA . TYR A 1 403 ? -22.108 88.522 94.674 1.00 100.60 403 TYR A CA 1
ATOM 2650 C C . TYR A 1 403 ? -23.101 87.370 94.733 1.00 102.40 403 TYR A C 1
ATOM 2651 O O . TYR A 1 403 ? -24.219 87.533 95.238 1.00 103.93 403 TYR A O 1
ATOM 2660 N N . LYS A 1 404 ? -22.717 86.199 94.216 1.00 103.18 404 LYS A N 1
ATOM 2661 C CA . LYS A 1 404 ? -23.584 85.032 94.328 1.00 100.04 404 LYS A CA 1
ATOM 2662 C C . LYS A 1 404 ? -23.703 84.560 95.771 1.00 102.40 404 LYS A C 1
ATOM 2663 O O . LYS A 1 404 ? -24.746 84.023 96.161 1.00 109.76 404 LYS A O 1
ATOM 2669 N N . LYS A 1 405 ? -22.659 84.753 96.574 1.00 111.41 405 LYS A N 1
ATOM 2670 C CA . LYS A 1 405 ? -22.727 84.433 97.998 1.00 106.68 405 LYS A CA 1
ATOM 2671 C C . LYS A 1 405 ? -23.535 85.478 98.763 1.00 96.16 405 LYS A C 1
ATOM 2672 O O . LYS A 1 405 ? -23.888 86.527 98.222 1.00 92.00 405 LYS A O 1
ATOM 2678 N N . GLY B 1 40 ? 25.087 70.125 110.531 1.00 95.37 40 GLY B N 1
ATOM 2679 C CA . GLY B 1 40 ? 23.653 69.942 110.397 1.00 103.80 40 GLY B CA 1
ATOM 2680 C C . GLY B 1 40 ? 22.997 71.006 109.541 1.00 110.61 40 GLY B C 1
ATOM 2681 O O . GLY B 1 40 ? 23.308 72.191 109.667 1.00 118.32 40 GLY B O 1
ATOM 2682 N N . GLY B 1 41 ? 22.085 70.582 108.663 1.00 103.70 41 GLY B N 1
ATOM 2683 C CA . GLY B 1 41 ? 21.406 71.509 107.783 1.00 103.98 41 GLY B CA 1
ATOM 2684 C C . GLY B 1 41 ? 20.225 72.194 108.445 1.00 105.76 41 GLY B C 1
ATOM 2685 O O . GLY B 1 41 ? 19.828 71.881 109.567 1.00 110.15 41 GLY B O 1
ATOM 2686 N N . ILE B 1 42 ? 19.655 73.160 107.718 1.00 101.26 42 ILE B N 1
ATOM 2687 C CA . ILE B 1 42 ? 18.508 73.900 108.232 1.00 101.79 42 ILE B CA 1
ATOM 2688 C C . ILE B 1 42 ? 17.246 73.044 108.263 1.00 100.95 42 ILE B C 1
ATOM 2689 O O . ILE B 1 42 ? 16.341 73.308 109.064 1.00 106.80 42 ILE B O 1
ATOM 2694 N N . PHE B 1 43 ? 17.164 72.010 107.430 1.00 104.68 43 PHE B N 1
ATOM 2695 C CA . PHE B 1 43 ? 16.053 71.063 107.473 1.00 95.49 43 PHE B CA 1
ATOM 2696 C C . PHE B 1 43 ? 16.431 69.925 108.413 1.00 103.91 43 PHE B C 1
ATOM 2697 O O . PHE B 1 43 ? 17.293 69.102 108.087 1.00 111.64 43 PHE B O 1
ATOM 2705 N N . THR B 1 44 ? 15.791 69.875 109.574 1.00 103.09 44 THR B N 1
ATOM 2706 C CA . THR B 1 44 ? 16.124 68.896 110.596 1.00 105.58 44 THR B CA 1
ATOM 2707 C C . THR B 1 44 ? 15.202 67.685 110.494 1.00 95.86 44 THR B C 1
ATOM 2708 O O . THR B 1 44 ? 14.215 67.678 109.753 1.00 86.31 44 THR B O 1
ATOM 2712 N N . LYS B 1 45 ? 15.539 66.646 111.262 1.00 91.55 45 LYS B N 1
ATOM 2713 C CA . LYS B 1 45 ? 14.709 65.446 111.272 1.00 94.30 45 LYS B CA 1
ATOM 2714 C C . LYS B 1 45 ? 13.335 65.722 111.865 1.00 95.63 45 LYS B C 1
ATOM 2715 O O . LYS B 1 45 ? 12.346 65.114 111.439 1.00 92.56 45 LYS B O 1
ATOM 2721 N N . GLY B 1 46 ? 13.253 66.637 112.835 1.00 98.03 46 GLY B N 1
ATOM 2722 C CA . GLY B 1 46 ? 11.966 66.979 113.413 1.00 88.64 46 GLY B CA 1
ATOM 2723 C C . GLY B 1 46 ? 11.004 67.588 112.414 1.00 87.50 46 GLY B C 1
ATOM 2724 O O . GLY B 1 46 ? 9.793 67.381 112.510 1.00 92.36 46 GLY B O 1
ATOM 2725 N N . ASP B 1 47 ? 11.524 68.320 111.428 1.00 86.28 47 ASP B N 1
ATOM 2726 C CA . ASP B 1 47 ? 10.664 68.901 110.401 1.00 99.24 47 ASP B CA 1
ATOM 2727 C C . ASP B 1 47 ? 9.999 67.816 109.560 1.00 98.02 47 ASP B C 1
ATOM 2728 O O . ASP B 1 47 ? 8.772 67.816 109.375 1.00 87.74 47 ASP B O 1
ATOM 2733 N N . LEU B 1 48 ? 10.798 66.888 109.030 1.00 93.59 48 LEU B N 1
ATOM 2734 C CA . LEU B 1 48 ? 10.238 65.786 108.259 1.00 92.34 48 LEU B CA 1
ATOM 2735 C C . LEU B 1 48 ? 9.322 64.923 109.119 1.00 93.25 48 LEU B C 1
ATOM 2736 O O . LEU B 1 48 ? 8.305 64.417 108.629 1.00 88.93 48 LEU B O 1
ATOM 2741 N N . ILE B 1 49 ? 9.649 64.768 110.405 1.00 91.19 49 ILE B N 1
ATOM 2742 C CA . ILE B 1 49 ? 8.787 64.005 111.305 1.00 94.22 49 ILE B CA 1
ATOM 2743 C C . ILE B 1 49 ? 7.434 64.690 111.455 1.00 94.68 49 ILE B C 1
ATOM 2744 O O . ILE B 1 49 ? 6.386 64.035 111.429 1.00 87.12 49 ILE B O 1
ATOM 2749 N N . ASN B 1 50 ? 7.436 66.016 111.609 1.00 93.35 50 ASN B N 1
ATOM 2750 C CA . ASN B 1 50 ? 6.184 66.760 111.699 1.00 84.96 50 ASN B CA 1
ATOM 2751 C C . ASN B 1 50 ? 5.373 66.626 110.419 1.00 93.01 50 ASN B C 1
ATOM 2752 O O . ASN B 1 50 ? 4.146 66.472 110.466 1.00 106.78 50 ASN B O 1
ATOM 2757 N N . ILE B 1 51 ? 6.039 66.686 109.263 1.00 95.10 51 ILE B N 1
ATOM 2758 C CA . ILE B 1 51 ? 5.323 66.536 107.996 1.00 99.33 51 ILE B CA 1
ATOM 2759 C C . ILE B 1 51 ? 4.675 65.159 107.915 1.00 92.64 51 ILE B C 1
ATOM 2760 O O . ILE B 1 51 ? 3.508 65.022 107.525 1.00 96.32 51 ILE B O 1
ATOM 2765 N N . LYS B 1 52 ? 5.424 64.115 108.279 1.00 88.69 52 LYS B N 1
ATOM 2766 C CA . LYS B 1 52 ? 4.878 62.765 108.199 1.00 96.65 52 LYS B CA 1
ATOM 2767 C C . LYS B 1 52 ? 3.758 62.550 109.209 1.00 102.18 52 LYS B C 1
ATOM 2768 O O . LYS B 1 52 ? 2.792 61.838 108.915 1.00 91.67 52 LYS B O 1
ATOM 2774 N N . LEU B 1 53 ? 3.855 63.165 110.389 1.00 104.34 53 LEU B N 1
ATOM 2775 C CA . LEU B 1 53 ? 2.773 63.065 111.363 1.00 96.19 53 LEU B CA 1
ATOM 2776 C C . LEU B 1 53 ? 1.518 63.763 110.858 1.00 88.03 53 LEU B C 1
ATOM 2777 O O . LEU B 1 53 ? 0.404 63.256 111.038 1.00 101.19 53 LEU B O 1
ATOM 2782 N N . TYR B 1 54 ? 1.678 64.930 110.227 1.00 90.54 54 TYR B N 1
ATOM 2783 C CA . TYR B 1 54 ? 0.538 65.590 109.598 1.00 87.42 54 TYR B CA 1
ATOM 2784 C C . TYR B 1 54 ? -0.090 64.705 108.531 1.00 89.27 54 TYR B C 1
ATOM 2785 O O . TYR B 1 54 ? -1.319 64.583 108.459 1.00 94.90 54 TYR B O 1
ATOM 2794 N N . VAL B 1 55 ? 0.739 64.084 107.688 1.00 98.53 55 VAL B N 1
ATOM 2795 C CA . VAL B 1 55 ? 0.218 63.219 106.631 1.00 100.83 55 VAL B CA 1
ATOM 2796 C C . VAL B 1 55 ? -0.536 62.038 107.229 1.00 97.12 55 VAL B C 1
ATOM 2797 O O . VAL B 1 55 ? -1.614 61.666 106.753 1.00 97.64 55 VAL B O 1
ATOM 2801 N N . LYS B 1 56 ? 0.018 61.431 108.282 1.00 96.31 56 LYS B N 1
ATOM 2802 C CA . LYS B 1 56 ? -0.632 60.289 108.918 1.00 98.52 56 LYS B CA 1
ATOM 2803 C C . LYS B 1 56 ? -1.975 60.681 109.520 1.00 109.34 56 LYS B C 1
ATOM 2804 O O . LYS B 1 56 ? -2.985 59.998 109.313 1.00 107.55 56 LYS B O 1
ATOM 2810 N N . HIS B 1 57 ? -2.004 61.781 110.278 1.00 101.07 57 HIS B N 1
ATOM 2811 C CA . HIS B 1 57 ? -3.255 62.215 110.890 1.00 92.39 57 HIS B CA 1
ATOM 2812 C C . HIS B 1 57 ? -4.285 62.629 109.846 1.00 95.37 57 HIS B C 1
ATOM 2813 O O . HIS B 1 57 ? -5.488 62.446 110.063 1.00 103.31 57 HIS B O 1
ATOM 2820 N N . SER B 1 58 ? -3.843 63.168 108.706 1.00 96.68 58 SER B N 1
ATOM 2821 C CA . SER B 1 58 ? -4.785 63.547 107.658 1.00 100.45 58 SER B CA 1
ATOM 2822 C C . SER B 1 58 ? -5.288 62.344 106.873 1.00 93.03 58 SER B C 1
ATOM 2823 O O . SER B 1 58 ? -6.410 62.374 106.356 1.00 90.70 58 SER B O 1
ATOM 2826 N N . LEU B 1 59 ? -4.481 61.287 106.763 1.00 95.94 59 LEU B N 1
ATOM 2827 C CA . LEU B 1 59 ? -4.933 60.079 106.084 1.00 99.56 59 LEU B CA 1
ATOM 2828 C C . LEU B 1 59 ? -5.902 59.273 106.937 1.00 103.69 59 LEU B C 1
ATOM 2829 O O . LEU B 1 59 ? -6.735 58.540 106.392 1.00 103.68 59 LEU B O 1
ATOM 2834 N N . GLU B 1 60 ? -5.820 59.401 108.263 1.00 100.08 60 GLU B N 1
ATOM 2835 C CA . GLU B 1 60 ? -6.769 58.724 109.137 1.00 91.52 60 GLU B CA 1
ATOM 2836 C C . GLU B 1 60 ? -8.179 59.282 109.001 1.00 99.57 60 GLU B C 1
ATOM 2837 O O . GLU B 1 60 ? -9.137 58.621 109.415 1.00 110.71 60 GLU B O 1
ATOM 2843 N N . LEU B 1 61 ? -8.327 60.475 108.434 1.00 98.01 61 LEU B N 1
ATOM 2844 C CA . LEU B 1 61 ? -9.632 61.076 108.225 1.00 105.92 61 LEU B CA 1
ATOM 2845 C C . LEU B 1 61 ? -10.338 60.430 107.035 1.00 103.29 61 LEU B C 1
ATOM 2846 O O . LEU B 1 61 ? -9.690 59.996 106.079 1.00 101.57 61 LEU B O 1
ATOM 2851 N N . PRO B 1 62 ? -11.665 60.356 107.067 1.00 114.26 62 PRO B N 1
ATOM 2852 C CA . PRO B 1 62 ? -12.403 59.834 105.916 1.00 115.53 62 PRO B CA 1
ATOM 2853 C C . PRO B 1 62 ? -12.602 60.907 104.855 1.00 107.39 62 PRO B C 1
ATOM 2854 O O . PRO B 1 62 ? -12.513 62.108 105.115 1.00 106.10 62 PRO B O 1
ATOM 2858 N N . PHE B 1 63 ? -12.875 60.443 103.636 1.00 111.52 63 PHE B N 1
ATOM 2859 C CA . PHE B 1 63 ? -12.989 61.328 102.487 1.00 111.51 63 PHE B CA 1
ATOM 2860 C C . PHE B 1 63 ? -14.227 61.075 101.637 1.00 112.46 63 PHE B C 1
ATOM 2861 O O . PHE B 1 63 ? -14.408 61.758 100.623 1.00 100.50 63 PHE B O 1
ATOM 2869 N N . THR B 1 64 ? -15.077 60.128 102.016 1.00 115.85 64 THR B N 1
ATOM 2870 C CA . THR B 1 64 ? -16.327 59.861 101.321 1.00 108.57 64 THR B CA 1
ATOM 2871 C C . THR B 1 64 ? -17.482 60.560 102.029 1.00 113.38 64 THR B C 1
ATOM 2872 O O . THR B 1 64 ? -17.418 60.856 103.225 1.00 119.46 64 THR B O 1
ATOM 2876 N N . LEU B 1 65 ? -18.551 60.819 101.268 1.00 109.69 65 LEU B N 1
ATOM 2877 C CA . LEU B 1 65 ? -19.685 61.561 101.813 1.00 101.65 65 LEU B CA 1
ATOM 2878 C C . LEU B 1 65 ? -20.293 60.848 103.014 1.00 98.28 65 LEU B C 1
ATOM 2879 O O . LEU B 1 65 ? -20.616 61.484 104.024 1.00 111.10 65 LEU B O 1
ATOM 2884 N N . GLU B 1 66 ? -20.444 59.524 102.932 1.00 100.48 66 GLU B N 1
ATOM 2885 C CA . GLU B 1 66 ? -20.968 58.774 104.068 1.00 108.28 66 GLU B CA 1
ATOM 2886 C C . GLU B 1 66 ? -19.989 58.801 105.237 1.00 102.78 66 GLU B C 1
ATOM 2887 O O . GLU B 1 66 ? -20.394 58.981 106.393 1.00 100.77 66 GLU B O 1
ATOM 2893 N N . GLY B 1 67 ? -18.697 58.634 104.950 1.00 101.37 67 GLY B N 1
ATOM 2894 C CA . GLY B 1 67 ? -17.696 58.741 105.999 1.00 107.46 67 GLY B CA 1
ATOM 2895 C C . GLY B 1 67 ? -17.646 60.124 106.617 1.00 103.57 67 GLY B C 1
ATOM 2896 O O . GLY B 1 67 ? -17.463 60.266 107.828 1.00 91.93 67 GLY B O 1
ATOM 2897 N N . VAL B 1 68 ? -17.812 61.164 105.794 1.00 110.77 68 VAL B N 1
ATOM 2898 C CA . VAL B 1 68 ? -17.838 62.532 106.311 1.00 107.58 68 VAL B CA 1
ATOM 2899 C C . VAL B 1 68 ? -19.038 62.730 107.230 1.00 104.01 68 VAL B C 1
ATOM 2900 O O . VAL B 1 68 ? -18.916 63.290 108.327 1.00 100.71 68 VAL B O 1
ATOM 2904 N N . LYS B 1 69 ? -20.217 62.274 106.794 1.00 113.85 69 LYS B N 1
ATOM 2905 C CA . LYS B 1 69 ? -21.412 62.405 107.622 1.00 98.76 69 LYS B CA 1
ATOM 2906 C C . LYS B 1 69 ? -21.279 61.634 108.928 1.00 87.58 69 LYS B C 1
ATOM 2907 O O . LYS B 1 69 ? -21.786 62.078 109.964 1.00 88.57 69 LYS B O 1
ATOM 2913 N N . GLU B 1 70 ? -20.605 60.482 108.904 1.00 79.63 70 GLU B N 1
ATOM 2914 C CA . GLU B 1 70 ? -20.408 59.728 110.138 1.00 90.01 70 GLU B CA 1
ATOM 2915 C C . GLU B 1 70 ? -19.398 60.412 111.054 1.00 89.39 70 GLU B C 1
ATOM 2916 O O . GLU B 1 70 ? -19.571 60.426 112.278 1.00 83.05 70 GLU B O 1
ATOM 2922 N N . TYR B 1 71 ? -18.342 60.991 110.479 1.00 94.03 71 TYR B N 1
ATOM 2923 C CA . TYR B 1 71 ? -17.304 61.624 111.287 1.00 92.80 71 TYR B CA 1
ATOM 2924 C C . TYR B 1 71 ? -17.814 62.902 111.944 1.00 92.17 71 TYR B C 1
ATOM 2925 O O . TYR B 1 71 ? -17.575 63.137 113.135 1.00 85.91 71 TYR B O 1
ATOM 2934 N N . ILE B 1 72 ? -18.512 63.748 111.181 1.00 84.97 72 ILE B N 1
ATOM 2935 C CA . ILE B 1 72 ? -18.978 65.018 111.731 1.00 92.24 72 ILE B CA 1
ATOM 2936 C C . ILE B 1 72 ? -20.077 64.800 112.764 1.00 102.64 72 ILE B C 1
ATOM 2937 O O . ILE B 1 72 ? -20.255 65.623 113.671 1.00 97.99 72 ILE B O 1
ATOM 2942 N N . GLY B 1 73 ? -20.835 63.715 112.644 1.00 102.84 73 GLY B N 1
ATOM 2943 C CA . GLY B 1 73 ? -21.842 63.370 113.624 1.00 84.84 73 GLY B CA 1
ATOM 2944 C C . GLY B 1 73 ? -23.252 63.821 113.317 1.00 93.41 73 GLY B C 1
ATOM 2945 O O . GLY B 1 73 ? -24.101 63.780 114.215 1.00 99.28 73 GLY B O 1
ATOM 2946 N N . TYR B 1 74 ? -23.530 64.253 112.090 1.00 80.81 74 TYR B N 1
ATOM 2947 C CA . TYR B 1 74 ? -24.873 64.679 111.723 1.00 86.27 74 TYR B CA 1
ATOM 2948 C C . TYR B 1 74 ? -25.016 64.603 110.211 1.00 97.77 74 TYR B C 1
ATOM 2949 O O . TYR B 1 74 ? -24.031 64.664 109.472 1.00 101.08 74 TYR B O 1
ATOM 2958 N N . ASN B 1 75 ? -26.263 64.462 109.761 1.00 98.58 75 ASN B N 1
ATOM 2959 C CA . ASN B 1 75 ? -26.564 64.387 108.338 1.00 93.03 75 ASN B CA 1
ATOM 2960 C C . ASN B 1 75 ? -26.965 65.721 107.725 1.00 93.17 75 ASN B C 1
ATOM 2961 O O . ASN B 1 75 ? -26.907 65.859 106.498 1.00 92.30 75 ASN B O 1
ATOM 2966 N N . ASP B 1 76 ? -27.378 66.693 108.534 1.00 92.45 76 ASP B N 1
ATOM 2967 C CA . ASP B 1 76 ? -27.769 67.995 108.014 1.00 101.01 76 ASP B CA 1
ATOM 2968 C C . ASP B 1 76 ? -27.742 69.008 109.148 1.00 103.03 76 ASP B C 1
ATOM 2969 O O . ASP B 1 76 ? -27.863 68.645 110.322 1.00 112.49 76 ASP B O 1
ATOM 2974 N N . ILE B 1 77 ? -27.574 70.280 108.786 1.00 89.76 77 ILE B N 1
ATOM 2975 C CA . ILE B 1 77 ? -27.585 71.361 109.763 1.00 98.31 77 ILE B CA 1
ATOM 2976 C C . ILE B 1 77 ? -28.111 72.617 109.082 1.00 109.25 77 ILE B C 1
ATOM 2977 O O . ILE B 1 77 ? -27.924 72.819 107.879 1.00 104.35 77 ILE B O 1
ATOM 2982 N N . ASP B 1 78 ? -28.782 73.465 109.866 1.00 118.22 78 ASP B N 1
ATOM 2983 C CA . ASP B 1 78 ? -29.351 74.705 109.349 1.00 121.89 78 ASP B CA 1
ATOM 2984 C C . ASP B 1 78 ? -28.303 75.766 109.047 1.00 121.01 78 ASP B C 1
ATOM 2985 O O . ASP B 1 78 ? -28.633 76.776 108.416 1.00 118.65 78 ASP B O 1
ATOM 2990 N N . ILE B 1 79 ? -27.063 75.572 109.473 1.00 112.01 79 ILE B N 1
ATOM 2991 C CA . ILE B 1 79 ? -26.012 76.561 109.277 1.00 114.88 79 ILE B CA 1
ATOM 2992 C C . ILE B 1 79 ? -25.354 76.328 107.922 1.00 115.83 79 ILE B C 1
ATOM 2993 O O . ILE B 1 79 ? -24.794 75.256 107.668 1.00 109.87 79 ILE B O 1
ATOM 2998 N N . ASP B 1 80 ? -25.418 77.338 107.056 1.00 122.84 80 ASP B N 1
ATOM 2999 C CA . ASP B 1 80 ? -24.755 77.275 105.759 1.00 117.84 80 ASP B CA 1
ATOM 3000 C C . ASP B 1 80 ? -23.243 77.307 105.946 1.00 122.49 80 ASP B C 1
ATOM 3001 O O . ASP B 1 80 ? -22.714 78.097 106.734 1.00 120.99 80 ASP B O 1
ATOM 3006 N N . GLY B 1 81 ? -22.542 76.428 105.227 1.00 104.47 81 GLY B N 1
ATOM 3007 C CA . GLY B 1 81 ? -21.103 76.305 105.309 1.00 95.95 81 GLY B CA 1
ATOM 3008 C C . GLY B 1 81 ? -20.647 75.035 105.996 1.00 98.87 81 GLY B C 1
ATOM 3009 O O . GLY B 1 81 ? -19.577 74.511 105.664 1.00 99.41 81 GLY B O 1
ATOM 3010 N N . LEU B 1 82 ? -21.430 74.537 106.952 1.00 99.39 82 LEU B N 1
ATOM 3011 C CA . LEU B 1 82 ? -21.158 73.267 107.606 1.00 93.48 82 LEU B CA 1
ATOM 3012 C C . LEU B 1 82 ? -21.985 72.139 107.009 1.00 91.71 82 LEU B C 1
ATOM 3013 O O . LEU B 1 82 ? -22.077 71.065 107.609 1.00 88.68 82 LEU B O 1
ATOM 3018 N N . LYS B 1 83 ? -22.595 72.372 105.848 1.00 90.64 83 LYS B N 1
ATOM 3019 C CA . LYS B 1 83 ? -23.356 71.345 105.156 1.00 99.05 83 LYS B CA 1
ATOM 3020 C C . LYS B 1 83 ? -22.449 70.166 104.807 1.00 107.35 83 LYS B C 1
ATOM 3021 O O . LYS B 1 83 ? -21.252 70.345 104.562 1.00 111.04 83 LYS B O 1
ATOM 3027 N N . PRO B 1 84 ? -22.991 68.945 104.776 1.00 102.67 84 PRO B N 1
ATOM 3028 C CA . PRO B 1 84 ? -22.133 67.775 104.525 1.00 107.74 84 PRO B CA 1
ATOM 3029 C C . PRO B 1 84 ? -21.424 67.811 103.183 1.00 105.62 84 PRO B C 1
ATOM 3030 O O . PRO B 1 84 ? -20.342 67.228 103.057 1.00 99.26 84 PRO B O 1
ATOM 3034 N N . ALA B 1 85 ? -21.988 68.485 102.178 1.00 104.38 85 ALA B N 1
ATOM 3035 C CA . ALA B 1 85 ? -21.338 68.546 100.872 1.00 102.30 85 ALA B CA 1
ATOM 3036 C C . ALA B 1 85 ? -20.048 69.357 100.933 1.00 104.44 85 ALA B C 1
ATOM 3037 O O . ALA B 1 85 ? -19.002 68.921 100.436 1.00 106.81 85 ALA B O 1
ATOM 3039 N N . LYS B 1 86 ? -20.105 70.546 101.539 1.00 101.43 86 LYS B N 1
ATOM 3040 C CA . LYS B 1 86 ? -18.915 71.384 101.652 1.00 91.11 86 LYS B CA 1
ATOM 3041 C C . LYS B 1 86 ? -17.861 70.728 102.539 1.00 96.09 86 LYS B C 1
ATOM 3042 O O . LYS B 1 86 ? -16.661 70.779 102.236 1.00 102.48 86 LYS B O 1
ATOM 3048 N N . MET B 1 87 ? -18.293 70.107 103.640 1.00 91.22 87 MET B N 1
ATOM 3049 C CA . MET B 1 87 ? -17.360 69.392 104.505 1.00 97.16 87 MET B CA 1
ATOM 3050 C C . MET B 1 87 ? -16.710 68.228 103.768 1.00 95.48 87 MET B C 1
ATOM 3051 O O . MET B 1 87 ? -15.512 67.971 103.932 1.00 94.24 87 MET B O 1
ATOM 3056 N N . ALA B 1 88 ? -17.488 67.507 102.956 1.00 101.61 88 ALA B N 1
ATOM 3057 C CA . ALA B 1 88 ? -16.933 66.408 102.175 1.00 96.96 88 ALA B CA 1
ATOM 3058 C C . ALA B 1 88 ? -15.925 66.914 101.151 1.00 95.76 88 ALA B C 1
ATOM 3059 O O . ALA B 1 88 ? -14.885 66.286 100.934 1.00 76.90 88 ALA B O 1
ATOM 3061 N N . THR B 1 89 ? -16.219 68.048 100.509 1.00 93.49 89 THR B N 1
ATOM 3062 C CA . THR B 1 89 ? -15.263 68.637 99.574 1.00 95.57 89 THR B CA 1
ATOM 3063 C C . THR B 1 89 ? -13.961 69.006 100.277 1.00 96.00 89 THR B C 1
ATOM 3064 O O . THR B 1 89 ? -12.866 68.735 99.767 1.00 94.36 89 THR B O 1
ATOM 3068 N N . LEU B 1 90 ? -14.065 69.625 101.456 1.00 97.70 90 LEU B N 1
ATOM 3069 C CA . LEU B 1 90 ? -12.873 70.010 102.207 1.00 93.37 90 LEU B CA 1
ATOM 3070 C C . LEU B 1 90 ? -12.064 68.786 102.631 1.00 98.19 90 LEU B C 1
ATOM 3071 O O . LEU B 1 90 ? -10.829 68.776 102.523 1.00 97.36 90 LEU B O 1
ATOM 3076 N N . PHE B 1 91 ? -12.744 67.742 103.117 1.00 96.68 91 PHE B N 1
ATOM 3077 C CA . PHE B 1 91 ? -12.051 66.514 103.497 1.00 96.74 91 PHE B CA 1
ATOM 3078 C C . PHE B 1 91 ? -11.395 65.852 102.291 1.00 95.79 91 PHE B C 1
ATOM 3079 O O . PHE B 1 91 ? -10.291 65.309 102.398 1.00 99.99 91 PHE B O 1
ATOM 3087 N N . LYS B 1 92 ? -12.067 65.875 101.137 1.00 95.29 92 LYS B N 1
ATOM 3088 C CA . LYS B 1 92 ? -11.491 65.303 99.925 1.00 102.62 92 LYS B CA 1
ATOM 3089 C C . LYS B 1 92 ? -10.232 66.052 99.514 1.00 105.48 92 LYS B C 1
ATOM 3090 O O . LYS B 1 92 ? -9.230 65.436 99.126 1.00 106.96 92 LYS B O 1
ATOM 3096 N N . GLU B 1 93 ? -10.261 67.384 99.606 1.00 101.24 93 GLU B N 1
ATOM 3097 C CA . GLU B 1 93 ? -9.072 68.167 99.287 1.00 94.16 93 GLU B CA 1
ATOM 3098 C C . GLU B 1 93 ? -7.929 67.849 100.243 1.00 90.30 93 GLU B C 1
ATOM 3099 O O . GLU B 1 93 ? -6.783 67.671 99.812 1.00 94.15 93 GLU B O 1
ATOM 3105 N N . ILE B 1 94 ? -8.221 67.765 101.545 1.00 89.92 94 ILE B N 1
ATOM 3106 C CA . ILE B 1 94 ? -7.174 67.441 102.514 1.00 93.99 94 ILE B CA 1
ATOM 3107 C C . ILE B 1 94 ? -6.593 66.058 102.243 1.00 98.46 94 ILE B C 1
ATOM 3108 O O . ILE B 1 94 ? -5.373 65.857 102.304 1.00 95.62 94 ILE B O 1
ATOM 3113 N N . HIS B 1 95 ? -7.455 65.084 101.943 1.00 101.07 95 HIS B N 1
ATOM 3114 C CA . HIS B 1 95 ? -6.978 63.728 101.698 1.00 105.09 95 HIS B CA 1
ATOM 3115 C C . HIS B 1 95 ? -6.107 63.668 100.448 1.00 101.43 95 HIS B C 1
ATOM 3116 O O . HIS B 1 95 ? -5.043 63.036 100.456 1.00 92.45 95 HIS B O 1
ATOM 3123 N N . ASP B 1 96 ? -6.537 64.328 99.369 1.00 98.03 96 ASP B N 1
ATOM 3124 C CA . ASP B 1 96 ? -5.739 64.336 98.147 1.00 100.23 96 ASP B CA 1
ATOM 3125 C C . ASP B 1 96 ? -4.406 65.038 98.365 1.00 107.23 96 ASP B C 1
ATOM 3126 O O . ASP B 1 96 ? -3.377 64.613 97.826 1.00 107.90 96 ASP B O 1
ATOM 3131 N N . HIS B 1 97 ? -4.402 66.118 99.151 1.00 103.36 97 HIS B N 1
ATOM 3132 C CA . HIS B 1 97 ? -3.146 66.781 99.480 1.00 92.84 97 HIS B CA 1
ATOM 3133 C C . HIS B 1 97 ? -2.218 65.855 100.254 1.00 96.63 97 HIS B C 1
ATOM 3134 O O . HIS B 1 97 ? -1.018 65.781 99.964 1.00 104.72 97 HIS B O 1
ATOM 3141 N N . ALA B 1 98 ? -2.758 65.137 101.241 1.00 97.96 98 ALA B N 1
ATOM 3142 C CA . ALA B 1 98 ? -1.936 64.230 102.035 1.00 102.48 98 ALA B CA 1
ATOM 3143 C C . ALA B 1 98 ? -1.381 63.090 101.189 1.00 100.80 98 ALA B C 1
ATOM 3144 O O . ALA B 1 98 ? -0.250 62.639 101.408 1.00 94.86 98 ALA B O 1
ATOM 3146 N N . LEU B 1 99 ? -2.164 62.611 100.219 1.00 103.12 99 LEU B N 1
ATOM 3147 C CA . LEU B 1 99 ? -1.698 61.531 99.351 1.00 107.53 99 LEU B CA 1
ATOM 3148 C C . LEU B 1 99 ? -0.518 61.964 98.488 1.00 103.99 99 LEU B C 1
ATOM 3149 O O . LEU B 1 99 ? 0.397 61.171 98.238 1.00 94.42 99 LEU B O 1
ATOM 3154 N N . SER B 1 100 ? -0.520 63.216 98.023 1.00 102.23 100 SER B N 1
ATOM 3155 C CA . SER B 1 100 ? 0.529 63.692 97.126 1.00 99.25 100 SER B CA 1
ATOM 3156 C C . SER B 1 100 ? 1.903 63.737 97.786 1.00 91.80 100 SER B C 1
ATOM 3157 O O . SER B 1 100 ? 2.911 63.777 97.074 1.00 97.77 100 SER B O 1
ATOM 3160 N N . TRP B 1 101 ? 1.965 63.751 99.120 1.00 83.00 101 TRP B N 1
ATOM 3161 C CA . TRP B 1 101 ? 3.247 63.886 99.808 1.00 86.65 101 TRP B CA 1
ATOM 3162 C C . TRP B 1 101 ? 4.219 62.762 99.466 1.00 93.15 101 TRP B C 1
ATOM 3163 O O . TRP B 1 101 ? 5.434 62.989 99.431 1.00 101.49 101 TRP B O 1
ATOM 3174 N N . SER B 1 102 ? 3.717 61.548 99.224 1.00 93.43 102 SER B N 1
ATOM 3175 C CA . SER B 1 102 ? 4.608 60.415 98.979 1.00 87.98 102 SER B CA 1
ATOM 3176 C C . SER B 1 102 ? 5.482 60.646 97.750 1.00 86.66 102 SER B C 1
ATOM 3177 O O . SER B 1 102 ? 6.704 60.446 97.793 1.00 81.91 102 SER B O 1
ATOM 3180 N N . GLY B 1 103 ? 4.872 61.079 96.644 1.00 73.95 103 GLY B N 1
ATOM 3181 C CA . GLY B 1 103 ? 5.648 61.373 95.451 1.00 75.56 103 GLY B CA 1
ATOM 3182 C C . GLY B 1 103 ? 6.633 62.506 95.658 1.00 95.40 103 GLY B C 1
ATOM 3183 O O . GLY B 1 103 ? 7.760 62.459 95.160 1.00 94.41 103 GLY B O 1
ATOM 3184 N N . VAL B 1 104 ? 6.230 63.531 96.414 1.00 89.16 104 VAL B N 1
ATOM 3185 C CA . VAL B 1 104 ? 7.124 64.653 96.687 1.00 75.76 104 VAL B CA 1
ATOM 3186 C C . VAL B 1 104 ? 8.337 64.184 97.479 1.00 67.69 104 VAL B C 1
ATOM 3187 O O . VAL B 1 104 ? 9.479 64.539 97.167 1.00 72.61 104 VAL B O 1
ATOM 3191 N N . GLU B 1 105 ? 8.108 63.373 98.515 1.00 69.67 105 GLU B N 1
ATOM 3192 C CA . GLU B 1 105 ? 9.218 62.872 99.320 1.00 81.27 105 GLU B CA 1
ATOM 3193 C C . GLU B 1 105 ? 10.153 61.995 98.492 1.00 83.64 105 GLU B C 1
ATOM 3194 O O . GLU B 1 105 ? 11.384 62.110 98.597 1.00 86.01 105 GLU B O 1
ATOM 3200 N N . SER B 1 106 ? 9.589 61.103 97.671 1.00 83.95 106 SER B N 1
ATOM 3201 C CA . SER B 1 106 ? 10.427 60.256 96.827 1.00 90.21 106 SER B CA 1
ATOM 3202 C C . SER B 1 106 ? 11.258 61.088 95.857 1.00 76.90 106 SER B C 1
ATOM 3203 O O . SER B 1 106 ? 12.457 60.834 95.678 1.00 69.53 106 SER B O 1
ATOM 3206 N N . LYS B 1 107 ? 10.639 62.087 95.220 1.00 66.07 107 LYS B N 1
ATOM 3207 C CA . LYS B 1 107 ? 11.375 62.949 94.302 1.00 68.67 107 LYS B CA 1
ATOM 3208 C C . LYS B 1 107 ? 12.487 63.698 95.022 1.00 71.64 107 LYS B C 1
ATOM 3209 O O . LYS B 1 107 ? 13.597 63.827 94.494 1.00 74.59 107 LYS B O 1
ATOM 3215 N N . VAL B 1 108 ? 12.208 64.200 96.226 1.00 74.12 108 VAL B N 1
ATOM 3216 C CA . VAL B 1 108 ? 13.223 64.922 96.989 1.00 73.58 108 VAL B CA 1
ATOM 3217 C C . VAL B 1 108 ? 14.413 64.016 97.281 1.00 68.75 108 VAL B C 1
ATOM 3218 O O . VAL B 1 108 ? 15.569 64.395 97.065 1.00 74.16 108 VAL B O 1
ATOM 3222 N N . GLN B 1 109 ? 14.146 62.796 97.754 1.00 73.46 109 GLN B N 1
ATOM 3223 C CA . GLN B 1 109 ? 15.236 61.884 98.101 1.00 77.35 109 GLN B CA 1
ATOM 3224 C C . GLN B 1 109 ? 16.052 61.497 96.868 1.00 76.59 109 GLN B C 1
ATOM 3225 O O . GLN B 1 109 ? 17.294 61.518 96.888 1.00 64.05 109 GLN B O 1
ATOM 3231 N N . GLN B 1 110 ? 15.365 61.144 95.777 1.00 77.15 110 GLN B N 1
ATOM 3232 C CA . GLN B 1 110 ? 16.067 60.728 94.568 1.00 79.14 110 GLN B CA 1
ATOM 3233 C C . GLN B 1 110 ? 16.889 61.870 93.984 1.00 78.26 110 GLN B C 1
ATOM 3234 O O . GLN B 1 110 ? 18.041 61.672 93.580 1.00 70.22 110 GLN B O 1
ATOM 3240 N N . GLN B 1 111 ? 16.319 63.077 93.935 1.00 76.08 111 GLN B N 1
ATOM 3241 C CA . GLN B 1 111 ? 17.052 64.204 93.378 1.00 67.94 111 GLN B CA 1
ATOM 3242 C C . GLN B 1 111 ? 18.190 64.632 94.290 1.00 73.32 111 GLN B C 1
ATOM 3243 O O . GLN B 1 111 ? 19.201 65.143 93.806 1.00 72.21 111 GLN B O 1
ATOM 3249 N N . SER B 1 112 ? 18.064 64.411 95.599 1.00 66.67 112 SER B N 1
ATOM 3250 C CA . SER B 1 112 ? 19.191 64.677 96.485 1.00 65.92 112 SER B CA 1
ATOM 3251 C C . SER B 1 112 ? 20.339 63.718 96.203 1.00 74.64 112 SER B C 1
ATOM 3252 O O . SER B 1 112 ? 21.504 64.134 96.145 1.00 74.88 112 SER B O 1
ATOM 3255 N N . ILE B 1 113 ? 20.027 62.432 96.012 1.00 74.35 113 ILE B N 1
ATOM 3256 C CA . ILE B 1 113 ? 21.061 61.469 95.626 1.00 64.58 113 ILE B CA 1
ATOM 3257 C C . ILE B 1 113 ? 21.710 61.882 94.307 1.00 62.55 113 ILE B C 1
ATOM 3258 O O . ILE B 1 113 ? 22.942 61.877 94.164 1.00 60.06 113 ILE B O 1
ATOM 3263 N N . ASP B 1 114 ? 20.884 62.239 93.319 1.00 67.88 114 ASP B N 1
ATOM 3264 C CA . ASP B 1 114 ? 21.409 62.616 92.010 1.00 72.72 114 ASP B CA 1
ATOM 3265 C C . ASP B 1 114 ? 22.282 63.864 92.094 1.00 76.72 114 ASP B C 1
ATOM 3266 O O . ASP B 1 114 ? 23.340 63.934 91.458 1.00 67.32 114 ASP B O 1
ATOM 3271 N N . LEU B 1 115 ? 21.859 64.857 92.880 1.00 72.26 115 LEU B N 1
ATOM 3272 C CA . LEU B 1 115 ? 22.636 66.082 93.011 1.00 68.14 115 LEU B CA 1
ATOM 3273 C C . LEU B 1 115 ? 23.953 65.823 93.725 1.00 67.22 115 LEU B C 1
ATOM 3274 O O . LEU B 1 115 ? 24.987 66.372 93.334 1.00 57.40 115 LEU B O 1
ATOM 3279 N N . GLU B 1 116 ? 23.947 64.980 94.762 1.00 61.26 116 GLU B N 1
ATOM 3280 C CA . GLU B 1 116 ? 25.202 64.649 95.430 1.00 60.01 116 GLU B CA 1
ATOM 3281 C C . GLU B 1 116 ? 26.164 63.947 94.478 1.00 66.41 116 GLU B C 1
ATOM 3282 O O . GLU B 1 116 ? 27.354 64.284 94.425 1.00 63.52 116 GLU B O 1
ATOM 3288 N N . ASN B 1 117 ? 25.664 62.977 93.706 1.00 70.55 117 ASN B N 1
ATOM 3289 C CA . ASN B 1 117 ? 26.534 62.253 92.781 1.00 70.74 117 ASN B CA 1
ATOM 3290 C C . ASN B 1 117 ? 27.083 63.179 91.701 1.00 62.09 117 ASN B C 1
ATOM 3291 O O . ASN B 1 117 ? 28.291 63.185 91.423 1.00 66.80 117 ASN B O 1
ATOM 3296 N N . ALA B 1 118 ? 26.206 63.972 91.079 1.00 50.77 118 ALA B N 1
ATOM 3297 C CA . ALA B 1 118 ? 26.639 64.885 90.027 1.00 64.02 118 ALA B CA 1
ATOM 3298 C C . ALA B 1 118 ? 27.613 65.925 90.563 1.00 64.82 118 ALA B C 1
ATOM 3299 O O . ALA B 1 118 ? 28.582 66.279 89.886 1.00 66.74 118 ALA B O 1
ATOM 3301 N N . GLY B 1 119 ? 27.382 66.416 91.781 1.00 63.40 119 GLY B N 1
ATOM 3302 C CA . GLY B 1 119 ? 28.282 67.399 92.351 1.00 63.87 119 GLY B CA 1
ATOM 3303 C C . GLY B 1 119 ? 29.644 66.822 92.672 1.00 65.91 119 GLY B C 1
ATOM 3304 O O . GLY B 1 119 ? 30.667 67.464 92.430 1.00 59.97 119 GLY B O 1
ATOM 3305 N N . LYS B 1 120 ? 29.679 65.608 93.223 1.00 57.09 120 LYS B N 1
ATOM 3306 C CA . LYS B 1 120 ? 30.959 64.952 93.466 1.00 58.90 120 LYS B CA 1
ATOM 3307 C C . LYS B 1 120 ? 31.720 64.762 92.158 1.00 69.42 120 LYS B C 1
ATOM 3308 O O . LYS B 1 120 ? 32.922 65.055 92.071 1.00 67.73 120 LYS B O 1
ATOM 3314 N N . GLN B 1 121 ? 31.024 64.289 91.119 1.00 67.57 121 GLN B N 1
ATOM 3315 C CA . GLN B 1 121 ? 31.646 64.120 89.808 1.00 62.96 121 GLN B CA 1
ATOM 3316 C C . GLN B 1 121 ? 32.214 65.439 89.290 1.00 63.22 121 GLN B C 1
ATOM 3317 O O . GLN B 1 121 ? 33.383 65.512 88.887 1.00 56.15 121 GLN B O 1
ATOM 3323 N N . ILE B 1 122 ? 31.390 66.493 89.290 1.00 60.93 122 ILE B N 1
ATOM 3324 C CA . ILE B 1 122 ? 31.795 67.787 88.742 1.00 69.44 122 ILE B CA 1
ATOM 3325 C C . ILE B 1 122 ? 32.970 68.358 89.525 1.00 70.02 122 ILE B C 1
ATOM 3326 O O . ILE B 1 122 ? 33.940 68.856 88.944 1.00 55.74 122 ILE B O 1
ATOM 3331 N N . THR B 1 123 ? 32.898 68.297 90.855 1.00 63.53 123 THR B N 1
ATOM 3332 C CA . THR B 1 123 ? 33.962 68.835 91.691 1.00 55.21 123 THR B CA 1
ATOM 3333 C C . THR B 1 123 ? 35.280 68.116 91.438 1.00 63.39 123 THR B C 1
ATOM 3334 O O . THR B 1 123 ? 36.309 68.758 91.198 1.00 63.98 123 THR B O 1
ATOM 3338 N N . LEU B 1 124 ? 35.270 66.780 91.470 1.00 62.00 124 LEU B N 1
ATOM 3339 C CA . LEU B 1 124 ? 36.517 66.040 91.296 1.00 64.18 124 LEU B CA 1
ATOM 3340 C C . LEU B 1 124 ? 37.103 66.257 89.904 1.00 60.15 124 LEU B C 1
ATOM 3341 O O . LEU B 1 124 ? 38.305 66.522 89.757 1.00 56.35 124 LEU B O 1
ATOM 3346 N N . THR B 1 125 ? 36.267 66.163 88.866 1.00 59.01 125 THR B N 1
ATOM 3347 C CA . THR B 1 125 ? 36.773 66.331 87.508 1.00 64.51 125 THR B CA 1
ATOM 3348 C C . THR B 1 125 ? 37.290 67.748 87.278 1.00 67.97 125 THR B C 1
ATOM 3349 O O . THR B 1 125 ? 38.364 67.936 86.691 1.00 61.86 125 THR B O 1
ATOM 3353 N N . GLY B 1 126 ? 36.550 68.759 87.744 1.00 61.90 126 GLY B N 1
ATOM 3354 C CA . GLY B 1 126 ? 36.991 70.130 87.560 1.00 63.46 126 GLY B CA 1
ATOM 3355 C C . GLY B 1 126 ? 38.263 70.442 88.320 1.00 70.60 126 GLY B C 1
ATOM 3356 O O . GLY B 1 126 ? 39.139 71.147 87.811 1.00 66.81 126 GLY B O 1
ATOM 3357 N N . ASP B 1 127 ? 38.386 69.931 89.549 1.00 62.21 127 ASP B N 1
ATOM 3358 C CA . ASP B 1 127 ? 39.611 70.146 90.309 1.00 66.73 127 ASP B CA 1
ATOM 3359 C C . ASP B 1 127 ? 40.800 69.482 89.627 1.00 70.11 127 ASP B C 1
ATOM 3360 O O . ASP B 1 127 ? 41.891 70.060 89.569 1.00 69.24 127 ASP B O 1
ATOM 3365 N N . GLU B 1 128 ? 40.605 68.273 89.094 1.00 70.83 128 GLU B N 1
ATOM 3366 C CA . GLU B 1 128 ? 41.674 67.617 88.348 1.00 63.19 128 GLU B CA 1
ATOM 3367 C C . GLU B 1 128 ? 42.082 68.446 87.135 1.00 62.32 128 GLU B C 1
ATOM 3368 O O . GLU B 1 128 ? 43.276 68.628 86.863 1.00 55.47 128 GLU B O 1
ATOM 3374 N N . ILE B 1 129 ? 41.096 68.944 86.385 1.00 56.70 129 ILE B N 1
ATOM 3375 C CA . ILE B 1 129 ? 41.383 69.748 85.199 1.00 62.08 129 ILE B CA 1
ATOM 3376 C C . ILE B 1 129 ? 42.162 71.003 85.579 1.00 69.74 129 ILE B C 1
ATOM 3377 O O . ILE B 1 129 ? 43.157 71.360 84.935 1.00 63.67 129 ILE B O 1
ATOM 3382 N N . ILE B 1 130 ? 41.721 71.689 86.635 1.00 70.58 130 ILE B N 1
ATOM 3383 C CA . ILE B 1 130 ? 42.368 72.931 87.042 1.00 64.51 130 ILE B CA 1
ATOM 3384 C C . ILE B 1 130 ? 43.789 72.666 87.520 1.00 69.42 130 ILE B C 1
ATOM 3385 O O . ILE B 1 130 ? 44.716 73.420 87.197 1.00 69.41 130 ILE B O 1
ATOM 3390 N N . SER B 1 131 ? 43.993 71.587 88.280 1.00 61.06 131 SER B N 1
ATOM 3391 C CA . SER B 1 131 ? 45.335 71.269 88.752 1.00 66.77 131 SER B CA 1
ATOM 3392 C C . SER B 1 131 ? 46.260 70.927 87.592 1.00 68.71 131 SER B C 1
ATOM 3393 O O . SER B 1 131 ? 47.429 71.331 87.585 1.00 70.49 131 SER B O 1
ATOM 3396 N N . VAL B 1 132 ? 45.760 70.185 86.603 1.00 64.25 132 VAL B N 1
ATOM 3397 C CA . VAL B 1 132 ? 46.596 69.846 85.457 1.00 73.00 132 VAL B CA 1
ATOM 3398 C C . VAL B 1 132 ? 46.949 71.099 84.662 1.00 68.25 132 VAL B C 1
ATOM 3399 O O . VAL B 1 132 ? 48.095 71.270 84.227 1.00 59.25 132 VAL B O 1
ATOM 3403 N N . ILE B 1 133 ? 45.985 72.006 84.477 1.00 69.28 133 ILE B N 1
ATOM 3404 C CA . ILE B 1 133 ? 46.278 73.221 83.719 1.00 64.67 133 ILE B CA 1
ATOM 3405 C C . ILE B 1 133 ? 47.220 74.135 84.498 1.00 69.76 133 ILE B C 1
ATOM 3406 O O . ILE B 1 133 ? 48.010 74.876 83.901 1.00 66.75 133 ILE B O 1
ATOM 3411 N N . ASP B 1 134 ? 47.191 74.080 85.829 1.00 71.14 134 ASP B N 1
ATOM 3412 C CA . ASP B 1 134 ? 48.094 74.921 86.605 1.00 56.69 134 ASP B CA 1
ATOM 3413 C C . ASP B 1 134 ? 49.517 74.383 86.644 1.00 63.71 134 ASP B C 1
ATOM 3414 O O . ASP B 1 134 ? 50.449 75.154 86.895 1.00 80.86 134 ASP B O 1
ATOM 3419 N N . GLN B 1 135 ? 49.711 73.088 86.392 1.00 64.33 135 GLN B N 1
ATOM 3420 C CA . GLN B 1 135 ? 51.043 72.501 86.456 1.00 68.56 135 GLN B CA 1
ATOM 3421 C C . GLN B 1 135 ? 51.857 72.719 85.186 1.00 66.39 135 GLN B C 1
ATOM 3422 O O . GLN B 1 135 ? 53.091 72.702 85.252 1.00 71.06 135 GLN B O 1
ATOM 3428 N N . MET B 1 136 ? 51.209 72.931 84.043 1.00 58.54 136 MET B N 1
ATOM 3429 C CA . MET B 1 136 ? 51.942 73.130 82.805 1.00 68.76 136 MET B CA 1
ATOM 3430 C C . MET B 1 136 ? 52.623 74.500 82.813 1.00 67.25 136 MET B C 1
ATOM 3431 O O . MET B 1 136 ? 52.206 75.404 83.541 1.00 72.05 136 MET B O 1
ATOM 3436 N N . PRO B 1 137 ? 53.693 74.668 82.028 1.00 65.54 137 PRO B N 1
ATOM 3437 C CA . PRO B 1 137 ? 54.513 75.880 82.150 1.00 73.08 137 PRO B CA 1
ATOM 3438 C C . PRO B 1 137 ? 53.721 77.155 81.904 1.00 74.37 137 PRO B C 1
ATOM 3439 O O . PRO B 1 137 ? 52.645 77.155 81.302 1.00 69.28 137 PRO B O 1
ATOM 3443 N N . ILE B 1 138 ? 54.294 78.265 82.376 1.00 63.45 138 ILE B N 1
ATOM 3444 C CA . ILE B 1 138 ? 53.588 79.540 82.345 1.00 64.92 138 ILE B CA 1
ATOM 3445 C C . ILE B 1 138 ? 53.398 80.024 80.914 1.00 64.65 138 ILE B C 1
ATOM 3446 O O . ILE B 1 138 ? 52.394 80.675 80.603 1.00 60.69 138 ILE B O 1
ATOM 3451 N N . ILE B 1 139 ? 54.327 79.696 80.016 1.00 65.55 139 ILE B N 1
ATOM 3452 C CA . ILE B 1 139 ? 54.218 80.184 78.645 1.00 63.58 139 ILE B CA 1
ATOM 3453 C C . ILE B 1 139 ? 53.024 79.550 77.944 1.00 67.00 139 ILE B C 1
ATOM 3454 O O . ILE B 1 139 ? 52.261 80.233 77.252 1.00 66.30 139 ILE B O 1
ATOM 3459 N N . GLU B 1 140 ? 52.835 78.240 78.114 1.00 70.66 140 GLU B N 1
ATOM 3460 C CA . GLU B 1 140 ? 51.652 77.592 77.562 1.00 63.42 140 GLU B CA 1
ATOM 3461 C C . GLU B 1 140 ? 50.390 78.033 78.290 1.00 64.90 140 GLU B C 1
ATOM 3462 O O . GLU B 1 140 ? 49.327 78.160 77.672 1.00 51.75 140 GLU B O 1
ATOM 3468 N N . ARG B 1 141 ? 50.496 78.302 79.592 1.00 62.08 141 ARG B N 1
ATOM 3469 C CA . ARG B 1 141 ? 49.340 78.752 80.355 1.00 58.04 141 ARG B CA 1
ATOM 3470 C C . ARG B 1 141 ? 48.868 80.133 79.914 1.00 68.97 141 ARG B C 1
ATOM 3471 O O . ARG B 1 141 ? 47.674 80.437 80.011 1.00 64.79 141 ARG B O 1
ATOM 3479 N N . VAL B 1 142 ? 49.775 80.972 79.419 1.00 65.37 142 VAL B N 1
ATOM 3480 C CA . VAL B 1 142 ? 49.440 82.335 79.029 1.00 59.83 142 VAL B CA 1
ATOM 3481 C C . VAL B 1 142 ? 49.124 82.447 77.542 1.00 64.00 142 VAL B C 1
ATOM 3482 O O . VAL B 1 142 ? 48.149 83.097 77.162 1.00 68.07 142 VAL B O 1
ATOM 3486 N N . LYS B 1 143 ? 49.932 81.828 76.682 1.00 65.11 143 LYS B N 1
ATOM 3487 C CA . LYS B 1 143 ? 49.793 82.007 75.240 1.00 69.01 143 LYS B CA 1
ATOM 3488 C C . LYS B 1 143 ? 48.790 81.052 74.601 1.00 69.81 143 LYS B C 1
ATOM 3489 O O . LYS B 1 143 ? 48.071 81.447 73.677 1.00 73.34 143 LYS B O 1
ATOM 3495 N N . ASN B 1 144 ? 48.727 79.804 75.060 1.00 70.26 144 ASN B N 1
ATOM 3496 C CA . ASN B 1 144 ? 47.827 78.830 74.458 1.00 68.31 144 ASN B CA 1
ATOM 3497 C C . ASN B 1 144 ? 46.385 79.090 74.876 1.00 65.84 144 ASN B C 1
ATOM 3498 O O . ASN B 1 144 ? 46.112 79.648 75.942 1.00 67.11 144 ASN B O 1
ATOM 3503 N N . LYS B 1 145 ? 45.459 78.677 74.018 1.00 61.66 145 LYS B N 1
ATOM 3504 C CA . LYS B 1 145 ? 44.032 78.837 74.250 1.00 67.94 145 LYS B CA 1
ATOM 3505 C C . LYS B 1 145 ? 43.384 77.489 74.548 1.00 67.41 145 LYS B C 1
ATOM 3506 O O . LYS B 1 145 ? 43.996 76.427 74.402 1.00 74.65 145 LYS B O 1
ATOM 3512 N N . LEU B 1 146 ? 42.120 77.551 74.980 1.00 61.02 146 LEU B N 1
ATOM 3513 C CA . LEU B 1 146 ? 41.388 76.336 75.329 1.00 57.88 146 LEU B CA 1
ATOM 3514 C C . LEU B 1 146 ? 41.259 75.402 74.133 1.00 6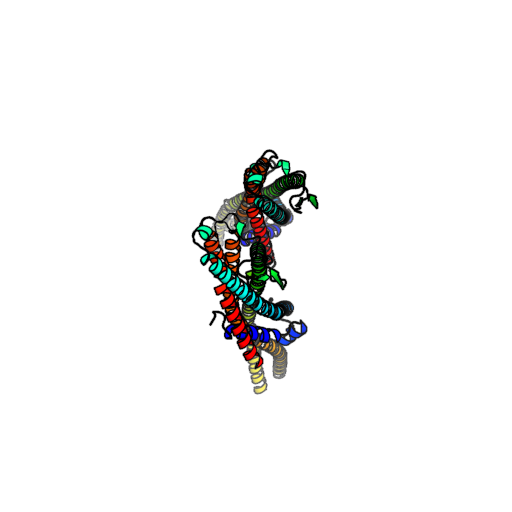4.14 146 LEU B C 1
ATOM 3515 O O . LEU B 1 146 ? 41.407 74.182 74.272 1.00 57.67 146 LEU B O 1
ATOM 3520 N N . GLY B 1 147 ? 40.986 75.958 72.949 1.00 63.44 147 GLY B N 1
ATOM 3521 C CA . GLY B 1 147 ? 40.831 75.153 71.749 1.00 66.17 147 GLY B CA 1
ATOM 3522 C C . GLY B 1 147 ? 42.031 74.291 71.415 1.00 71.00 147 GLY B C 1
ATOM 3523 O O . GLY B 1 147 ? 41.884 73.287 70.710 1.00 78.42 147 GLY B O 1
ATOM 3524 N N . ASP B 1 148 ? 43.220 74.662 71.898 1.00 64.03 148 ASP B N 1
ATOM 3525 C CA . ASP B 1 148 ? 44.414 73.862 71.657 1.00 62.13 148 ASP B CA 1
ATOM 3526 C C . ASP B 1 148 ? 44.445 72.582 72.481 1.00 71.45 148 ASP B C 1
ATOM 3527 O O . ASP B 1 148 ? 45.341 71.756 72.274 1.00 75.97 148 ASP B O 1
ATOM 3532 N N . LEU B 1 149 ? 43.497 72.392 73.403 1.00 64.33 149 LEU B N 1
ATOM 3533 C CA . LEU B 1 149 ? 43.465 71.206 74.244 1.00 72.12 149 LEU B CA 1
ATOM 3534 C C . LEU B 1 149 ? 42.167 70.418 74.153 1.00 68.88 149 LEU B C 1
ATOM 3535 O O . LEU B 1 149 ? 42.116 69.291 74.658 1.00 70.13 149 LEU B O 1
ATOM 3540 N N . THR B 1 150 ? 41.129 70.963 73.516 1.00 67.36 150 THR B N 1
ATOM 3541 C CA . THR B 1 150 ? 39.824 70.309 73.512 1.00 68.39 150 THR B CA 1
ATOM 3542 C C . THR B 1 150 ? 39.825 69.026 72.692 1.00 75.42 150 THR B C 1
ATOM 3543 O O . THR B 1 150 ? 39.049 68.108 72.981 1.00 72.95 150 THR B O 1
ATOM 3547 N N . ASP B 1 151 ? 40.685 68.937 71.681 1.00 74.20 151 ASP B N 1
ATOM 3548 C CA . ASP B 1 151 ? 40.664 67.811 70.758 1.00 65.39 151 ASP B CA 1
ATOM 3549 C C . ASP B 1 151 ? 41.411 66.591 71.284 1.00 70.07 151 ASP B C 1
ATOM 3550 O O . ASP B 1 151 ? 41.446 65.565 70.597 1.00 65.47 151 ASP B O 1
ATOM 3555 N N . LYS B 1 152 ? 41.999 66.667 72.476 1.00 62.58 152 LYS B N 1
ATOM 3556 C CA . LYS B 1 152 ? 42.783 65.569 73.020 1.00 63.16 152 LYS B CA 1
ATOM 3557 C C . LYS B 1 152 ? 42.507 65.423 74.509 1.00 63.66 152 LYS B C 1
ATOM 3558 O O . LYS B 1 152 ? 42.004 66.338 75.165 1.00 71.68 152 LYS B O 1
ATOM 3564 N N . GLN B 1 153 ? 42.827 64.241 75.026 1.00 60.09 153 GLN B N 1
ATOM 3565 C CA . GLN B 1 153 ? 42.675 63.949 76.444 1.00 52.04 153 GLN B CA 1
ATOM 3566 C C . GLN B 1 153 ? 43.738 64.673 77.264 1.00 64.24 153 GLN B C 1
ATOM 3567 O O . GLN B 1 153 ? 44.856 64.914 76.802 1.00 77.73 153 GLN B O 1
ATOM 3573 N N . LEU B 1 154 ? 43.372 65.038 78.493 1.00 58.99 154 LEU B N 1
ATOM 3574 C CA . LEU B 1 154 ? 44.325 65.656 79.403 1.00 55.34 154 LEU B CA 1
ATOM 3575 C C . LEU B 1 154 ? 45.112 64.572 80.130 1.00 65.94 154 LEU B C 1
ATOM 3576 O O . LEU B 1 154 ? 45.301 63.474 79.596 1.00 89.61 154 LEU B O 1
ATOM 3581 N N . ALA B 1 155 ? 45.579 64.863 81.341 1.00 66.96 155 ALA B N 1
ATOM 3582 C CA . ALA B 1 155 ? 46.330 63.889 82.124 1.00 60.36 155 ALA B CA 1
ATOM 3583 C C . ALA B 1 155 ? 45.447 62.745 82.609 1.00 82.32 155 ALA B C 1
ATOM 3584 O O . ALA B 1 155 ? 45.213 62.615 83.813 1.00 99.42 155 ALA B O 1
ATOM 3586 N N . GLU B 1 156 ? 44.979 61.898 81.688 1.00 61.90 156 GLU B N 1
ATOM 3587 C CA . GLU B 1 156 ? 44.139 60.744 82.027 1.00 79.21 156 GLU B CA 1
ATOM 3588 C C . GLU B 1 156 ? 42.931 61.158 82.865 1.00 70.35 156 GLU B C 1
ATOM 3589 O O . GLU B 1 156 ? 42.549 60.484 83.824 1.00 70.50 156 GLU B O 1
ATOM 3595 N N . ILE B 1 157 ? 42.331 62.286 82.502 1.00 74.70 157 ILE B N 1
ATOM 3596 C CA . ILE B 1 157 ? 41.120 62.769 83.153 1.00 60.46 157 ILE B CA 1
ATOM 3597 C C . ILE B 1 157 ? 39.914 62.291 82.359 1.00 59.42 157 ILE B C 1
ATOM 3598 O O . ILE B 1 157 ? 39.871 62.427 81.130 1.00 62.26 157 ILE B O 1
ATOM 3603 N N . THR B 1 158 ? 38.938 61.722 83.060 1.00 63.57 158 THR B N 1
ATOM 3604 C CA . THR B 1 158 ? 37.746 61.171 82.439 1.00 64.40 158 THR B CA 1
ATOM 3605 C C . THR B 1 158 ? 36.513 61.698 83.156 1.00 55.60 158 THR B C 1
ATOM 3606 O O . THR B 1 158 ? 36.542 61.973 84.360 1.00 57.64 158 THR B O 1
ATOM 3610 N N . TYR B 1 159 ? 35.425 61.830 82.403 1.00 49.67 159 TYR B N 1
ATOM 3611 C CA . TYR B 1 159 ? 34.167 62.337 82.933 1.00 57.22 159 TYR B CA 1
ATOM 3612 C C . TYR B 1 159 ? 33.023 61.468 82.437 1.00 59.87 159 TYR B C 1
ATOM 3613 O O . TYR B 1 159 ? 32.956 61.143 81.248 1.00 62.65 159 TYR B O 1
ATOM 3622 N N . THR B 1 160 ? 32.124 61.100 83.346 1.00 55.70 160 THR B N 1
ATOM 3623 C CA . THR B 1 160 ? 30.946 60.311 83.016 1.00 53.89 160 THR B CA 1
ATOM 3624 C C . THR B 1 160 ? 29.710 61.176 83.219 1.00 52.60 160 THR B C 1
ATOM 3625 O O . THR B 1 160 ? 29.528 61.761 84.291 1.00 58.14 160 THR B O 1
ATOM 3629 N N . ASN B 1 161 ? 28.870 61.258 82.192 1.00 49.23 161 ASN B N 1
ATOM 3630 C CA . ASN B 1 161 ? 27.731 62.161 82.215 1.00 55.85 161 ASN B CA 1
ATOM 3631 C C . ASN B 1 161 ? 26.541 61.482 82.891 1.00 54.23 161 ASN B C 1
ATOM 3632 O O . ASN B 1 161 ? 26.650 60.386 83.448 1.00 57.09 161 ASN B O 1
ATOM 3637 N N . ASP B 1 162 ? 25.381 62.141 82.843 1.00 48.15 162 ASP B N 1
ATOM 3638 C CA . ASP B 1 162 ? 24.183 61.594 83.464 1.00 57.67 162 ASP B CA 1
ATOM 3639 C C . ASP B 1 162 ? 23.658 60.366 82.730 1.00 55.67 162 ASP B C 1
ATOM 3640 O O . ASP B 1 162 ? 22.991 59.531 83.348 1.00 60.01 162 ASP B O 1
ATOM 3645 N N . ASP B 1 163 ? 23.952 60.228 81.438 1.00 53.06 163 ASP B N 1
ATOM 3646 C CA . ASP B 1 163 ? 23.539 59.065 80.668 1.00 48.92 163 ASP B CA 1
ATOM 3647 C C . ASP B 1 163 ? 24.538 57.919 80.770 1.00 56.14 163 ASP B C 1
ATOM 3648 O O . ASP B 1 163 ? 24.542 57.032 79.909 1.00 53.12 163 ASP B O 1
ATOM 3653 N N . LYS B 1 164 ? 25.384 57.923 81.802 1.00 50.92 164 LYS B N 1
ATOM 3654 C CA . LYS B 1 164 ? 26.391 56.892 82.046 1.00 55.32 164 LYS B CA 1
ATOM 3655 C C . LYS B 1 164 ? 27.400 56.777 80.907 1.00 54.00 164 LYS B C 1
ATOM 3656 O O . LYS B 1 164 ? 28.109 55.774 80.801 1.00 57.38 164 LYS B O 1
ATOM 3662 N N . GLU B 1 165 ? 27.480 57.788 80.047 1.00 54.90 165 GLU B N 1
ATOM 3663 C CA . GLU B 1 165 ? 28.445 57.808 78.958 1.00 57.41 165 GLU B CA 1
ATOM 3664 C C . GLU B 1 165 ? 29.727 58.482 79.426 1.00 55.36 165 GLU B C 1
ATOM 3665 O O . GLU B 1 165 ? 29.690 59.447 80.194 1.00 61.61 165 GLU B O 1
ATOM 3671 N N . ILE B 1 166 ? 30.859 57.978 78.948 1.00 50.48 166 ILE B N 1
ATOM 3672 C CA . ILE B 1 166 ? 32.172 58.448 79.374 1.00 55.62 166 ILE B CA 1
ATOM 3673 C C . ILE B 1 166 ? 32.749 59.343 78.288 1.00 55.77 166 ILE B C 1
ATOM 3674 O O . ILE B 1 166 ? 32.561 59.094 77.089 1.00 59.15 166 ILE B O 1
ATOM 3679 N N . ALA B 1 167 ? 33.426 60.410 78.707 1.00 50.01 167 ALA B N 1
ATOM 3680 C CA . ALA B 1 167 ? 34.088 61.337 77.801 1.00 50.89 167 ALA B CA 1
ATOM 3681 C C . ALA B 1 167 ? 35.562 61.427 78.162 1.00 55.26 167 ALA B C 1
ATOM 3682 O O . ALA B 1 167 ? 35.917 61.505 79.344 1.00 53.68 167 ALA B O 1
ATOM 3684 N N . VAL B 1 168 ? 36.419 61.399 77.143 1.00 53.19 168 VAL B N 1
ATOM 3685 C CA . VAL B 1 168 ? 37.859 61.397 77.333 1.00 51.67 168 VAL B CA 1
ATOM 3686 C C . VAL B 1 168 ? 38.507 62.680 76.823 1.00 64.83 168 VAL B C 1
ATOM 3687 O O . VAL B 1 168 ? 39.427 63.204 77.454 1.00 55.77 168 VAL B O 1
ATOM 3691 N N . GLU B 1 169 ? 38.047 63.208 75.690 1.00 62.50 169 GLU B N 1
ATOM 3692 C CA . GLU B 1 169 ? 38.579 64.465 75.187 1.00 56.01 169 GLU B CA 1
ATOM 3693 C C . GLU B 1 169 ? 38.032 65.634 75.999 1.00 61.70 169 GLU B C 1
ATOM 3694 O O . GLU B 1 169 ? 36.889 65.612 76.464 1.00 66.60 169 GLU B O 1
ATOM 3700 N N . LEU B 1 170 ? 38.861 66.668 76.156 1.00 67.31 170 LEU B N 1
ATOM 3701 C CA . LEU B 1 170 ? 38.504 67.776 77.038 1.00 58.04 170 LEU B CA 1
ATOM 3702 C C . LEU B 1 170 ? 37.243 68.490 76.566 1.00 59.78 170 LEU B C 1
ATOM 3703 O O . LEU B 1 170 ? 36.355 68.785 77.373 1.00 58.81 170 LEU B O 1
ATOM 3708 N N . GLY B 1 171 ? 37.137 68.763 75.263 1.00 52.01 171 GLY B N 1
ATOM 3709 C CA . GLY B 1 171 ? 35.955 69.442 74.755 1.00 62.54 171 GLY B CA 1
ATOM 3710 C C . GLY B 1 171 ? 34.687 68.638 74.964 1.00 62.62 171 GLY B C 1
ATOM 3711 O O . GLY B 1 171 ? 33.644 69.186 75.334 1.00 64.82 171 GLY B O 1
ATOM 3712 N N . ASN B 1 172 ? 34.760 67.326 74.723 1.00 59.19 172 ASN B N 1
ATOM 3713 C CA . ASN B 1 172 ? 33.628 66.451 75.007 1.00 55.24 172 ASN B CA 1
ATOM 3714 C C . ASN B 1 172 ? 33.301 66.441 76.495 1.00 52.14 172 ASN B C 1
ATOM 3715 O O . ASN B 1 172 ? 32.128 66.383 76.880 1.00 59.39 172 ASN B O 1
ATOM 3720 N N . ILE B 1 173 ? 34.327 66.505 77.347 1.00 53.97 173 ILE B N 1
ATOM 3721 C CA . ILE B 1 173 ? 34.093 66.563 78.789 1.00 53.63 173 ILE B CA 1
ATOM 3722 C C . ILE B 1 173 ? 33.331 67.833 79.158 1.00 62.42 173 ILE B C 1
ATOM 3723 O O . ILE B 1 173 ? 32.357 67.791 79.920 1.00 64.11 173 ILE B O 1
ATOM 3728 N N . LEU B 1 174 ? 33.755 68.982 78.617 1.00 53.46 174 LEU B N 1
ATOM 3729 C CA . LEU B 1 174 ? 33.066 70.235 78.929 1.00 57.71 174 LEU B CA 1
ATOM 3730 C C . LEU B 1 174 ? 31.641 70.244 78.390 1.00 55.24 174 LEU B C 1
ATOM 3731 O O . LEU B 1 174 ? 30.731 70.755 79.051 1.00 61.67 174 LEU B O 1
ATOM 3736 N N . GLU B 1 175 ? 31.424 69.705 77.187 1.00 57.94 175 GLU B N 1
ATOM 3737 C CA . GLU B 1 175 ? 30.063 69.665 76.658 1.00 62.84 175 GLU B CA 1
ATOM 3738 C C . GLU B 1 175 ? 29.169 68.756 77.497 1.00 65.62 175 GLU B C 1
ATOM 3739 O O . GLU B 1 175 ? 28.011 69.100 77.774 1.00 58.04 175 GLU B O 1
ATOM 3745 N N . SER B 1 176 ? 29.689 67.598 77.918 1.00 54.89 176 SER B N 1
ATOM 3746 C CA . SER B 1 176 ? 28.911 66.719 78.783 1.00 56.34 176 SER B CA 1
ATOM 3747 C C . SER B 1 176 ? 28.627 67.379 80.125 1.00 59.91 176 SER B C 1
ATOM 3748 O O . SER B 1 176 ? 27.534 67.227 80.676 1.00 53.25 176 SER B O 1
ATOM 3751 N N . MET B 1 177 ? 29.591 68.134 80.658 1.00 57.59 177 MET B N 1
ATOM 3752 C CA . MET B 1 177 ? 29.350 68.835 81.915 1.00 61.83 177 MET B CA 1
ATOM 3753 C C . MET B 1 177 ? 28.283 69.909 81.753 1.00 57.63 177 MET B C 1
ATOM 3754 O O . MET B 1 177 ? 27.414 70.063 82.617 1.00 56.52 177 MET B O 1
ATOM 3759 N N . LYS B 1 178 ? 28.331 70.654 80.650 1.00 55.61 178 LYS B N 1
ATOM 3760 C CA . LYS B 1 178 ? 27.320 71.672 80.385 1.00 61.99 178 LYS B CA 1
ATOM 3761 C C . LYS B 1 178 ? 25.928 71.052 80.301 1.00 58.38 178 LYS B C 1
ATOM 3762 O O . LYS B 1 178 ? 24.974 71.540 80.925 1.00 60.77 178 LYS B O 1
ATOM 3768 N N . LYS B 1 179 ? 25.799 69.953 79.550 1.00 64.63 179 LYS B N 1
ATOM 3769 C CA . LYS B 1 179 ? 24.499 69.301 79.419 1.00 61.08 179 LYS B CA 1
ATOM 3770 C C . LYS B 1 179 ? 24.031 68.724 80.750 1.00 57.75 179 LYS B C 1
ATOM 3771 O O . LYS B 1 179 ? 22.843 68.813 81.091 1.00 57.71 179 LYS B O 1
ATOM 3777 N N . ASP B 1 180 ? 24.952 68.142 81.521 1.00 43.60 180 ASP B N 1
ATOM 3778 C CA . ASP B 1 180 ? 24.595 67.603 82.826 1.00 60.08 180 ASP B CA 1
ATOM 3779 C C . ASP B 1 180 ? 24.110 68.699 83.761 1.00 61.12 180 ASP B C 1
ATOM 3780 O O . ASP B 1 180 ? 23.138 68.508 84.498 1.00 61.55 180 ASP B O 1
ATOM 3785 N N . ILE B 1 181 ? 24.782 69.851 83.751 1.00 63.91 181 ILE B N 1
ATOM 3786 C CA . ILE B 1 181 ? 24.381 70.955 84.615 1.00 58.05 181 ILE B CA 1
ATOM 3787 C C . ILE B 1 181 ? 23.006 71.474 84.217 1.00 60.43 181 ILE B C 1
ATOM 3788 O O . ILE B 1 181 ? 22.170 71.766 85.079 1.00 61.61 181 ILE B O 1
ATOM 3793 N N . LYS B 1 182 ? 22.740 71.584 82.947 1.00 56.72 182 LYS B N 1
ATOM 3794 C CA . LYS B 1 182 ? 21.462 72.077 82.543 1.00 61.81 182 LYS B CA 1
ATOM 3795 C C . LYS B 1 182 ? 20.395 71.137 82.987 1.00 72.74 182 LYS B C 1
ATOM 3796 O O . LYS B 1 182 ? 19.336 71.543 83.381 1.00 70.12 182 LYS B O 1
ATOM 3802 N N . ARG B 1 183 ? 20.664 69.857 82.876 1.00 64.54 183 ARG B N 1
ATOM 3803 C CA . ARG B 1 183 ? 19.722 68.856 83.269 1.00 71.11 183 ARG B CA 1
ATOM 3804 C C . ARG B 1 183 ? 19.467 68.876 84.741 1.00 73.64 183 ARG B C 1
ATOM 3805 O O . ARG B 1 183 ? 18.352 68.840 85.173 1.00 86.34 183 ARG B O 1
ATOM 3813 N N . GLN B 1 184 ? 20.506 68.980 85.525 1.00 58.37 184 GLN B N 1
ATOM 3814 C CA . GLN B 1 184 ? 20.322 68.987 86.944 1.00 68.66 184 GLN B CA 1
ATOM 3815 C C . GLN B 1 184 ? 19.535 70.211 87.332 1.00 78.15 184 GLN B C 1
ATOM 3816 O O . GLN B 1 184 ? 18.738 70.185 88.234 1.00 76.61 184 GLN B O 1
ATOM 3822 N N . GLN B 1 185 ? 19.795 71.308 86.661 1.00 70.62 185 GLN B N 1
ATOM 3823 C CA . GLN B 1 185 ? 18.995 72.498 86.922 1.00 73.82 185 GLN B CA 1
ATOM 3824 C C . GLN B 1 185 ? 17.520 72.223 86.675 1.00 76.99 185 GLN B C 1
ATOM 3825 O O . GLN B 1 185 ? 16.667 72.602 87.485 1.00 79.15 185 GLN B O 1
ATOM 3831 N N . GLU B 1 186 ? 17.204 71.555 85.562 1.00 75.99 186 GLU B N 1
ATOM 3832 C CA . GLU B 1 186 ? 15.811 71.218 85.270 1.00 69.48 186 GLU B CA 1
ATOM 3833 C C . GLU B 1 186 ? 15.211 70.325 86.354 1.00 77.26 186 GLU B C 1
ATOM 3834 O O . GLU B 1 186 ? 14.079 70.551 86.804 1.00 82.82 186 GLU B O 1
ATOM 3840 N N . ASN B 1 187 ? 15.955 69.305 86.786 1.00 71.73 187 ASN B N 1
ATOM 3841 C CA . ASN B 1 187 ? 15.433 68.375 87.785 1.00 78.22 187 ASN B CA 1
ATOM 3842 C C . ASN B 1 187 ? 15.245 69.053 89.139 1.00 81.54 187 ASN B C 1
ATOM 3843 O O . ASN B 1 187 ? 14.233 68.830 89.822 1.00 83.33 187 ASN B O 1
ATOM 3848 N N . THR B 1 188 ? 16.207 69.885 89.545 1.00 81.75 188 THR B N 1
ATOM 3849 C CA . THR B 1 188 ? 16.061 70.634 90.787 1.00 82.16 188 THR B CA 1
ATOM 3850 C C . THR B 1 188 ? 14.889 71.603 90.705 1.00 71.76 188 THR B C 1
ATOM 3851 O O . THR B 1 188 ? 14.172 71.803 91.692 1.00 68.32 188 THR B O 1
ATOM 3855 N N . GLN B 1 189 ? 14.670 72.207 89.533 1.00 72.08 189 GLN B N 1
ATOM 3856 C CA . GLN B 1 189 ? 13.514 73.077 89.355 1.00 68.56 189 GLN B CA 1
ATOM 3857 C C . GLN B 1 189 ? 12.216 72.299 89.513 1.00 86.90 189 GLN B C 1
ATOM 3858 O O . GLN B 1 189 ? 11.265 72.785 90.133 1.00 86.69 189 GLN B O 1
ATOM 3864 N N . LYS B 1 190 ? 12.163 71.083 88.965 1.00 91.44 190 LYS B N 1
ATOM 3865 C CA . LYS B 1 190 ? 10.965 70.261 89.118 1.00 82.10 190 LYS B CA 1
ATOM 3866 C C . LYS B 1 190 ? 10.711 69.923 90.583 1.00 82.50 190 LYS B C 1
ATOM 3867 O O . LYS B 1 190 ? 9.569 69.997 91.059 1.00 86.44 190 LYS B O 1
ATOM 3873 N N . VAL B 1 191 ? 11.765 69.565 91.319 1.00 73.68 191 VAL B N 1
ATOM 3874 C CA . VAL B 1 191 ? 11.589 69.211 92.727 1.00 74.89 191 VAL B CA 1
ATOM 3875 C C . VAL B 1 191 ? 11.164 70.428 93.546 1.00 87.05 191 VAL B C 1
ATOM 3876 O O . VAL B 1 191 ? 10.284 70.335 94.416 1.00 87.60 191 VAL B O 1
ATOM 3880 N N . LYS B 1 192 ? 11.776 71.585 93.282 1.00 87.35 192 LYS B N 1
ATOM 3881 C CA . LYS B 1 192 ? 11.388 72.804 93.982 1.00 88.22 192 LYS B CA 1
ATOM 3882 C C . LYS B 1 192 ? 9.949 73.186 93.663 1.00 83.52 192 LYS B C 1
ATOM 3883 O O . LYS B 1 192 ? 9.211 73.635 94.545 1.00 80.24 192 LYS B O 1
ATOM 3889 N N . THR B 1 193 ? 9.531 73.016 92.406 1.00 82.15 193 THR B N 1
ATOM 3890 C CA . THR B 1 193 ? 8.147 73.293 92.042 1.00 81.34 193 THR B CA 1
ATOM 3891 C C . THR B 1 193 ? 7.190 72.365 92.779 1.00 86.74 193 THR B C 1
ATOM 3892 O O . THR B 1 193 ? 6.138 72.801 93.257 1.00 93.26 193 THR B O 1
ATOM 3896 N N . ALA B 1 194 ? 7.543 71.082 92.890 1.00 82.04 194 ALA B N 1
ATOM 3897 C CA . ALA B 1 194 ? 6.688 70.144 93.612 1.00 84.66 194 ALA B CA 1
ATOM 3898 C C . ALA B 1 194 ? 6.546 70.541 95.078 1.00 85.18 194 ALA B C 1
ATOM 3899 O O . ALA B 1 194 ? 5.430 70.601 95.615 1.00 91.12 194 ALA B O 1
ATOM 3901 N N . VAL B 1 195 ? 7.671 70.822 95.743 1.00 79.56 195 VAL B N 1
ATOM 3902 C CA . VAL B 1 195 ? 7.616 71.192 97.157 1.00 78.25 195 VAL B CA 1
ATOM 3903 C C . VAL B 1 195 ? 6.852 72.501 97.344 1.00 81.74 195 VAL B C 1
ATOM 3904 O O . VAL B 1 195 ? 6.058 72.645 98.284 1.00 84.95 195 VAL B O 1
ATOM 3908 N N . SER B 1 196 ? 7.071 73.471 96.452 1.00 81.10 196 SER B N 1
ATOM 3909 C CA . SER B 1 196 ? 6.387 74.754 96.569 1.00 83.74 196 SER B CA 1
ATOM 3910 C C . SER B 1 196 ? 4.887 74.605 96.355 1.00 88.27 196 SER B C 1
ATOM 3911 O O . SER B 1 196 ? 4.093 75.233 97.062 1.00 87.92 196 SER B O 1
ATOM 3914 N N . ASP B 1 197 ? 4.478 73.781 95.387 1.00 85.89 197 ASP B N 1
ATOM 3915 C CA . ASP B 1 197 ? 3.054 73.549 95.170 1.00 87.35 197 ASP B CA 1
ATOM 3916 C C . ASP B 1 197 ? 2.423 72.856 96.369 1.00 90.54 197 ASP B C 1
ATOM 3917 O O . ASP B 1 197 ? 1.299 73.187 96.762 1.00 97.29 197 ASP B O 1
ATOM 3922 N N . PHE B 1 198 ? 3.136 71.904 96.974 1.00 82.16 198 PHE B N 1
ATOM 3923 C CA . PHE B 1 198 ? 2.624 71.260 98.180 1.00 83.21 198 PHE B CA 1
ATOM 3924 C C . PHE B 1 198 ? 2.424 72.280 99.299 1.00 84.45 198 PHE B C 1
ATOM 3925 O O . PHE B 1 198 ? 1.350 72.351 99.916 1.00 84.10 198 PHE B O 1
ATOM 3933 N N . LYS B 1 199 ? 3.447 73.098 99.557 1.00 86.21 199 LYS B N 1
ATOM 3934 C CA . LYS B 1 199 ? 3.361 74.075 100.638 1.00 86.22 199 LYS B CA 1
ATOM 3935 C C . LYS B 1 199 ? 2.271 75.109 100.372 1.00 86.25 199 LYS B C 1
ATOM 3936 O O . LYS B 1 199 ? 1.582 75.550 101.301 1.00 88.81 199 LYS B O 1
ATOM 3942 N N . LEU B 1 200 ? 2.087 75.498 99.107 1.00 85.55 200 LEU B N 1
ATOM 3943 C CA . LEU B 1 200 ? 1.074 76.497 98.784 1.00 91.87 200 LEU B CA 1
ATOM 3944 C C . LEU B 1 200 ? -0.330 75.910 98.867 1.00 98.03 200 LEU B C 1
ATOM 3945 O O . LEU B 1 200 ? -1.273 76.606 99.257 1.00 98.18 200 LEU B O 1
ATOM 3950 N N . LYS B 1 201 ? -0.496 74.638 98.493 1.00 105.52 201 LYS B N 1
ATOM 3951 C CA . LYS B 1 201 ? -1.769 73.970 98.737 1.00 108.07 201 LYS B CA 1
ATOM 3952 C C . LYS B 1 201 ? -2.061 73.881 100.228 1.00 94.23 201 LYS B C 1
ATOM 3953 O O . LYS B 1 201 ? -3.226 73.929 100.639 1.00 88.55 201 LYS B O 1
ATOM 3959 N N . LEU B 1 202 ? -1.018 73.757 101.051 1.00 90.24 202 LEU B N 1
ATOM 3960 C CA . LEU B 1 202 ? -1.230 73.721 102.494 1.00 76.19 202 LEU B CA 1
ATOM 3961 C C . LEU B 1 202 ? -1.661 75.086 103.026 1.00 93.93 202 LEU B C 1
ATOM 3962 O O . LEU B 1 202 ? -2.664 75.194 103.740 1.00 99.59 202 LEU B O 1
ATOM 3967 N N . ILE B 1 203 ? -0.917 76.142 102.688 1.00 95.20 203 ILE B N 1
ATOM 3968 C CA . ILE B 1 203 ? -1.137 77.451 103.300 1.00 90.65 203 ILE B CA 1
ATOM 3969 C C . ILE B 1 203 ? -1.908 78.430 102.414 1.00 83.85 203 ILE B C 1
ATOM 3970 O O . ILE B 1 203 ? -2.493 79.389 102.941 1.00 90.15 203 ILE B O 1
ATOM 3975 N N . GLY B 1 204 ? -1.925 78.229 101.109 1.00 95.05 204 GLY B N 1
ATOM 3976 C CA . GLY B 1 204 ? -2.627 79.159 100.250 1.00 91.57 204 GLY B CA 1
ATOM 3977 C C . GLY B 1 204 ? -1.668 79.999 99.423 1.00 94.31 204 GLY B C 1
ATOM 3978 O O . GLY B 1 204 ? -0.548 80.319 99.845 1.00 89.86 204 GLY B O 1
ATOM 3979 N N . GLY B 1 205 ? -2.116 80.365 98.230 1.00 96.04 205 GLY B N 1
ATOM 3980 C CA . GLY B 1 205 ? -1.343 81.155 97.300 1.00 94.85 205 GLY B CA 1
ATOM 3981 C C . GLY B 1 205 ? -1.619 80.715 95.880 1.00 105.47 205 GLY B C 1
ATOM 3982 O O . GLY B 1 205 ? -2.531 79.934 95.614 1.00 108.74 205 GLY B O 1
ATOM 3983 N N . GLU B 1 206 ? -0.813 81.227 94.954 1.00 106.70 206 GLU B N 1
ATOM 3984 C CA . GLU B 1 206 ? -0.924 80.870 93.545 1.00 108.22 206 GLU B CA 1
ATOM 3985 C C . GLU B 1 206 ? 0.012 79.703 93.256 1.00 101.64 206 GLU B C 1
ATOM 3986 O O . GLU B 1 206 ? 1.219 79.792 93.505 1.00 95.84 206 GLU B O 1
ATOM 3992 N N . LEU B 1 207 ? -0.545 78.609 92.743 1.00 105.99 207 LEU B N 1
ATOM 3993 C CA . LEU B 1 207 ? 0.247 77.427 92.444 1.00 106.07 207 LEU B CA 1
ATOM 3994 C C . LEU B 1 207 ? 1.100 77.659 91.196 1.00 109.82 207 LEU B C 1
ATOM 3995 O O . LEU B 1 207 ? 1.040 78.708 90.547 1.00 106.06 207 LEU B O 1
ATOM 4000 N N . SER B 1 208 ? 1.902 76.648 90.853 1.00 107.02 208 SER B N 1
ATOM 4001 C CA . SER B 1 208 ? 2.805 76.767 89.713 1.00 100.61 208 SER B CA 1
ATOM 4002 C C . SER B 1 208 ? 2.047 76.830 88.394 1.00 108.21 208 SER B C 1
ATOM 4003 O O . SER B 1 208 ? 2.523 77.455 87.440 1.00 110.29 208 SER B O 1
ATOM 4006 N N . ASP B 1 209 ? 0.881 76.191 88.315 1.00 113.75 209 ASP B N 1
ATOM 4007 C CA . ASP B 1 209 ? 0.075 76.204 87.101 1.00 120.42 209 ASP B CA 1
ATOM 4008 C C . ASP B 1 209 ? -0.790 77.454 86.977 1.00 123.56 209 ASP B C 1
ATOM 4009 O O . ASP B 1 209 ? -1.708 77.474 86.150 1.00 134.20 209 ASP B O 1
ATOM 4014 N N . GLY B 1 210 ? -0.526 78.484 87.780 1.00 111.29 210 GLY B N 1
ATOM 4015 C CA . GLY B 1 210 ? -1.281 79.716 87.736 1.00 126.95 210 GLY B CA 1
ATOM 4016 C C . GLY B 1 210 ? -2.593 79.704 88.488 1.00 128.53 210 GLY B C 1
ATOM 4017 O O . GLY B 1 210 ? -3.220 80.763 88.619 1.00 119.51 210 GLY B O 1
ATOM 4018 N N . THR B 1 211 ? -3.030 78.552 88.988 1.00 130.88 211 THR B N 1
ATOM 4019 C CA . THR B 1 211 ? -4.293 78.466 89.707 1.00 124.81 211 THR B CA 1
ATOM 4020 C C . THR B 1 211 ? -4.133 79.043 91.107 1.00 123.42 211 THR B C 1
ATOM 4021 O O . THR B 1 211 ? -3.218 78.664 91.844 1.00 124.73 211 THR B O 1
ATOM 4025 N N . ILE B 1 212 ? -5.022 79.962 91.471 1.00 115.76 212 ILE B N 1
ATOM 4026 C CA . ILE B 1 212 ? -5.043 80.509 92.822 1.00 110.61 212 ILE B CA 1
ATOM 4027 C C . ILE B 1 212 ? -5.750 79.507 93.725 1.00 111.65 212 ILE B C 1
ATOM 4028 O O . ILE B 1 212 ? -6.940 79.228 93.548 1.00 119.83 212 ILE B O 1
ATOM 4033 N N . ALA B 1 213 ? -5.018 78.958 94.688 1.00 109.86 213 ALA B N 1
ATOM 4034 C CA . ALA B 1 213 ? -5.531 77.920 95.571 1.00 112.94 213 ALA B CA 1
ATOM 4035 C C . ALA B 1 213 ? -5.641 78.465 96.988 1.00 114.85 213 ALA B C 1
ATOM 4036 O O . ALA B 1 213 ? -4.630 78.837 97.595 1.00 109.35 213 ALA B O 1
ATOM 4038 N N . GLN B 1 214 ? -6.866 78.519 97.504 1.00 120.16 214 GLN B N 1
ATOM 4039 C CA . GLN B 1 214 ? -7.080 78.853 98.904 1.00 107.96 214 GLN B CA 1
ATOM 4040 C C . GLN B 1 214 ? -6.580 77.712 99.781 1.00 101.35 214 GLN B C 1
ATOM 4041 O O . GLN B 1 214 ? -6.908 76.545 99.543 1.00 106.89 214 GLN B O 1
ATOM 4047 N N . GLY B 1 215 ? -5.774 78.046 100.786 1.00 86.02 215 GLY B N 1
ATOM 4048 C CA . GLY B 1 215 ? -5.178 77.014 101.614 1.00 96.82 215 GLY B CA 1
ATOM 4049 C C . GLY B 1 215 ? -6.221 76.218 102.374 1.00 94.77 215 GLY B C 1
ATOM 4050 O O . GLY B 1 215 ? -7.282 76.725 102.743 1.00 103.87 215 GLY B O 1
ATOM 4051 N N . LEU B 1 216 ? -5.912 74.940 102.601 1.00 90.54 216 LEU B N 1
ATOM 4052 C CA . LEU B 1 216 ? -6.802 74.105 103.399 1.00 104.80 216 LEU B CA 1
ATOM 4053 C C . LEU B 1 216 ? -6.787 74.514 104.866 1.00 104.21 216 LEU B C 1
ATOM 4054 O O . LEU B 1 216 ? -7.796 74.358 105.562 1.00 111.01 216 LEU B O 1
ATOM 4059 N N . GLN B 1 217 ? -5.657 75.044 105.346 1.00 100.55 217 GLN B N 1
ATOM 4060 C CA . GLN B 1 217 ? -5.571 75.442 106.755 1.00 98.20 217 GLN B CA 1
ATOM 4061 C C . GLN B 1 217 ? -6.445 76.649 107.061 1.00 93.77 217 GLN B C 1
ATOM 4062 O O . GLN B 1 217 ? -7.168 76.617 108.078 1.00 92.79 217 GLN B O 1
ATOM 4068 N N . PRO B 1 218 ? -6.443 77.733 106.274 1.00 89.65 218 PRO B N 1
ATOM 4069 C CA . PRO B 1 218 ? -7.424 78.798 106.530 1.00 95.47 218 PRO B CA 1
ATOM 4070 C C . PRO B 1 218 ? -8.858 78.332 106.360 1.00 93.70 218 PRO B C 1
ATOM 4071 O O . PRO B 1 218 ? -9.752 78.844 107.044 1.00 102.52 218 PRO B O 1
ATOM 4075 N N . GLN B 1 219 ? -9.107 77.357 105.482 1.00 93.51 219 GLN B N 1
ATOM 4076 C CA . GLN B 1 219 ? -10.448 76.794 105.373 1.00 93.45 219 GLN B CA 1
ATOM 4077 C C . GLN B 1 219 ? -10.824 76.028 106.636 1.00 87.86 219 GLN B C 1
ATOM 4078 O O . GLN B 1 219 ? -11.969 76.103 107.097 1.00 88.60 219 GLN B O 1
ATOM 4084 N N . ILE B 1 220 ? -9.871 75.286 107.207 1.00 85.14 220 ILE B N 1
ATOM 4085 C CA . ILE B 1 220 ? -10.097 74.629 108.493 1.00 82.93 220 ILE B CA 1
ATOM 4086 C C . ILE B 1 220 ? -10.419 75.658 109.568 1.00 84.19 220 ILE B C 1
ATOM 4087 O O . ILE B 1 220 ? -11.333 75.466 110.380 1.00 86.01 220 ILE B O 1
ATOM 4092 N N . SER B 1 221 ? -9.671 76.765 109.593 1.00 82.19 221 SER B N 1
ATOM 4093 C CA . SER B 1 221 ? -9.933 77.813 110.576 1.00 79.06 221 SER B CA 1
ATOM 4094 C C . SER B 1 221 ? -11.321 78.418 110.391 1.00 80.15 221 SER B C 1
ATOM 4095 O O . SER B 1 221 ? -12.035 78.661 111.370 1.00 84.81 221 SER B O 1
ATOM 4098 N N . SER B 1 222 ? -11.721 78.667 109.142 1.00 77.52 222 SER B N 1
ATOM 4099 C CA . SER B 1 222 ? -13.046 79.222 108.882 1.00 85.15 222 SER B CA 1
ATOM 4100 C C . SER B 1 222 ? -14.146 78.261 109.321 1.00 87.14 222 SER B C 1
ATOM 4101 O O . SER B 1 222 ? -15.142 78.678 109.928 1.00 86.96 222 SER B O 1
ATOM 4104 N N . LYS B 1 223 ? -13.987 76.970 109.018 1.00 81.07 223 LYS B N 1
ATOM 4105 C CA . LYS B 1 223 ? -14.987 75.992 109.434 1.00 82.50 223 LYS B CA 1
ATOM 4106 C C . LYS B 1 223 ? -15.062 75.886 110.952 1.00 82.95 223 LYS B C 1
ATOM 4107 O O . LYS B 1 223 ? -16.156 75.784 111.519 1.00 83.73 223 LYS B O 1
ATOM 4113 N N . LYS B 1 224 ? -13.911 75.911 111.631 1.00 73.89 224 LYS B N 1
ATOM 4114 C CA . LYS B 1 224 ? -13.923 75.888 113.091 1.00 70.46 224 LYS B CA 1
ATOM 4115 C C . LYS B 1 224 ? -14.603 77.133 113.645 1.00 77.35 224 LYS B C 1
ATOM 4116 O O . LYS B 1 224 ? -15.300 77.071 114.665 1.00 78.33 224 LYS B O 1
ATOM 4122 N N . LYS B 1 225 ? -14.406 78.276 112.984 1.00 80.90 225 LYS B N 1
ATOM 4123 C CA . LYS B 1 225 ? -15.095 79.498 113.384 1.00 84.81 225 LYS B CA 1
ATOM 4124 C C . LYS B 1 225 ? -16.602 79.352 113.227 1.00 82.01 225 LYS B C 1
ATOM 4125 O O . LYS B 1 225 ? -17.372 79.839 114.063 1.00 86.02 225 LYS B O 1
ATOM 4131 N N . LEU B 1 226 ? -17.042 78.678 112.163 1.00 80.01 226 LEU B N 1
ATOM 4132 C CA . LEU B 1 226 ? -18.469 78.411 112.004 1.00 90.71 226 LEU B CA 1
ATOM 4133 C C . LEU B 1 226 ? -18.991 77.516 113.124 1.00 91.24 226 LEU B C 1
ATOM 4134 O O . LEU B 1 226 ? -20.126 77.686 113.586 1.00 94.99 226 LEU B O 1
ATOM 4139 N N . MET B 1 227 ? -18.174 76.560 113.576 1.00 79.27 227 MET B N 1
ATOM 4140 C CA . MET B 1 227 ? -18.593 75.655 114.643 1.00 77.02 227 MET B CA 1
ATOM 4141 C C . MET B 1 227 ? -18.652 76.347 115.998 1.00 82.52 227 MET B C 1
ATOM 4142 O O . MET B 1 227 ? -19.433 75.939 116.865 1.00 84.36 227 MET B O 1
ATOM 4147 N N . ASP B 1 228 ? -17.822 77.365 116.212 1.00 79.27 228 ASP B N 1
ATOM 4148 C CA . ASP B 1 228 ? -17.705 78.006 117.515 1.00 80.31 228 ASP B CA 1
ATOM 4149 C C . ASP B 1 228 ? -18.587 79.239 117.668 1.00 85.32 228 ASP B C 1
ATOM 4150 O O . ASP B 1 228 ? -18.748 79.729 118.791 1.00 86.99 228 ASP B O 1
ATOM 4155 N N . ASP B 1 229 ? -19.159 79.751 116.582 1.00 79.26 229 ASP B N 1
ATOM 4156 C CA . ASP B 1 229 ? -19.993 80.951 116.619 1.00 79.75 229 ASP B CA 1
ATOM 4157 C C . ASP B 1 229 ? -21.343 80.605 116.001 1.00 88.61 229 ASP B C 1
ATOM 4158 O O . ASP B 1 229 ? -21.588 80.862 114.821 1.00 92.93 229 ASP B O 1
ATOM 4163 N N . ASN B 1 230 ? -22.221 80.017 116.812 1.00 91.17 230 ASN B N 1
ATOM 4164 C CA . ASN B 1 230 ? -23.572 79.683 116.389 1.00 92.31 230 ASN B CA 1
ATOM 4165 C C . ASN B 1 230 ? -24.521 79.870 117.565 1.00 86.77 230 ASN B C 1
ATOM 4166 O O . ASN B 1 230 ? -24.103 80.136 118.696 1.00 90.60 230 ASN B O 1
ATOM 4171 N N . ASN B 1 231 ? -25.815 79.707 117.291 1.00 86.34 231 ASN B N 1
ATOM 4172 C CA . ASN B 1 231 ? -26.860 79.908 118.287 1.00 94.28 231 ASN B CA 1
ATOM 4173 C C . ASN B 1 231 ? -27.535 78.598 118.683 1.00 81.18 231 ASN B C 1
ATOM 4174 O O . ASN B 1 231 ? -28.695 78.593 119.099 1.00 86.95 231 ASN B O 1
ATOM 4179 N N . LEU B 1 232 ? -26.815 77.481 118.568 1.00 81.46 232 LEU B N 1
ATOM 4180 C CA . LEU B 1 232 ? -27.371 76.199 118.986 1.00 76.19 232 LEU B CA 1
ATOM 4181 C C . LEU B 1 232 ? -27.557 76.153 120.496 1.00 79.85 232 LEU B C 1
ATOM 4182 O O . LEU B 1 232 ? -28.630 75.783 120.991 1.00 86.32 232 LEU B O 1
ATOM 4187 N N . SER B 1 233 ? -26.518 76.530 121.247 1.00 74.23 233 SER B N 1
ATOM 4188 C CA . SER B 1 233 ? -26.621 76.536 122.701 1.00 77.83 233 SER B CA 1
ATOM 4189 C C . SER B 1 233 ? -27.681 77.517 123.184 1.00 72.68 233 SER B C 1
ATOM 4190 O O . SER B 1 233 ? -28.338 77.264 124.198 1.00 79.40 233 SER B O 1
ATOM 4193 N N . THR B 1 234 ? -27.886 78.622 122.464 1.00 70.71 234 THR B N 1
ATOM 4194 C CA . THR B 1 234 ? -28.913 79.580 122.863 1.00 72.68 234 THR B CA 1
ATOM 4195 C C . THR B 1 234 ? -30.306 78.971 122.750 1.00 72.97 234 THR B C 1
ATOM 4196 O O . THR B 1 234 ? -31.120 79.077 123.678 1.00 81.55 234 THR B O 1
ATOM 4200 N N . THR B 1 235 ? -30.602 78.335 121.613 1.00 71.96 235 THR B N 1
ATOM 4201 C CA . THR B 1 235 ? -31.895 77.678 121.449 1.00 78.47 235 THR B CA 1
ATOM 4202 C C . THR B 1 235 ? -32.069 76.547 122.455 1.00 70.97 235 THR B C 1
ATOM 4203 O O . THR B 1 235 ? -33.164 76.353 123.000 1.00 73.66 235 THR B O 1
ATOM 4207 N N . ILE B 1 236 ? -30.999 75.791 122.715 1.00 71.41 236 ILE B N 1
ATOM 4208 C CA . ILE B 1 236 ? -31.068 74.721 123.707 1.00 65.10 236 ILE B CA 1
ATOM 4209 C C . ILE B 1 236 ? -31.414 75.291 125.078 1.00 66.53 236 ILE B C 1
ATOM 4210 O O . ILE B 1 236 ? -32.274 74.762 125.789 1.00 65.55 236 ILE B O 1
ATOM 4215 N N . LYS B 1 237 ? -30.757 76.389 125.461 1.00 65.43 237 LYS B N 1
ATOM 4216 C CA . LYS B 1 237 ? -31.028 77.000 126.759 1.00 70.47 237 LYS B CA 1
ATOM 4217 C C . LYS B 1 237 ? -32.458 77.520 126.840 1.00 64.21 237 LYS B C 1
ATOM 4218 O O . LYS B 1 237 ? -33.120 77.370 127.873 1.00 59.03 237 LYS B O 1
ATOM 4224 N N . ASP B 1 238 ? -32.956 78.127 125.760 1.00 65.86 238 ASP B N 1
ATOM 4225 C CA . ASP B 1 238 ? -34.319 78.654 125.770 1.00 72.45 238 ASP B CA 1
ATOM 4226 C C . ASP B 1 238 ? -35.340 77.530 125.922 1.00 76.90 238 ASP B C 1
ATOM 4227 O O . ASP B 1 238 ? -36.273 77.618 126.736 1.00 81.33 238 ASP B O 1
ATOM 4232 N N . LEU B 1 239 ? -35.177 76.461 125.137 1.00 74.27 239 LEU B N 1
ATOM 4233 C CA . LEU B 1 239 ? -36.083 75.323 125.244 1.00 72.36 239 LEU B CA 1
ATOM 4234 C C . LEU B 1 239 ? -36.002 74.684 126.624 1.00 67.74 239 LEU B C 1
ATOM 4235 O O . LEU B 1 239 ? -37.025 74.281 127.192 1.00 72.58 239 LEU B O 1
ATOM 4240 N N . GLN B 1 240 ? -34.795 74.603 127.191 1.00 68.72 240 GLN B N 1
ATOM 4241 C CA . GLN B 1 240 ? -34.640 74.020 128.517 1.00 71.76 240 GLN B CA 1
ATOM 4242 C C . GLN B 1 240 ? -35.295 74.886 129.583 1.00 69.51 240 GLN B C 1
ATOM 4243 O O . GLN B 1 240 ? -35.852 74.365 130.551 1.00 74.28 240 GLN B O 1
ATOM 4249 N N . SER B 1 241 ? -35.242 76.209 129.423 1.00 59.21 241 SER B N 1
ATOM 4250 C CA . SER B 1 241 ? -35.912 77.092 130.371 1.00 66.63 241 SER B CA 1
ATOM 4251 C C . SER B 1 241 ? -37.425 76.916 130.302 1.00 68.44 241 SER B C 1
ATOM 4252 O O . SER B 1 241 ? -38.101 76.858 131.341 1.00 68.69 241 SER B O 1
ATOM 4255 N N . LYS B 1 242 ? -37.969 76.827 129.085 1.00 62.67 242 LYS B N 1
ATOM 4256 C CA . LYS B 1 242 ? -39.391 76.525 128.934 1.00 64.34 242 LYS B CA 1
ATOM 4257 C C . LYS B 1 242 ? -39.750 75.215 129.628 1.00 74.64 242 LYS B C 1
ATOM 4258 O O . LYS B 1 242 ? -40.732 75.141 130.382 1.00 67.99 242 LYS B O 1
ATOM 4264 N N . ILE B 1 243 ? -38.948 74.172 129.394 1.00 66.08 243 ILE B N 1
ATOM 4265 C CA . ILE B 1 243 ? -39.231 72.858 129.965 1.00 61.74 243 ILE B CA 1
ATOM 4266 C C . ILE B 1 243 ? -39.147 72.897 131.484 1.00 69.84 243 ILE B C 1
ATOM 4267 O O . ILE B 1 243 ? -39.969 72.292 132.178 1.00 73.30 243 ILE B O 1
ATOM 4272 N N . ASP B 1 244 ? -38.160 73.612 132.025 1.00 60.21 244 ASP B N 1
ATOM 4273 C CA . ASP B 1 244 ? -37.984 73.662 133.472 1.00 68.76 244 ASP B CA 1
ATOM 4274 C C . ASP B 1 244 ? -39.130 74.407 134.143 1.00 68.75 244 ASP B C 1
ATOM 4275 O O . ASP B 1 244 ? -39.632 73.974 135.190 1.00 69.77 244 ASP B O 1
ATOM 4280 N N . GLU B 1 245 ? -39.570 75.520 133.552 1.00 57.62 245 GLU B N 1
ATOM 4281 C CA . GLU B 1 245 ? -40.718 76.224 134.112 1.00 61.75 245 GLU B CA 1
ATOM 4282 C C . GLU B 1 245 ? -41.980 75.369 134.047 1.00 64.85 245 GLU B C 1
ATOM 4283 O O . GLU B 1 245 ? -42.740 75.292 135.024 1.00 62.62 245 GLU B O 1
ATOM 4289 N N . LYS B 1 246 ? -42.218 74.707 132.909 1.00 58.51 246 LYS B N 1
ATOM 4290 C CA . LYS B 1 246 ? -43.405 73.867 132.810 1.00 57.50 246 LYS B CA 1
ATOM 4291 C C . LYS B 1 246 ? -43.340 72.682 133.764 1.00 61.18 246 LYS B C 1
ATOM 4292 O O . LYS B 1 246 ? -44.369 72.281 134.315 1.00 70.47 246 LYS B O 1
ATOM 4298 N N . ASN B 1 247 ? -42.147 72.132 134.001 1.00 63.89 247 ASN B N 1
ATOM 4299 C CA . ASN B 1 247 ? -42.027 71.034 134.954 1.00 66.36 247 ASN B CA 1
ATOM 4300 C C . ASN B 1 247 ? -42.284 71.513 136.373 1.00 66.63 247 ASN B C 1
ATOM 4301 O O . ASN B 1 247 ? -42.883 70.791 137.176 1.00 61.35 247 ASN B O 1
ATOM 4306 N N . LYS B 1 248 ? -41.826 72.721 136.707 1.00 61.80 248 LYS B N 1
ATOM 4307 C CA . LYS B 1 248 ? -42.133 73.271 138.023 1.00 64.74 248 LYS B CA 1
ATOM 4308 C C . LYS B 1 248 ? -43.640 73.445 138.197 1.00 61.55 248 LYS B C 1
ATOM 4309 O O . LYS B 1 248 ? -44.197 73.118 139.255 1.00 54.04 248 LYS B O 1
ATOM 4315 N N . GLU B 1 249 ? -44.318 73.933 137.153 1.00 67.56 249 GLU B N 1
ATOM 4316 C CA . GLU B 1 249 ? -45.775 74.059 137.205 1.00 57.27 249 GLU B CA 1
ATOM 4317 C C . GLU B 1 249 ? -46.451 72.697 137.357 1.00 71.17 249 GLU B C 1
ATOM 4318 O O . GLU B 1 249 ? -47.428 72.558 138.105 1.00 66.82 249 GLU B O 1
ATOM 4324 N N . ILE B 1 250 ? -45.953 71.684 136.642 1.00 66.88 250 ILE B N 1
ATOM 4325 C CA . ILE B 1 250 ? -46.514 70.338 136.748 1.00 60.58 250 ILE B CA 1
ATOM 4326 C C . ILE B 1 250 ? -46.325 69.798 138.160 1.00 60.77 250 ILE B C 1
ATOM 4327 O O . ILE B 1 250 ? -47.223 69.161 138.726 1.00 56.33 250 ILE B O 1
ATOM 4332 N N . ASP B 1 251 ? -45.147 70.035 138.745 1.00 57.65 251 ASP B N 1
ATOM 4333 C CA . ASP B 1 251 ? -44.895 69.621 140.120 1.00 61.54 251 ASP B CA 1
ATOM 4334 C C . ASP B 1 251 ? -45.884 70.280 141.066 1.00 65.77 251 ASP B C 1
ATOM 4335 O O . ASP B 1 251 ? -46.431 69.624 141.960 1.00 56.26 251 ASP B O 1
ATOM 4340 N N . GLN B 1 252 ? -46.122 71.581 140.881 1.00 62.64 252 GLN B N 1
ATOM 4341 C CA . GLN B 1 252 ? -47.067 72.288 141.739 1.00 65.92 252 GLN B CA 1
ATOM 4342 C C . GLN B 1 252 ? -48.472 71.710 141.603 1.00 67.91 252 GLN B C 1
ATOM 4343 O O . GLN B 1 252 ? -49.159 71.488 142.608 1.00 59.97 252 GLN B O 1
ATOM 4349 N N . PHE B 1 253 ? -48.908 71.444 140.368 1.00 67.67 253 PHE B N 1
ATOM 4350 C CA . PHE B 1 253 ? -50.247 70.895 140.157 1.00 73.65 253 PHE B CA 1
ATOM 4351 C C . PHE B 1 253 ? -50.384 69.507 140.774 1.00 71.46 253 PHE B C 1
ATOM 4352 O O . PHE B 1 253 ? -51.399 69.197 141.413 1.00 76.68 253 PHE B O 1
ATOM 4360 N N . GLN B 1 254 ? -49.367 68.660 140.608 1.00 61.31 254 GLN B N 1
ATOM 4361 C CA . GLN B 1 254 ? -49.424 67.324 141.191 1.00 60.69 254 GLN B CA 1
ATOM 4362 C C . GLN B 1 254 ? -49.391 67.375 142.713 1.00 62.87 254 GLN B C 1
ATOM 4363 O O . GLN B 1 254 ? -50.039 66.553 143.374 1.00 65.70 254 GLN B O 1
ATOM 4369 N N . LYS B 1 255 ? -48.656 68.333 143.286 1.00 61.60 255 LYS B N 1
ATOM 4370 C CA . LYS B 1 255 ? -48.636 68.475 144.736 1.00 66.70 255 LYS B CA 1
ATOM 4371 C C . LYS B 1 255 ? -49.990 68.942 145.254 1.00 74.18 255 LYS B C 1
ATOM 4372 O O . LYS B 1 255 ? -50.491 68.424 146.257 1.00 76.48 255 LYS B O 1
ATOM 4378 N N . ASP B 1 256 ? -50.606 69.903 144.570 1.00 77.59 256 ASP B N 1
ATOM 4379 C CA . ASP B 1 256 ? -51.860 70.488 145.024 1.00 79.17 256 ASP B CA 1
ATOM 4380 C C . ASP B 1 256 ? -53.083 69.680 144.607 1.00 78.73 256 ASP B C 1
ATOM 4381 O O . ASP B 1 256 ? -54.203 70.077 144.945 1.00 91.67 256 ASP B O 1
ATOM 4386 N N . TYR B 1 257 ? -52.896 68.595 143.856 1.00 82.62 257 TYR B N 1
ATOM 4387 C CA . TYR B 1 257 ? -53.964 67.635 143.557 1.00 89.44 257 TYR B CA 1
ATOM 4388 C C . TYR B 1 257 ? -54.896 67.388 144.745 1.00 96.24 257 TYR B C 1
ATOM 4389 O O . TYR B 1 257 ? -54.476 66.881 145.785 1.00 89.52 257 TYR B O 1
ATOM 4398 N N . LYS B 1 285 ? -61.536 74.308 139.210 1.00 123.49 285 LYS B N 1
ATOM 4399 C CA . LYS B 1 285 ? -62.064 72.962 139.020 1.00 119.26 285 LYS B CA 1
ATOM 4400 C C . LYS B 1 285 ? -60.935 71.937 138.923 1.00 122.27 285 LYS B C 1
ATOM 4401 O O . LYS B 1 285 ? -59.935 72.157 138.234 1.00 119.88 285 LYS B O 1
ATOM 4407 N N . ALA B 1 286 ? -61.107 70.815 139.628 1.00 114.73 286 ALA B N 1
ATOM 4408 C CA . ALA B 1 286 ? -60.088 69.771 139.622 1.00 115.52 286 ALA B CA 1
ATOM 4409 C C . ALA B 1 286 ? -59.924 69.165 138.234 1.00 118.35 286 ALA B C 1
ATOM 4410 O O . ALA B 1 286 ? -58.802 68.883 137.800 1.00 118.68 286 ALA B O 1
ATOM 4412 N N . GLU B 1 287 ? -61.033 68.967 137.517 1.00 120.93 287 GLU B N 1
ATOM 4413 C CA . GLU B 1 287 ? -60.953 68.419 136.167 1.00 121.23 287 GLU B CA 1
ATOM 4414 C C . GLU B 1 287 ? -60.243 69.385 135.222 1.00 123.30 287 GLU B C 1
ATOM 4415 O O . GLU B 1 287 ? -59.431 68.965 134.387 1.00 125.03 287 GLU B O 1
ATOM 4421 N N . LYS B 1 288 ? -60.545 70.682 135.335 1.00 115.51 288 LYS B N 1
ATOM 4422 C CA . LYS B 1 288 ? -59.868 71.677 134.509 1.00 116.55 288 LYS B CA 1
ATOM 4423 C C . LYS B 1 288 ? -58.375 71.722 134.816 1.00 119.72 288 LYS B C 1
ATOM 4424 O O . LYS B 1 288 ? -57.546 71.823 133.901 1.00 122.27 288 LYS B O 1
ATOM 4430 N N . ALA B 1 289 ? -58.012 71.646 136.100 1.00 116.61 289 ALA B N 1
ATOM 4431 C CA . ALA B 1 289 ? -56.598 71.628 136.458 1.00 110.89 289 ALA B CA 1
ATOM 4432 C C . ALA B 1 289 ? -55.916 70.371 135.933 1.00 108.38 289 ALA B C 1
ATOM 4433 O O . ALA B 1 289 ? -54.761 70.420 135.499 1.00 112.12 289 ALA B O 1
ATOM 4435 N N . ARG B 1 290 ? -56.620 69.236 135.947 1.00 106.13 290 ARG B N 1
ATOM 4436 C CA . ARG B 1 290 ? -56.043 68.011 135.400 1.00 114.18 290 ARG B CA 1
ATOM 4437 C C . ARG B 1 290 ? -55.811 68.133 133.898 1.00 112.42 290 ARG B C 1
ATOM 4438 O O . ARG B 1 290 ? -54.782 67.677 133.381 1.00 111.35 290 ARG B O 1
ATOM 4446 N N . LYS B 1 291 ? -56.774 68.708 133.175 1.00 107.88 291 LYS B N 1
ATOM 4447 C CA . LYS B 1 291 ? -56.588 68.916 131.741 1.00 110.17 291 LYS B CA 1
ATOM 4448 C C . LYS B 1 291 ? -55.419 69.859 131.467 1.00 105.76 291 LYS B C 1
ATOM 4449 O O . LYS B 1 291 ? -54.637 69.637 130.532 1.00 100.08 291 LYS B O 1
ATOM 4455 N N . GLN B 1 292 ? -55.276 70.913 132.279 1.00 94.33 292 GLN B N 1
ATOM 4456 C CA . GLN B 1 292 ? -54.128 71.805 132.127 1.00 101.33 292 GLN B CA 1
ATOM 4457 C C . GLN B 1 292 ? -52.823 71.063 132.380 1.00 98.43 292 GLN B C 1
ATOM 4458 O O . GLN B 1 292 ? -51.835 71.253 131.657 1.00 88.29 292 GLN B O 1
ATOM 4464 N N . LYS B 1 293 ? -52.811 70.196 133.393 1.00 91.60 293 LYS B N 1
ATOM 4465 C CA . LYS B 1 293 ? -51.621 69.413 133.699 1.00 94.90 293 LYS B CA 1
ATOM 4466 C C . LYS B 1 293 ? -51.258 68.489 132.546 1.00 91.69 293 LYS B C 1
ATOM 4467 O O . LYS B 1 293 ? -50.082 68.360 132.189 1.00 82.53 293 LYS B O 1
ATOM 4473 N N . ASN B 1 294 ? -52.257 67.837 131.953 1.00 88.53 294 ASN B N 1
ATOM 4474 C CA . ASN B 1 294 ? -51.989 66.930 130.840 1.00 88.37 294 ASN B CA 1
ATOM 4475 C C . ASN B 1 294 ? -51.488 67.691 129.618 1.00 89.46 294 ASN B C 1
ATOM 4476 O O . ASN B 1 294 ? -50.589 67.218 128.905 1.00 98.98 294 ASN B O 1
ATOM 4481 N N . LYS B 1 295 ? -52.051 68.875 129.363 1.00 83.95 295 LYS B N 1
ATOM 4482 C CA . LYS B 1 295 ? -51.540 69.716 128.286 1.00 85.24 295 LYS B CA 1
ATOM 4483 C C . LYS B 1 295 ? -50.079 70.086 128.523 1.00 87.59 295 LYS B C 1
ATOM 4484 O O . LYS B 1 295 ? -49.253 70.018 127.601 1.00 93.96 295 LYS B O 1
ATOM 4490 N N . LEU B 1 296 ? -49.741 70.474 129.757 1.00 80.06 296 LEU B N 1
ATOM 4491 C CA . LEU B 1 296 ? -48.355 70.803 130.079 1.00 78.26 296 LEU B CA 1
ATOM 4492 C C . LEU B 1 296 ? -47.441 69.593 129.914 1.00 79.32 296 LEU B C 1
ATOM 4493 O O . LEU B 1 296 ? -46.303 69.725 129.451 1.00 77.66 296 LEU B O 1
ATOM 4498 N N . ILE B 1 297 ? -47.923 68.407 130.291 1.00 64.44 297 ILE B N 1
ATOM 4499 C CA . ILE B 1 297 ? -47.127 67.187 130.158 1.00 75.60 297 ILE B CA 1
ATOM 4500 C C . ILE B 1 297 ? -46.816 66.910 128.691 1.00 86.48 297 ILE B C 1
ATOM 4501 O O . ILE B 1 297 ? -45.680 66.579 128.325 1.00 79.89 297 ILE B O 1
ATOM 4506 N N . ASP B 1 298 ? -47.830 67.027 127.829 1.00 87.66 298 ASP B N 1
ATOM 4507 C CA . ASP B 1 298 ? -47.614 66.796 126.401 1.00 96.21 298 ASP B CA 1
ATOM 4508 C C . ASP B 1 298 ? -46.654 67.829 125.815 1.00 87.04 298 ASP B C 1
ATOM 4509 O O . ASP B 1 298 ? -45.778 67.492 124.999 1.00 84.53 298 ASP B O 1
ATOM 4514 N N . GLU B 1 299 ? -46.810 69.095 126.214 1.00 71.68 299 GLU B N 1
ATOM 4515 C CA . GLU B 1 299 ? -45.890 70.128 125.749 1.00 86.12 299 GLU B CA 1
ATOM 4516 C C . GLU B 1 299 ? -44.460 69.826 126.180 1.00 80.26 299 GLU B C 1
ATOM 4517 O O . GLU B 1 299 ? -43.520 69.987 125.392 1.00 78.29 299 GLU B O 1
ATOM 4523 N N . VAL B 1 300 ? -44.277 69.388 127.430 1.00 72.20 300 VAL B N 1
ATOM 4524 C CA . VAL B 1 300 ? -42.943 69.057 127.921 1.00 69.94 300 VAL B CA 1
ATOM 4525 C C . VAL B 1 300 ? -42.360 67.892 127.137 1.00 80.75 300 VAL B C 1
ATOM 4526 O O . VAL B 1 300 ? -41.171 67.888 126.809 1.00 82.28 300 VAL B O 1
ATOM 4530 N N . LYS B 1 301 ? -43.182 66.889 126.822 1.00 76.08 301 LYS B N 1
ATOM 4531 C CA . LYS B 1 301 ? -42.695 65.750 126.046 1.00 73.08 301 LYS B CA 1
ATOM 4532 C C . LYS B 1 301 ? -42.172 66.197 124.682 1.00 81.06 301 LYS B C 1
ATOM 4533 O O . LYS B 1 301 ? -41.069 65.811 124.259 1.00 83.60 301 LYS B O 1
ATOM 4539 N N . ASP B 1 302 ? -42.954 67.022 123.983 1.00 83.60 302 ASP B N 1
ATOM 4540 C CA . ASP B 1 302 ? -42.531 67.502 122.666 1.00 84.09 302 ASP B CA 1
ATOM 4541 C C . ASP B 1 302 ? -41.253 68.335 122.763 1.00 85.56 302 ASP B C 1
ATOM 4542 O O . ASP B 1 302 ? -40.298 68.143 121.990 1.00 88.68 302 ASP B O 1
ATOM 4547 N N . LEU B 1 303 ? -41.221 69.275 123.711 1.00 74.09 303 LEU B N 1
ATOM 4548 C CA . LEU B 1 303 ? -40.045 70.121 123.862 1.00 70.69 303 LEU B CA 1
ATOM 4549 C C . LEU B 1 303 ? -38.821 69.315 124.280 1.00 73.64 303 LEU B C 1
ATOM 4550 O O . LEU B 1 303 ? -37.702 69.644 123.881 1.00 78.80 303 LEU B O 1
ATOM 4555 N N . GLN B 1 304 ? -39.009 68.233 125.041 1.00 74.57 304 GLN B N 1
ATOM 4556 C CA . GLN B 1 304 ? -37.875 67.418 125.462 1.00 76.94 304 GLN B CA 1
ATOM 4557 C C . GLN B 1 304 ? -37.312 66.614 124.299 1.00 84.58 304 GLN B C 1
ATOM 4558 O O . GLN B 1 304 ? -36.093 66.437 124.194 1.00 82.30 304 GLN B O 1
ATOM 4564 N N . SER B 1 305 ? -38.180 66.121 123.413 1.00 83.73 305 SER B N 1
ATOM 4565 C CA . SER B 1 305 ? -37.680 65.478 122.197 1.00 78.27 305 SER B CA 1
ATOM 4566 C C . SER B 1 305 ? -36.860 66.461 121.364 1.00 77.00 305 SER B C 1
ATOM 4567 O O . SER B 1 305 ? -35.770 66.128 120.864 1.00 67.71 305 SER B O 1
ATOM 4570 N N . GLN B 1 306 ? -37.380 67.684 121.200 1.00 69.63 306 GLN B N 1
ATOM 4571 C CA . GLN B 1 306 ? -36.631 68.711 120.472 1.00 71.09 306 GLN B CA 1
ATOM 4572 C C . GLN B 1 306 ? -35.290 69.004 121.142 1.00 80.28 306 GLN B C 1
ATOM 4573 O O . GLN B 1 306 ? -34.265 69.172 120.463 1.00 79.06 306 GLN B O 1
ATOM 4579 N N . VAL B 1 307 ? -35.283 69.077 122.475 1.00 72.10 307 VAL B N 1
ATOM 4580 C CA . VAL B 1 307 ? -34.055 69.357 123.213 1.00 78.06 307 VAL B CA 1
ATOM 4581 C C . VAL B 1 307 ? -33.047 68.235 123.016 1.00 71.27 307 VAL B C 1
ATOM 4582 O O . VAL B 1 307 ? -31.849 68.484 122.862 1.00 77.59 307 VAL B O 1
ATOM 4586 N N . LYS B 1 308 ? -33.510 66.984 123.033 1.00 74.03 308 LYS B N 1
ATOM 4587 C CA . LYS B 1 308 ? -32.611 65.853 122.821 1.00 72.29 308 LYS B CA 1
ATOM 4588 C C . LYS B 1 308 ? -31.951 65.933 121.449 1.00 83.11 308 LYS B C 1
ATOM 4589 O O . LYS B 1 308 ? -30.730 65.751 121.315 1.00 83.63 308 LYS B O 1
ATOM 4595 N N . ASP B 1 309 ? -32.752 66.207 120.415 1.00 80.22 309 ASP B N 1
ATOM 4596 C CA . ASP B 1 309 ? -32.190 66.346 119.071 1.00 81.32 309 ASP B CA 1
ATOM 4597 C C . ASP B 1 309 ? -31.137 67.452 119.022 1.00 79.31 309 ASP B C 1
ATOM 4598 O O . ASP B 1 309 ? -30.012 67.247 118.535 1.00 78.71 309 ASP B O 1
ATOM 4603 N N . LYS B 1 310 ? -31.488 68.638 119.530 1.00 81.31 310 LYS B N 1
ATOM 4604 C CA . LYS B 1 310 ? -30.569 69.768 119.449 1.00 67.54 310 LYS B CA 1
ATOM 4605 C C . LYS B 1 310 ? -29.325 69.549 120.303 1.00 72.58 310 LYS B C 1
ATOM 4606 O O . LYS B 1 310 ? -28.238 70.005 119.933 1.00 74.92 310 LYS B O 1
ATOM 4612 N N . SER B 1 311 ? -29.450 68.826 121.420 1.00 71.47 311 SER B N 1
ATOM 4613 C CA . SER B 1 311 ? -28.293 68.543 122.260 1.00 78.02 311 SER B CA 1
ATOM 4614 C C . SER B 1 311 ? -27.329 67.601 121.559 1.00 78.18 311 SER B C 1
ATOM 4615 O O . SER B 1 311 ? -26.108 67.797 121.616 1.00 74.52 311 SER B O 1
ATOM 4618 N N . ALA B 1 312 ? -27.860 66.563 120.905 1.00 80.07 312 ALA B N 1
ATOM 4619 C CA . ALA B 1 312 ? -27.004 65.693 120.105 1.00 80.30 312 ALA B CA 1
ATOM 4620 C C . ALA B 1 312 ? -26.265 66.490 119.036 1.00 73.90 312 ALA B C 1
ATOM 4621 O O . ALA B 1 312 ? -25.051 66.315 118.840 1.00 77.67 312 ALA B O 1
ATOM 4623 N N . LEU B 1 313 ? -26.980 67.383 118.345 1.00 70.77 313 LEU B N 1
ATOM 4624 C CA . LEU B 1 313 ? -26.340 68.182 117.300 1.00 74.12 313 LEU B CA 1
ATOM 4625 C C . LEU B 1 313 ? -25.237 69.073 117.870 1.00 79.76 313 LEU B C 1
ATOM 4626 O O . LEU B 1 313 ? -24.141 69.171 117.296 1.00 74.42 313 LEU B O 1
ATOM 4631 N N . GLN B 1 314 ? -25.504 69.723 119.007 1.00 76.39 314 GLN B N 1
ATOM 4632 C CA . GLN B 1 314 ? -24.524 70.631 119.593 1.00 72.31 314 GLN B CA 1
ATOM 4633 C C . GLN B 1 314 ? -23.290 69.878 120.074 1.00 74.44 314 GLN B C 1
ATOM 4634 O O . GLN B 1 314 ? -22.160 70.361 119.921 1.00 76.07 314 GLN B O 1
ATOM 4640 N N . THR B 1 315 ? -23.485 68.696 120.665 1.00 63.99 315 THR B N 1
ATOM 4641 C CA . THR B 1 315 ? -22.344 67.894 121.094 1.00 70.07 315 THR B CA 1
ATOM 4642 C C . THR B 1 315 ? -21.495 67.464 119.904 1.00 74.71 315 THR B C 1
ATOM 4643 O O . THR B 1 315 ? -20.256 67.485 119.970 1.00 81.33 315 THR B O 1
ATOM 4647 N N . SER B 1 316 ? -22.144 67.062 118.806 1.00 78.49 316 SER B N 1
ATOM 4648 C CA . SER B 1 316 ? -21.390 66.726 117.603 1.00 84.83 316 SER B CA 1
ATOM 4649 C C . SER B 1 316 ? -20.569 67.914 117.116 1.00 73.55 316 SER B C 1
ATOM 4650 O O . SER B 1 316 ? -19.394 67.761 116.756 1.00 72.06 316 SER B O 1
ATOM 4653 N N . VAL B 1 317 ? -21.170 69.108 117.102 1.00 75.04 317 VAL B N 1
ATOM 4654 C CA . VAL B 1 317 ? -20.458 70.295 116.627 1.00 69.79 317 VAL B CA 1
ATOM 4655 C C . VAL B 1 317 ? -19.259 70.603 117.523 1.00 72.25 317 VAL B C 1
ATOM 4656 O O . VAL B 1 317 ? -18.180 70.972 117.040 1.00 82.19 317 VAL B O 1
ATOM 4660 N N . GLN B 1 318 ? -19.426 70.454 118.838 1.00 67.18 318 GLN B N 1
ATOM 4661 C CA . GLN B 1 318 ? -18.325 70.725 119.762 1.00 73.01 318 GLN B CA 1
ATOM 4662 C C . GLN B 1 318 ? -17.171 69.744 119.556 1.00 81.36 318 GLN B C 1
ATOM 4663 O O . GLN B 1 318 ? -15.989 70.137 119.543 1.00 84.37 318 GLN B O 1
ATOM 4669 N N . ASN B 1 319 ? -17.493 68.460 119.389 1.00 78.32 319 ASN B N 1
ATOM 4670 C CA . ASN B 1 319 ? -16.445 67.478 119.124 1.00 85.52 319 ASN B CA 1
ATOM 4671 C C . ASN B 1 319 ? -15.751 67.761 117.794 1.00 73.63 319 ASN B C 1
ATOM 4672 O O . ASN B 1 319 ? -14.530 67.584 117.668 1.00 79.06 319 ASN B O 1
ATOM 4677 N N . LEU B 1 320 ? -16.511 68.214 116.792 1.00 65.37 320 LEU B N 1
ATOM 4678 C CA . LEU B 1 320 ? -15.909 68.559 115.508 1.00 77.93 320 LEU B CA 1
ATOM 4679 C C . LEU B 1 320 ? -14.959 69.741 115.643 1.00 89.25 320 LEU B C 1
ATOM 4680 O O . LEU B 1 320 ? -13.908 69.781 114.994 1.00 92.63 320 LEU B O 1
ATOM 4685 N N . SER B 1 321 ? -15.324 70.719 116.473 1.00 87.61 321 SER B N 1
ATOM 4686 C CA . SER B 1 321 ? -14.433 71.850 116.725 1.00 80.26 321 SER B CA 1
ATOM 4687 C C . SER B 1 321 ? -13.121 71.391 117.354 1.00 77.88 321 SER B C 1
ATOM 4688 O O . SER B 1 321 ? -12.039 71.856 116.969 1.00 78.59 321 SER B O 1
ATOM 4691 N N . LEU B 1 322 ? -13.198 70.473 118.320 1.00 75.08 322 LEU B N 1
ATOM 4692 C CA . LEU B 1 322 ? -11.971 69.932 118.917 1.00 72.89 322 LEU B CA 1
ATOM 4693 C C . LEU B 1 322 ? -11.107 69.221 117.871 1.00 83.99 322 LEU B C 1
ATOM 4694 O O . LEU B 1 322 ? -9.877 69.407 117.812 1.00 88.48 322 LEU B O 1
ATOM 4699 N N . SER B 1 323 ? -11.739 68.385 117.042 1.00 82.16 323 SER B N 1
ATOM 4700 C CA . SER B 1 323 ? -10.998 67.667 116.007 1.00 89.32 323 SER B CA 1
ATOM 4701 C C . SER B 1 323 ? -10.341 68.629 115.021 1.00 80.47 323 SER B C 1
ATOM 4702 O O . SER B 1 323 ? -9.198 68.416 114.592 1.00 83.27 323 SER B O 1
ATOM 4705 N N . PHE B 1 324 ? -11.048 69.698 114.656 1.00 68.99 324 PHE B N 1
ATOM 4706 C CA . PHE B 1 324 ? -10.488 70.681 113.738 1.00 77.75 324 PHE B CA 1
ATOM 4707 C C . PHE B 1 324 ? -9.335 71.450 114.369 1.00 83.83 324 PHE B C 1
ATOM 4708 O O . PHE B 1 324 ? -8.381 71.807 113.671 1.00 83.55 324 PHE B O 1
ATOM 4716 N N . ALA B 1 325 ? -9.397 71.707 115.678 1.00 79.67 325 ALA B N 1
ATOM 4717 C CA . ALA B 1 325 ? -8.249 72.303 116.359 1.00 72.90 325 ALA B CA 1
ATOM 4718 C C . ALA B 1 325 ? -7.019 71.407 116.255 1.00 80.87 325 ALA B C 1
ATOM 4719 O O . ALA B 1 325 ? -5.901 71.884 115.999 1.00 84.78 325 ALA B O 1
ATOM 4721 N N . GLY B 1 326 ? -7.208 70.100 116.448 1.00 81.04 326 GLY B N 1
ATOM 4722 C CA . GLY B 1 326 ? -6.085 69.177 116.290 1.00 77.87 326 GLY B CA 1
ATOM 4723 C C . GLY B 1 326 ? -5.526 69.173 114.875 1.00 78.66 326 GLY B C 1
ATOM 4724 O O . GLY B 1 326 ? -4.301 69.179 114.665 1.00 77.18 326 GLY B O 1
ATOM 4725 N N . ILE B 1 327 ? -6.422 69.154 113.885 1.00 75.22 327 ILE B N 1
ATOM 4726 C CA . ILE B 1 327 ? -6.016 69.224 112.482 1.00 71.51 327 ILE B CA 1
ATOM 4727 C C . ILE B 1 327 ? -5.211 70.492 112.214 1.00 79.96 327 ILE B C 1
ATOM 4728 O O . ILE B 1 327 ? -4.190 70.466 111.513 1.00 83.45 327 ILE B O 1
ATOM 4733 N N . HIS B 1 328 ? -5.669 71.624 112.757 1.00 78.99 328 HIS B N 1
ATOM 4734 C CA . HIS B 1 328 ? -4.989 72.897 112.544 1.00 69.25 328 HIS B CA 1
ATOM 4735 C C . HIS B 1 328 ? -3.591 72.890 113.151 1.00 67.16 328 HIS B C 1
ATOM 4736 O O . HIS B 1 328 ? -2.649 73.431 112.560 1.00 79.92 328 HIS B O 1
ATOM 4743 N N . THR B 1 329 ? -3.441 72.302 114.341 1.00 61.04 329 THR B N 1
ATOM 4744 C CA . THR B 1 329 ? -2.113 72.202 114.950 1.00 78.23 329 THR B CA 1
ATOM 4745 C C . THR B 1 329 ? -1.159 71.398 114.068 1.00 81.82 329 THR B C 1
ATOM 4746 O O . THR B 1 329 ? -0.004 71.802 113.829 1.00 86.98 329 THR B O 1
ATOM 4750 N N . SER B 1 330 ? -1.628 70.244 113.579 1.00 83.39 330 SER B N 1
ATOM 4751 C CA . SER B 1 330 ? -0.788 69.434 112.697 1.00 79.78 330 SER B CA 1
ATOM 4752 C C . SER B 1 330 ? -0.413 70.206 111.433 1.00 80.31 330 SER B C 1
ATOM 4753 O O . SER B 1 330 ? 0.737 70.143 110.970 1.00 72.13 330 SER B O 1
ATOM 4756 N N . MET B 1 331 ? -1.370 70.948 110.867 1.00 72.42 331 MET B N 1
ATOM 4757 C CA . MET B 1 331 ? -1.094 71.722 109.660 1.00 74.88 331 MET B CA 1
ATOM 4758 C C . MET B 1 331 ? -0.075 72.827 109.919 1.00 89.45 331 MET B C 1
ATOM 4759 O O . MET B 1 331 ? 0.770 73.107 109.065 1.00 101.32 331 MET B O 1
ATOM 4764 N N . VAL B 1 332 ? -0.153 73.481 111.079 1.00 80.61 332 VAL B N 1
ATOM 4765 C CA . VAL B 1 332 ? 0.816 74.527 111.417 1.00 90.91 332 VAL B CA 1
ATOM 4766 C C . VAL B 1 332 ? 2.229 73.954 111.475 1.00 94.09 332 VAL B C 1
ATOM 4767 O O . VAL B 1 332 ? 3.192 74.541 110.940 1.00 105.71 332 VAL B O 1
ATOM 4771 N N . ASP B 1 333 ? 2.375 72.794 112.120 1.00 80.28 333 ASP B N 1
ATOM 4772 C CA . ASP B 1 333 ? 3.699 72.179 112.202 1.00 90.58 333 ASP B CA 1
ATOM 4773 C C . ASP B 1 333 ? 4.218 71.806 110.814 1.00 89.55 333 ASP B C 1
ATOM 4774 O O . ASP B 1 333 ? 5.394 72.055 110.480 1.00 94.21 333 ASP B O 1
ATOM 4779 N N . ALA B 1 334 ? 3.340 71.244 109.976 1.00 94.19 334 ALA B N 1
ATOM 4780 C CA . ALA B 1 334 ? 3.753 70.885 108.625 1.00 97.29 334 ALA B CA 1
ATOM 4781 C C . ALA B 1 334 ? 4.117 72.117 107.807 1.00 100.53 334 ALA B C 1
ATOM 4782 O O . ALA B 1 334 ? 5.035 72.062 106.983 1.00 99.33 334 ALA B O 1
ATOM 4784 N N . GLU B 1 335 ? 3.423 73.236 108.029 1.00 101.55 335 GLU B N 1
ATOM 4785 C CA . GLU B 1 335 ? 3.717 74.458 107.288 1.00 101.16 335 GLU B CA 1
ATOM 4786 C C . GLU B 1 335 ? 5.114 74.969 107.611 1.00 101.38 335 GLU B C 1
ATOM 4787 O O . GLU B 1 335 ? 5.866 75.374 106.714 1.00 96.38 335 GLU B O 1
ATOM 4793 N N . GLU B 1 336 ? 5.469 74.980 108.898 1.00 98.26 336 GLU B N 1
ATOM 4794 C CA . GLU B 1 336 ? 6.815 75.425 109.265 1.00 98.69 336 GLU B CA 1
ATOM 4795 C C . GLU B 1 336 ? 7.883 74.523 108.643 1.00 102.89 336 GLU B C 1
ATOM 4796 O O . GLU B 1 336 ? 8.888 75.004 108.080 1.00 103.36 336 GLU B O 1
ATOM 4802 N N . ALA B 1 337 ? 7.674 73.204 108.722 1.00 111.44 337 ALA B N 1
ATOM 4803 C CA . ALA B 1 337 ? 8.642 72.282 108.133 1.00 104.55 337 ALA B CA 1
ATOM 4804 C C . ALA B 1 337 ? 8.772 72.490 106.623 1.00 95.25 337 ALA B C 1
ATOM 4805 O O . ALA B 1 337 ? 9.885 72.462 106.073 1.00 86.15 337 ALA B O 1
ATOM 4807 N N . LEU B 1 338 ? 7.644 72.688 105.933 1.00 94.60 338 LEU B N 1
ATOM 4808 C CA . LEU B 1 338 ? 7.678 72.898 104.490 1.00 89.20 338 LEU B CA 1
ATOM 4809 C C . LEU B 1 338 ? 8.378 74.199 104.128 1.00 93.52 338 LEU B C 1
ATOM 4810 O O . LEU B 1 338 ? 9.055 74.271 103.099 1.00 94.60 338 LEU B O 1
ATOM 4815 N N . ASN B 1 339 ? 8.200 75.243 104.939 1.00 106.73 339 ASN B N 1
ATOM 4816 C CA . ASN B 1 339 ? 8.935 76.483 104.718 1.00 93.90 339 ASN B CA 1
ATOM 4817 C C . ASN B 1 339 ? 10.434 76.219 104.731 1.00 92.94 339 ASN B C 1
ATOM 4818 O O . ASN B 1 339 ? 11.172 76.666 103.838 1.00 84.96 339 ASN B O 1
ATOM 4823 N N . HIS B 1 340 ? 10.896 75.470 105.735 1.00 86.16 340 HIS B N 1
ATOM 4824 C CA . HIS B 1 340 ? 12.322 75.146 105.802 1.00 82.22 340 HIS B CA 1
ATOM 4825 C C . HIS B 1 340 ? 12.777 74.380 104.558 1.00 91.77 340 HIS B C 1
ATOM 4826 O O . HIS B 1 340 ? 13.816 74.697 103.951 1.00 89.08 340 HIS B O 1
ATOM 4833 N N . LEU B 1 341 ? 12.008 73.360 104.167 1.00 90.60 341 LEU B N 1
ATOM 4834 C CA . LEU B 1 341 ? 12.408 72.525 103.035 1.00 78.34 341 LEU B CA 1
ATOM 4835 C C . LEU B 1 341 ? 12.437 73.320 101.730 1.00 80.58 341 LEU B C 1
ATOM 4836 O O . LEU B 1 341 ? 13.363 73.169 100.914 1.00 73.86 341 LEU B O 1
ATOM 4841 N N . ASP B 1 342 ? 11.432 74.174 101.519 1.00 66.38 342 ASP B N 1
ATOM 4842 C CA . ASP B 1 342 ? 11.381 74.994 100.316 1.00 73.79 342 ASP B CA 1
ATOM 4843 C C . ASP B 1 342 ? 12.558 75.955 100.259 1.00 82.71 342 ASP B C 1
ATOM 4844 O O . ASP B 1 342 ? 13.144 76.159 99.190 1.00 79.66 342 ASP B O 1
ATOM 4849 N N . PHE B 1 343 ? 12.928 76.551 101.399 1.00 73.00 343 PHE B N 1
ATOM 4850 C CA . PHE B 1 343 ? 14.079 77.450 101.398 1.00 83.68 343 PHE B CA 1
ATOM 4851 C C . PHE B 1 343 ? 15.362 76.714 101.025 1.00 86.87 343 PHE B C 1
ATOM 4852 O O . PHE B 1 343 ? 16.172 77.218 100.231 1.00 81.53 343 PHE B O 1
ATOM 4860 N N . MET B 1 344 ? 15.563 75.518 101.583 1.00 89.77 344 MET B N 1
ATOM 4861 C CA . MET B 1 344 ? 16.782 74.767 101.279 1.00 82.30 344 MET B CA 1
ATOM 4862 C C . MET B 1 344 ? 16.856 74.407 99.794 1.00 80.08 344 MET B C 1
ATOM 4863 O O . MET B 1 344 ? 17.909 74.556 99.145 1.00 80.66 344 MET B O 1
ATOM 4868 N N . TRP B 1 345 ? 15.740 73.936 99.233 1.00 78.73 345 TRP B N 1
ATOM 4869 C CA . TRP B 1 345 ? 15.754 73.577 97.817 1.00 79.02 345 TRP B CA 1
ATOM 4870 C C . TRP B 1 345 ? 15.897 74.799 96.916 1.00 73.44 345 TRP B C 1
ATOM 4871 O O . TRP B 1 345 ? 16.551 74.715 95.869 1.00 69.55 345 TRP B O 1
ATOM 4882 N N . ASN B 1 346 ? 15.333 75.945 97.311 1.00 85.17 346 ASN B N 1
ATOM 4883 C CA . ASN B 1 346 ? 15.525 77.164 96.531 1.00 69.38 346 ASN B CA 1
ATOM 4884 C C . ASN B 1 346 ? 16.987 77.590 96.531 1.00 73.53 346 ASN B C 1
ATOM 4885 O O . ASN B 1 346 ? 17.509 78.047 95.505 1.00 68.78 346 ASN B O 1
ATOM 4890 N N . THR B 1 347 ? 17.663 77.450 97.675 1.00 69.52 347 THR B N 1
ATOM 4891 C CA . THR B 1 347 ? 19.088 77.769 97.739 1.00 70.98 347 THR B CA 1
ATOM 4892 C C . THR B 1 347 ? 19.892 76.886 96.789 1.00 79.20 347 THR B C 1
ATOM 4893 O O . THR B 1 347 ? 20.760 77.371 96.042 1.00 73.29 347 THR B O 1
ATOM 4897 N N . MET B 1 348 ? 19.619 75.578 96.807 1.00 76.69 348 MET B N 1
ATOM 4898 C CA . MET B 1 348 ? 20.347 74.683 95.904 1.00 66.42 348 MET B CA 1
ATOM 4899 C C . MET B 1 348 ? 20.061 75.015 94.440 1.00 63.65 348 MET B C 1
ATOM 4900 O O . MET B 1 348 ? 20.971 74.986 93.597 1.00 65.68 348 MET B O 1
ATOM 4905 N N . LEU B 1 349 ? 18.804 75.334 94.118 1.00 59.54 349 LEU B N 1
ATOM 4906 C CA . LEU B 1 349 ? 18.460 75.694 92.746 1.00 60.06 349 LEU B CA 1
ATOM 4907 C C . LEU B 1 349 ? 19.186 76.957 92.304 1.00 78.46 349 LEU B C 1
ATOM 4908 O O . LEU B 1 349 ? 19.661 77.044 91.164 1.00 71.59 349 LEU B O 1
ATOM 4913 N N . THR B 1 350 ? 19.280 77.950 93.191 1.00 79.60 350 THR B N 1
ATOM 4914 C CA . THR B 1 350 ? 19.986 79.178 92.846 1.00 72.61 350 THR B CA 1
ATOM 4915 C C . THR B 1 350 ? 21.463 78.907 92.589 1.00 81.74 350 THR B C 1
ATOM 4916 O O . THR B 1 350 ? 22.047 79.445 91.640 1.00 81.56 350 THR B O 1
ATOM 4920 N N . GLN B 1 351 ? 22.082 78.062 93.418 1.00 74.77 351 GLN B N 1
ATOM 4921 C CA . GLN B 1 351 ? 23.493 77.741 93.202 1.00 71.91 351 GLN B CA 1
ATOM 4922 C C . GLN B 1 351 ? 23.705 77.016 91.873 1.00 76.80 351 GLN B C 1
ATOM 4923 O O . GLN B 1 351 ? 24.668 77.299 91.144 1.00 77.77 351 GLN B O 1
ATOM 4929 N N . ILE B 1 352 ? 22.804 76.095 91.526 1.00 76.18 352 ILE B N 1
ATOM 4930 C CA . ILE B 1 352 ? 22.945 75.375 90.261 1.00 69.22 352 ILE B CA 1
ATOM 4931 C C . ILE B 1 352 ? 22.735 76.312 89.072 1.00 63.25 352 ILE B C 1
ATOM 4932 O O . ILE B 1 352 ? 23.419 76.200 88.044 1.00 64.88 352 ILE B O 1
ATOM 4937 N N . THR B 1 353 ? 21.782 77.242 89.183 1.00 69.71 353 THR B N 1
ATOM 4938 C CA . THR B 1 353 ? 21.573 78.206 88.107 1.00 75.79 353 THR B CA 1
ATOM 4939 C C . THR B 1 353 ? 22.787 79.112 87.945 1.00 73.01 353 THR B C 1
ATOM 4940 O O . THR B 1 353 ? 23.163 79.469 86.821 1.00 70.39 353 THR B O 1
ATOM 4944 N N . THR B 1 354 ? 23.408 79.500 89.062 1.00 72.07 354 THR B N 1
ATOM 4945 C CA . THR B 1 354 ? 24.646 80.268 88.992 1.00 78.36 354 THR B CA 1
ATOM 4946 C C . THR B 1 354 ? 25.730 79.488 88.261 1.00 68.63 354 THR B C 1
ATOM 4947 O O . THR B 1 354 ? 26.452 80.043 87.423 1.00 65.65 354 THR B O 1
ATOM 4951 N N . SER B 1 355 ? 25.855 78.195 88.568 1.00 70.91 355 SER B N 1
ATOM 4952 C CA . SER B 1 355 ? 26.837 77.359 87.879 1.00 70.36 355 SER B CA 1
ATOM 4953 C C . SER B 1 355 ? 26.579 77.321 86.376 1.00 71.85 355 SER B C 1
ATOM 4954 O O . SER B 1 355 ? 27.508 77.451 85.568 1.00 77.63 355 SER B O 1
ATOM 4957 N N . ARG B 1 356 ? 25.318 77.136 85.985 1.00 58.36 356 ARG B N 1
ATOM 4958 C CA . ARG B 1 356 ? 24.983 77.082 84.562 1.00 62.32 356 ARG B CA 1
ATOM 4959 C C . ARG B 1 356 ? 25.288 78.408 83.867 1.00 71.40 356 ARG B C 1
ATOM 4960 O O . ARG B 1 356 ? 25.862 78.436 82.765 1.00 73.99 356 ARG B O 1
ATOM 4968 N N . ASP B 1 357 ? 24.925 79.524 84.503 1.00 68.16 357 ASP B N 1
ATOM 4969 C CA . ASP B 1 357 ? 25.181 80.824 83.896 1.00 69.17 357 ASP B CA 1
ATOM 4970 C C . ASP B 1 357 ? 26.676 81.085 83.765 1.00 72.53 357 ASP B C 1
ATOM 4971 O O . ASP B 1 357 ? 27.130 81.634 82.754 1.00 68.32 357 ASP B O 1
ATOM 4976 N N . LYS B 1 358 ? 27.465 80.661 84.757 1.00 57.43 358 LYS B N 1
ATOM 4977 C CA . LYS B 1 358 ? 28.909 80.839 84.661 1.00 60.57 358 LYS B CA 1
ATOM 4978 C C . LYS B 1 358 ? 29.498 79.962 83.566 1.00 69.78 358 LYS B C 1
ATOM 4979 O O . LYS B 1 358 ? 30.431 80.376 82.869 1.00 73.58 358 LYS B O 1
ATOM 4985 N N . PHE B 1 359 ? 28.960 78.752 83.390 1.00 72.17 359 PHE B N 1
ATOM 4986 C CA . PHE B 1 359 ? 29.427 77.895 82.305 1.00 73.69 359 PHE B CA 1
ATOM 4987 C C . PHE B 1 359 ? 29.136 78.521 80.952 1.00 74.74 359 PHE B C 1
ATOM 4988 O O . PHE B 1 359 ? 29.880 78.304 79.989 1.00 75.51 359 PHE B O 1
ATOM 4996 N N . ASP B 1 360 ? 28.063 79.306 80.864 1.00 79.23 360 ASP B N 1
ATOM 4997 C CA . ASP B 1 360 ? 27.771 80.002 79.611 1.00 81.27 360 ASP B CA 1
ATOM 4998 C C . ASP B 1 360 ? 28.887 80.947 79.155 1.00 83.86 360 ASP B C 1
ATOM 4999 O O . ASP B 1 360 ? 28.836 81.425 78.016 1.00 79.03 360 ASP B O 1
ATOM 5004 N N . ASP B 1 361 ? 29.893 81.220 79.992 1.00 81.79 361 ASP B N 1
ATOM 5005 C CA . ASP B 1 361 ? 30.981 82.128 79.643 1.00 66.21 361 ASP B CA 1
ATOM 5006 C C . ASP B 1 361 ? 32.235 81.407 79.149 1.00 81.23 361 ASP B C 1
ATOM 5007 O O . ASP B 1 361 ? 33.310 82.016 79.113 1.00 75.37 361 ASP B O 1
ATOM 5012 N N . ILE B 1 362 ? 32.131 80.134 78.771 1.00 81.85 362 ILE B N 1
ATOM 5013 C CA . ILE B 1 362 ? 33.285 79.332 78.370 1.00 64.12 362 ILE B CA 1
ATOM 5014 C C . ILE B 1 362 ? 33.273 79.159 76.858 1.00 71.61 362 ILE B C 1
ATOM 5015 O O . ILE B 1 362 ? 32.247 78.783 76.277 1.00 70.48 362 ILE B O 1
ATOM 5020 N N . ASN B 1 363 ? 34.411 79.437 76.223 1.00 67.93 363 ASN B N 1
ATOM 5021 C CA . ASN B 1 363 ? 34.568 79.226 74.792 1.00 65.58 363 ASN B CA 1
ATOM 5022 C C . ASN B 1 363 ? 36.023 78.882 74.506 1.00 63.35 363 ASN B C 1
ATOM 5023 O O . ASN B 1 363 ? 36.908 79.108 75.334 1.00 62.95 363 ASN B O 1
ATOM 5028 N N . ASP B 1 364 ? 36.259 78.330 73.314 1.00 65.53 364 ASP B N 1
ATOM 5029 C CA . ASP B 1 364 ? 37.591 77.854 72.952 1.00 75.39 364 ASP B CA 1
ATOM 5030 C C . ASP B 1 364 ? 38.602 78.981 72.775 1.00 76.81 364 ASP B C 1
ATOM 5031 O O . ASP B 1 364 ? 39.808 78.732 72.883 1.00 67.60 364 ASP B O 1
ATOM 5036 N N . ALA B 1 365 ? 38.148 80.205 72.497 1.00 80.46 365 ALA B N 1
ATOM 5037 C CA . ALA B 1 365 ? 39.081 81.293 72.233 1.00 85.13 365 ALA B CA 1
ATOM 5038 C C . ALA B 1 365 ? 39.793 81.789 73.488 1.00 75.16 365 ALA B C 1
ATOM 5039 O O . ALA B 1 365 ? 40.817 82.471 73.367 1.00 69.18 365 ALA B O 1
ATOM 5041 N N . LEU B 1 366 ? 39.287 81.473 74.679 1.00 68.45 366 LEU B N 1
ATOM 5042 C CA . LEU B 1 366 ? 39.905 81.973 75.901 1.00 59.87 366 LEU B CA 1
ATOM 5043 C C . LEU B 1 366 ? 41.297 81.390 76.099 1.00 64.64 366 LEU B C 1
ATOM 5044 O O . LEU B 1 366 ? 41.556 80.232 75.764 1.00 62.34 366 LEU B O 1
ATOM 5049 N N . LYS B 1 367 ? 42.194 82.206 76.646 1.00 69.58 367 LYS B N 1
ATOM 5050 C CA . LYS B 1 367 ? 43.488 81.720 77.100 1.00 53.70 367 LYS B CA 1
ATOM 5051 C C . LYS B 1 367 ? 43.299 80.826 78.322 1.00 60.01 367 LYS B C 1
ATOM 5052 O O . LYS B 1 367 ? 42.256 80.849 78.980 1.00 61.73 367 LYS B O 1
ATOM 5058 N N . LEU B 1 368 ? 44.323 80.020 78.617 1.00 61.18 368 LEU B N 1
ATOM 5059 C CA . LEU B 1 368 ? 44.198 79.030 79.684 1.00 60.29 368 LEU B CA 1
ATOM 5060 C C . LEU B 1 368 ? 44.016 79.669 81.059 1.00 68.96 368 LEU B C 1
ATOM 5061 O O . LEU B 1 368 ? 43.304 79.113 81.901 1.00 74.81 368 LEU B O 1
ATOM 5066 N N . THR B 1 369 ? 44.620 80.834 81.307 1.00 69.74 369 THR B N 1
ATOM 5067 C CA . THR B 1 369 ? 44.434 81.494 82.600 1.00 71.22 369 THR B CA 1
ATOM 5068 C C . THR B 1 369 ? 42.989 81.954 82.780 1.00 59.59 369 THR B C 1
ATOM 5069 O O . THR B 1 369 ? 42.365 81.710 83.827 1.00 71.79 369 THR B O 1
ATOM 5073 N N . SER B 1 370 ? 42.451 82.641 81.770 1.00 57.92 370 SER B N 1
ATOM 5074 C CA . SER B 1 370 ? 41.055 83.060 81.810 1.00 64.54 370 SER B CA 1
ATOM 5075 C C . SER B 1 370 ? 40.128 81.857 81.911 1.00 67.34 370 SER B C 1
ATOM 5076 O O . SER B 1 370 ? 39.108 81.905 82.610 1.00 60.66 370 SER B O 1
ATOM 5079 N N . PHE B 1 371 ? 40.478 80.761 81.232 1.00 68.97 371 PHE B N 1
ATOM 5080 C CA . PHE B 1 371 ? 39.665 79.555 81.304 1.00 64.48 371 PHE B CA 1
ATOM 5081 C C . PHE B 1 371 ? 39.669 78.968 82.706 1.00 60.35 371 PHE B C 1
ATOM 5082 O O . PHE B 1 371 ? 38.626 78.534 83.197 1.00 61.87 371 PHE B O 1
ATOM 5090 N N . VAL B 1 372 ? 40.829 78.946 83.366 1.00 57.41 372 VAL B N 1
ATOM 5091 C CA . VAL B 1 372 ? 40.892 78.434 84.733 1.00 61.05 372 VAL B CA 1
ATOM 5092 C C . VAL B 1 372 ? 40.035 79.289 85.657 1.00 68.61 372 VAL B C 1
ATOM 5093 O O . VAL B 1 372 ? 39.289 78.765 86.494 1.00 70.64 372 VAL B O 1
ATOM 5097 N N . ILE B 1 373 ? 40.120 80.615 85.513 1.00 60.18 373 ILE B N 1
ATOM 5098 C CA . ILE B 1 373 ? 39.325 81.505 86.365 1.00 62.89 373 ILE B CA 1
ATOM 5099 C C . ILE B 1 373 ? 37.830 81.258 86.157 1.00 54.35 373 ILE B C 1
ATOM 5100 O O . ILE B 1 373 ? 37.063 81.071 87.118 1.00 63.45 373 ILE B O 1
ATOM 5105 N N . ALA B 1 374 ? 37.398 81.233 84.892 1.00 55.18 374 ALA B N 1
ATOM 5106 C CA . ALA B 1 374 ? 35.986 81.018 84.592 1.00 60.83 374 ALA B CA 1
ATOM 5107 C C . ALA B 1 374 ? 35.517 79.639 85.050 1.00 66.23 374 ALA B C 1
ATOM 5108 O O . ALA B 1 374 ? 34.408 79.500 85.573 1.00 72.44 374 ALA B O 1
ATOM 5110 N N . PHE B 1 375 ? 36.350 78.607 84.882 1.00 51.59 375 PHE B N 1
ATOM 5111 C CA . PHE B 1 375 ? 35.947 77.259 85.263 1.00 62.74 375 PHE B CA 1
ATOM 5112 C C . PHE B 1 375 ? 35.885 77.095 86.774 1.00 68.00 375 PHE B C 1
ATOM 5113 O O . PHE B 1 375 ? 35.051 76.332 87.281 1.00 67.77 375 PHE B O 1
ATOM 5121 N N . LYS B 1 376 ? 36.754 77.791 87.511 1.00 57.89 376 LYS B N 1
ATOM 5122 C CA . LYS B 1 376 ? 36.609 77.837 88.960 1.00 65.95 376 LYS B CA 1
ATOM 5123 C C . LYS B 1 376 ? 35.262 78.435 89.334 1.00 66.44 376 LYS B C 1
ATOM 5124 O O . LYS B 1 376 ? 34.544 77.903 90.192 1.00 61.09 376 LYS B O 1
ATOM 5130 N N . GLN B 1 377 ? 34.905 79.553 88.693 1.00 55.15 377 GLN B N 1
ATOM 5131 C CA . GLN B 1 377 ? 33.597 80.154 88.951 1.00 71.62 377 GLN B CA 1
ATOM 5132 C C . GLN B 1 377 ? 32.464 79.187 88.611 1.00 74.39 377 GLN B C 1
ATOM 5133 O O . GLN B 1 377 ? 31.422 79.176 89.278 1.00 74.09 377 GLN B O 1
ATOM 5139 N N . VAL B 1 378 ? 32.650 78.380 87.568 1.00 66.58 378 VAL B N 1
ATOM 5140 C CA . VAL B 1 378 ? 31.616 77.434 87.148 1.00 79.88 378 VAL B CA 1
ATOM 5141 C C . VAL B 1 378 ? 31.425 76.342 88.194 1.00 77.54 378 VAL B C 1
ATOM 5142 O O . VAL B 1 378 ? 30.298 76.028 88.593 1.00 72.67 378 VAL B O 1
ATOM 5146 N N . ILE B 1 379 ? 32.524 75.728 88.638 1.00 59.76 379 ILE B N 1
ATOM 5147 C CA . ILE B 1 379 ? 32.418 74.542 89.487 1.00 61.01 379 ILE B CA 1
ATOM 5148 C C . ILE B 1 379 ? 32.363 74.844 90.981 1.00 74.01 379 ILE B C 1
ATOM 5149 O O . ILE B 1 379 ? 32.133 73.917 91.773 1.00 72.96 379 ILE B O 1
ATOM 5154 N N . GLU B 1 380 ? 32.536 76.104 91.398 1.00 75.24 380 GLU B N 1
ATOM 5155 C CA . GLU B 1 380 ? 32.483 76.417 92.828 1.00 73.02 380 GLU B CA 1
ATOM 5156 C C . GLU B 1 380 ? 31.151 76.086 93.497 1.00 65.22 380 GLU B C 1
ATOM 5157 O O . GLU B 1 380 ? 31.174 75.478 94.581 1.00 62.97 380 GLU B O 1
ATOM 5163 N N . PRO B 1 381 ? 29.983 76.457 92.961 1.00 56.40 381 PRO B N 1
ATOM 5164 C CA . PRO B 1 381 ? 28.735 76.219 93.712 1.00 66.40 381 PRO B CA 1
ATOM 5165 C C . PRO B 1 381 ? 28.418 74.749 93.949 1.00 69.26 381 PRO B C 1
ATOM 5166 O O . PRO B 1 381 ? 27.659 74.434 94.879 1.00 66.03 381 PRO B O 1
ATOM 5170 N N . TRP B 1 382 ? 28.978 73.840 93.148 1.00 70.35 382 TRP B N 1
ATOM 5171 C CA . TRP B 1 382 ? 28.664 72.426 93.305 1.00 59.67 382 TRP B CA 1
ATOM 5172 C C . TRP B 1 382 ? 29.191 71.856 94.613 1.00 68.89 382 TRP B C 1
ATOM 5173 O O . TRP B 1 382 ? 28.622 70.884 95.114 1.00 73.30 382 TRP B O 1
ATOM 5184 N N . ARG B 1 383 ? 30.223 72.460 95.204 1.00 64.19 383 ARG B N 1
ATOM 5185 C CA . ARG B 1 383 ? 30.672 72.022 96.523 1.00 73.07 383 ARG B CA 1
ATOM 5186 C C . ARG B 1 383 ? 29.568 72.194 97.561 1.00 72.35 383 ARG B C 1
ATOM 5187 O O . ARG B 1 383 ? 29.207 71.245 98.271 1.00 83.28 383 ARG B O 1
ATOM 5195 N N . ASP B 1 384 ? 29.006 73.403 97.651 1.00 68.96 384 ASP B N 1
ATOM 5196 C CA . ASP B 1 384 ? 27.902 73.638 98.576 1.00 81.30 384 ASP B CA 1
ATOM 5197 C C . ASP B 1 384 ? 26.677 72.819 98.194 1.00 71.89 384 ASP B C 1
ATOM 5198 O O . ASP B 1 384 ? 25.944 72.343 99.070 1.00 69.67 384 ASP B O 1
ATOM 5203 N N . VAL B 1 385 ? 26.438 72.640 96.891 1.00 70.60 385 VAL B N 1
ATOM 5204 C CA . VAL B 1 385 ? 25.279 71.862 96.457 1.00 70.32 385 VAL B CA 1
ATOM 5205 C C . VAL B 1 385 ? 25.384 70.425 96.957 1.00 62.11 385 VAL B C 1
ATOM 5206 O O . VAL B 1 385 ? 24.425 69.870 97.507 1.00 66.54 385 VAL B O 1
ATOM 5210 N N . GLN B 1 386 ? 26.555 69.803 96.790 1.00 67.80 386 GLN B N 1
ATOM 5211 C CA . GLN B 1 386 ? 26.709 68.422 97.234 1.00 66.92 386 GLN B CA 1
ATOM 5212 C C . GLN B 1 386 ? 26.724 68.323 98.754 1.00 72.52 386 GLN B C 1
ATOM 5213 O O . GLN B 1 386 ? 26.231 67.333 99.307 1.00 76.76 386 GLN B O 1
ATOM 5219 N N . GLY B 1 387 ? 27.245 69.339 99.446 1.00 76.22 387 GLY B N 1
ATOM 5220 C CA . GLY B 1 387 ? 27.150 69.339 100.899 1.00 75.55 387 GLY B CA 1
ATOM 5221 C C . GLY B 1 387 ? 25.711 69.357 101.378 1.00 74.17 387 GLY B C 1
ATOM 5222 O O . GLY B 1 387 ? 25.323 68.586 102.263 1.00 73.62 387 GLY B O 1
ATOM 5223 N N . SER B 1 388 ? 24.894 70.232 100.786 1.00 68.75 388 SER B N 1
ATOM 5224 C CA . SER B 1 388 ? 23.484 70.302 101.155 1.00 77.44 388 SER B CA 1
ATOM 5225 C C . SER B 1 388 ? 22.755 69.013 100.796 1.00 86.31 388 SER B C 1
ATOM 5226 O O . SER B 1 388 ? 21.883 68.554 101.544 1.00 85.34 388 SER B O 1
ATOM 5229 N N . ALA B 1 389 ? 23.106 68.408 99.658 1.00 89.06 389 ALA B N 1
ATOM 5230 C CA . ALA B 1 389 ? 22.476 67.149 99.274 1.00 74.11 389 ALA B CA 1
ATOM 5231 C C . ALA B 1 389 ? 22.813 66.040 100.261 1.00 71.49 389 ALA B C 1
ATOM 5232 O O . ALA B 1 389 ? 21.936 65.261 100.651 1.00 73.45 389 ALA B O 1
ATOM 5234 N N . ALA B 1 390 ? 24.078 65.953 100.679 1.00 69.75 390 ALA B N 1
ATOM 5235 C CA . ALA B 1 390 ? 24.462 64.944 101.661 1.00 80.72 390 ALA B CA 1
ATOM 5236 C C . ALA B 1 390 ? 23.776 65.187 102.999 1.00 81.52 390 ALA B C 1
ATOM 5237 O O . ALA B 1 390 ? 23.359 64.236 103.674 1.00 80.87 390 ALA B O 1
ATOM 5239 N N . GLN B 1 391 ? 23.645 66.456 103.396 1.00 83.57 391 GLN B N 1
ATOM 5240 C CA . GLN B 1 391 ? 22.936 66.769 104.633 1.00 90.06 391 GLN B CA 1
ATOM 5241 C C . GLN B 1 391 ? 21.481 66.327 104.552 1.00 82.08 391 GLN B C 1
ATOM 5242 O O . GLN B 1 391 ? 20.948 65.732 105.499 1.00 76.59 391 GLN B O 1
ATOM 5248 N N . LEU B 1 392 ? 20.827 66.602 103.421 1.00 79.69 392 LEU B N 1
ATOM 5249 C CA . LEU B 1 392 ? 19.446 66.174 103.229 1.00 72.94 392 LEU B CA 1
ATOM 5250 C C . LEU B 1 392 ? 19.327 64.658 103.268 1.00 84.02 392 LEU B C 1
ATOM 5251 O O . LEU B 1 392 ? 18.400 64.119 103.881 1.00 93.11 392 LEU B O 1
ATOM 5256 N N . ILE B 1 393 ? 20.255 63.954 102.617 1.00 81.67 393 ILE B N 1
ATOM 5257 C CA . ILE B 1 393 ? 20.218 62.493 102.602 1.00 76.50 393 ILE B CA 1
ATOM 5258 C C . ILE B 1 393 ? 20.344 61.941 104.016 1.00 87.33 393 ILE B C 1
ATOM 5259 O O . ILE B 1 393 ? 19.588 61.049 104.424 1.00 89.10 393 ILE B O 1
ATOM 5264 N N . GLN B 1 394 ? 21.303 62.462 104.785 1.00 88.40 394 GLN B N 1
ATOM 5265 C CA . GLN B 1 394 ? 21.504 61.963 106.141 1.00 95.41 394 GLN B CA 1
ATOM 5266 C C . GLN B 1 394 ? 20.290 62.244 107.018 1.00 102.68 394 GLN B C 1
ATOM 5267 O O . GLN B 1 394 ? 19.838 61.365 107.768 1.00 106.13 394 GLN B O 1
ATOM 5273 N N . THR B 1 395 ? 19.741 63.461 106.935 1.00 94.58 395 THR B N 1
ATOM 5274 C CA . THR B 1 395 ? 18.579 63.793 107.752 1.00 102.67 395 THR B CA 1
ATOM 5275 C C . THR B 1 395 ? 17.371 62.951 107.362 1.00 98.79 395 THR B C 1
ATOM 5276 O O . THR B 1 395 ? 16.621 62.501 108.233 1.00 99.97 395 THR B O 1
ATOM 5280 N N . PHE B 1 396 ? 17.179 62.702 106.062 1.00 97.49 396 PHE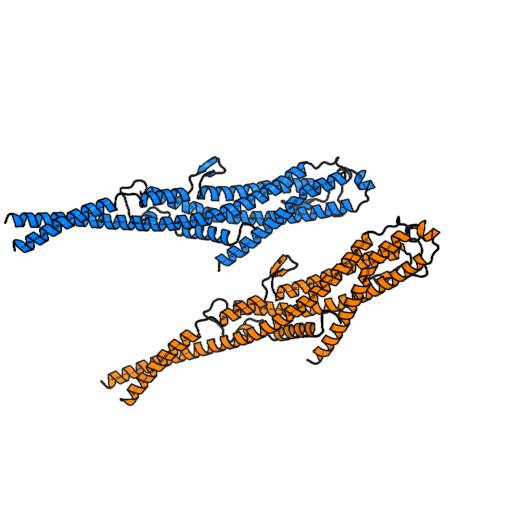 B N 1
ATOM 5281 C CA . PHE B 1 396 ? 16.061 61.875 105.620 1.00 93.37 396 PHE B CA 1
ATOM 5282 C C . PHE B 1 396 ? 16.207 60.442 106.106 1.00 98.65 396 PHE B C 1
ATOM 5283 O O . PHE B 1 396 ? 15.232 59.840 106.569 1.00 97.85 396 PHE B O 1
ATOM 5291 N N . ASP B 1 397 ? 17.412 59.874 105.999 1.00 105.52 397 ASP B N 1
ATOM 5292 C CA . ASP B 1 397 ? 17.636 58.523 106.500 1.00 99.34 397 ASP B CA 1
ATOM 5293 C C . ASP B 1 397 ? 17.327 58.438 107.989 1.00 97.13 397 ASP B C 1
ATOM 5294 O O . ASP B 1 397 ? 16.601 57.538 108.435 1.00 98.78 397 ASP B O 1
ATOM 5299 N N . GLU B 1 398 ? 17.865 59.376 108.774 1.00 96.24 398 GLU B N 1
ATOM 5300 C CA . GLU B 1 398 ? 17.638 59.345 110.216 1.00 107.68 398 GLU B CA 1
ATOM 5301 C C . GLU B 1 398 ? 16.159 59.513 110.550 1.00 109.80 398 GLU B C 1
ATOM 5302 O O . GLU B 1 398 ? 15.621 58.793 111.403 1.00 110.83 398 GLU B O 1
ATOM 5308 N N . ALA B 1 399 ? 15.476 60.441 109.873 1.00 97.87 399 ALA B N 1
ATOM 5309 C CA . ALA B 1 399 ? 14.075 60.693 110.179 1.00 103.49 399 ALA B CA 1
ATOM 5310 C C . ALA B 1 399 ? 13.200 59.510 109.790 1.00 107.98 399 ALA B C 1
ATOM 5311 O O . ALA B 1 399 ? 12.274 59.156 110.524 1.00 111.44 399 ALA B O 1
ATOM 5313 N N . LEU B 1 400 ? 13.484 58.870 108.652 1.00 106.01 400 LEU B N 1
ATOM 5314 C CA . LEU B 1 400 ? 12.697 57.708 108.256 1.00 105.40 400 LEU B CA 1
ATOM 5315 C C . LEU B 1 400 ? 12.945 56.529 109.189 1.00 113.95 400 LEU B C 1
ATOM 5316 O O . LEU B 1 400 ? 12.005 55.804 109.540 1.00 113.79 400 LEU B O 1
ATOM 5321 N N . ALA B 1 401 ? 14.194 56.333 109.625 1.00 111.93 401 ALA B N 1
ATOM 5322 C CA . ALA B 1 401 ? 14.468 55.273 110.588 1.00 105.98 401 ALA B CA 1
ATOM 5323 C C . ALA B 1 401 ? 13.735 55.522 111.900 1.00 116.55 401 ALA B C 1
ATOM 5324 O O . ALA B 1 401 ? 13.186 54.590 112.500 1.00 120.86 401 ALA B O 1
ATOM 5326 N N . GLU B 1 402 ? 13.711 56.775 112.361 1.00 113.47 402 GLU B N 1
ATOM 5327 C CA . GLU B 1 402 ? 13.008 57.088 113.602 1.00 114.95 402 GLU B CA 1
ATOM 5328 C C . GLU B 1 402 ? 11.493 56.971 113.444 1.00 115.28 402 GLU B C 1
ATOM 5329 O O . GLU B 1 402 ? 10.804 56.559 114.384 1.00 113.90 402 GLU B O 1
ATOM 5335 N N . TYR B 1 403 ? 10.962 57.311 112.266 1.00 110.64 403 TYR B N 1
ATOM 5336 C CA . TYR B 1 403 ? 9.524 57.223 112.033 1.00 106.00 403 TYR B CA 1
ATOM 5337 C C . TYR B 1 403 ? 9.064 55.779 111.889 1.00 113.93 403 TYR B C 1
ATOM 5338 O O . TYR B 1 403 ? 7.914 55.464 112.216 1.00 115.80 403 TYR B O 1
ATOM 5347 N N . LYS B 1 404 ? 9.935 54.896 111.391 1.00 122.70 404 LYS B N 1
ATOM 5348 C CA . LYS B 1 404 ? 9.571 53.485 111.282 1.00 125.26 404 LYS B CA 1
ATOM 5349 C C . LYS B 1 404 ? 9.224 52.886 112.639 1.00 125.82 404 LYS B C 1
ATOM 5350 O O . LYS B 1 404 ? 8.457 51.919 112.711 1.00 126.02 404 LYS B O 1
ATOM 5356 N N . LYS B 1 405 ? 9.768 53.443 113.722 1.00 120.26 405 LYS B N 1
ATOM 5357 C CA . LYS B 1 405 ? 9.376 52.994 115.051 1.00 122.14 405 LYS B CA 1
ATOM 5358 C C . LYS B 1 405 ? 7.971 53.454 115.419 1.00 131.45 405 LYS B C 1
ATOM 5359 O O . LYS B 1 405 ? 7.377 52.898 116.349 1.00 139.62 405 LYS B O 1
ATOM 5365 N N . LEU B 1 406 ? 7.431 54.443 114.706 1.00 128.15 406 LEU B N 1
ATOM 5366 C CA . LEU B 1 406 ? 6.080 54.957 114.935 1.00 118.95 406 LEU B CA 1
ATOM 5367 C C . LEU B 1 406 ? 5.867 55.379 116.386 1.00 124.88 406 LEU B C 1
ATOM 5368 O O . LEU B 1 406 ? 6.758 55.955 117.010 1.00 129.84 406 LEU B O 1
#

B-factor: mean 77.06, std 19.79, range [30.0, 162.97]

CATH classification: 1.20.1170.10

Sequence (677 aa):
GIFTKGDLINIKLYVKHSLELPFTLEGVKEYIGYNDIDIDGLKPAKMATLFKEIHDHALSWSGVESKVQQQSIDLENAGKQITLTGDEIISVIDQMPIIERVKNKLGDLTDKQLAEITYTNDDKEIAVELGNILESMKKDIKRQQENTQKVKTAVSDFKLKLIGGELSDGTIAQGLQPQISSKKKLMDDNNLSTTIKDLQSKIDEKNKEIDQFQKDYNEKARKQKNKLIDEVKDLQSQVKDKSALQTSVQNLSLSFAGIHTSMVDAEEALNHLDFMWNTMLTQITTSRDKFDDINDALKLTSFVIAFKQVIEPWRDVQGSAAQLIQTFDEALAEYKKGGIFTKGDLINIKLYVKHSLELPFTLEGVKEYIGYNDIDIDGLKPAKMATLFKEIHDHALSWSGVESKVQQQSIDLENAGKQITLTGDEIISVIDQMPIIERVKNKLGDLTDKQLAEITYTNDDKEIAVELGNILESMKKDIKRQQENTQKVKTAVSDFKLKLIGGELSDGTIAQGLQPQISSKKKLMDDNNLSTTIKDLQSKIDEKNKEIDQFQKDYKAEKARKQKNKLIDEVKDLQSQVKDKSALQTSVQNLSLSFAGIHTSMVDAEEALNHLDFMWNTMLTQITTSRDKFDDINDALKLTSFVIAFKQVIEPWRDVQGSAAQLIQTFDEALAEYKKL

=== Feature glossary ===
Legend for the data blocks above and below:

— What the protein is —

The amino-acid sequence is the protein's primary structure: the linear order of residues from the N-terminus to the C-terminus, written in one-letter code. Everything else here — the 3D coordinates, the secondary structure, the domain annotations — is ultimately a consequence of this string.

Functional annotations link the protein to curated databases. InterPro entries identify conserved domains and families by matching the sequence against member-database signatures (Pfam, PROSITE, CDD, …). Gene Ontology (GO) terms describe molecular function, biological process, and cellular component in a controlled vocabulary. CATH places the structure in a hierarchical fold classification (Class/Architecture/Topology/Homologous-superfamily). The organism is the source species.

— Where its atoms are —

Atomic coordinates in PDBx/mmCIF format — the same representation the Protein Data Bank distributes. Each line of the _atom_site loop places one backbone atom in Cartesian space (units: ångströms, origin: arbitrary).

The six renders are orthographic views along the three Cartesian axes in both directions. Representation (cartoon, sticks, or surface) and color scheme (sequence-rainbow or by-chain) vary across proteins so the training set covers all the common visualization conventions.

— Local backbone conformation —

Eight-state secondary structure (DSSP): H is the canonical α-helix, G the tighter 3₁₀-helix, I the wider π-helix; E/B are β-structure, T and S are turns and bends, and '-' is everything else. DSSP derives these from the pattern of main-chain N–H···O=C hydrogen bonds, not from the sequence.

Three-state secondary structure (P-SEA) collapses the eight DSSP classes into helix (a), strand (b), and coil (c). P-SEA assigns these from Cα geometry alone — distances and angles — without requiring backbone oxygens, so it works on any Cα trace.

φ (phi) and ψ (psi) are the two rotatable backbone dihedrals per residue: φ is the C(i-1)–N–Cα–C torsion, ψ is the N–Cα–C–N(i+1) torsion, both in degrees on (−180°, 180°]. α-helical residues cluster near (−60°, −45°); β-strand residues near (−120°, +130°). A Ramachandran plot is simply a scatter of (φ, ψ) for every residue.

— Global shape and packing —

The geometric summary reports three shape descriptors. Rg (radius of gyration) measures how spread out the Cα atoms are about their centre of mass; compact globular proteins have small Rg, elongated or unfolded ones large. Cα contacts (<8 Å, |i−j|>4) count long-range residue pairs in spatial proximity — high for tightly packed folds, near zero for rods or random coil. The bounding-box extents give the protein's footprint along x, y, z in Å.

SASA measures how much of the protein is reachable by solvent. It is computed by rolling a water-sized probe over the atomic surface and summing the exposed area (Å²). Per-residue SASA distinguishes core (buried, low SASA) from surface (exposed, high SASA) residues; total SASA is a whole-molecule size measure.

Plot images: a contact map (which residues are close in 3D, as an N×N binary image), a Ramachandran scatter (backbone torsion angles, revealing secondary-structure composition at a glance), and — for AlphaFold structures — a PAE heatmap (pairwise prediction confidence).

— Structural neighborhood —

A 3Di character summarizes, for each residue, the relative orientation of the Cα frame of its nearest spatial neighbor. Because it encodes fold topology rather than chemistry, 3Di alignments detect remote structural similarity that sequence alignment misses.

The Foldseek neighbor list gives the closest experimentally determined structures in the PDB, ranked by structural alignment. TM-score near 1 means near-identical fold; near 0.3 means only rough topology match. This is how one finds what a novel AlphaFold prediction most resembles in the solved-structure universe.

— Confidence and disorder —

For AlphaFold models, the B-factor field carries pLDDT — the model's own estimate of local accuracy on a 0–100 scale. Regions with pLDDT<50 should be treated as essentially unmodeled; they often correspond to intrinsically disordered segments.

Crystallographic B-factors measure how much each atom's electron density is smeared out, in Å². They rise in mobile loops and surface residues and fall in the buried interior. In AlphaFold models this column is repurposed to hold pLDDT instead.

Predicted Aligned Error (PAE) is an AlphaFold confidence matrix: entry (i, j) is the expected error in the position of residue j, in ångströms, when the prediction is superimposed on the true structure at residue i. Low PAE within a block of residues means that block is internally rigid and well-predicted; high PAE between two blocks means their relative placement is uncertain even if each block individually is confident.